Protein AF-A0A286UPR8-F1 (afdb_monomer)

Solvent-accessible surface area (backbone atoms only — not comparable to full-atom values): 29014 Å² total; per-residue (Å²): 137,91,81,88,80,86,90,83,87,83,85,82,83,89,80,89,85,82,89,83,82,86,89,82,90,84,86,80,87,89,84,83,89,82,88,78,90,84,84,86,80,85,83,88,82,92,82,89,90,89,81,88,84,89,86,84,90,84,91,78,86,90,77,88,86,87,87,84,85,83,87,83,86,82,87,79,87,77,90,80,84,93,79,91,82,84,89,82,92,78,86,81,78,80,77,80,74,76,76,71,77,75,66,54,41,65,67,71,60,46,66,64,22,31,41,14,36,37,69,40,69,59,29,20,46,27,43,77,52,100,44,72,68,21,46,26,16,32,30,72,63,78,62,49,61,54,32,35,37,30,76,56,97,30,28,44,18,26,66,92,66,50,28,20,45,25,39,57,93,55,52,93,49,74,66,33,43,34,20,31,30,70,55,61,95,80,70,49,69,44,33,30,36,26,38,43,98,80,37,27,45,31,40,62,96,67,65,24,18,46,25,41,54,91,64,54,86,54,72,66,41,54,27,19,32,29,71,63,58,90,93,43,54,43,32,24,40,45,76,46,63,36,78,93,56,49,48,55,55,40,27,88,84,36,72,50,26,44,58,33,64,49,57,65,37,86,80,38,45,9,19,48,34,37,54,65,47,55,62,38,33,40,44,76,33,31,79,54,76,36,42,42,79,82,34,35,52,53,30,17,18,31,15,25,34,37,50,58,8,19,14,60,44,55,72,76,26,56,44,13,30,31,18,37,41,34,91,48,35,38,37,42,28,22,24,37,44,31,50,76,51,19,27,28,84,85,31,87,37,35,62,30,32,55,63,29,100,86,63,47,18,22,23,30,37,51,42,39,31,24,54,80,93,37,84,66,28,60,40,79,24,31,29,31,32,41,27,21,46,39,37,28,40,36,39,16,44,52,89,53,10,59,60,68,23,60,86,76,56,55,90,58,48,44,66,42,66,58,38,67,64,56,53,73,73,40,30,28,31,24,40,32,54,72,58,78,40,71,50,53,58,92,96,42,74,62,59,77,93,48,85,78,74,76,80,55,62,76,50,49,64,69,41,85,67,44,75,48,95,70,51,48,67,42,70,62,78,73,82,70,72,85,85,81,84,82,82,76,79,83,79,80,92,130

InterPro domains:
  IPR000772 Ricin B, lectin domain [PF00652] (119-237)
  IPR000772 Ricin B, lectin domain [SM00458] (111-240)
  IPR035992 Ricin B-like lectins [SSF50370] (113-240)

Radius of gyration: 31.59 Å; Cα contacts (8 Å, |Δi|>4): 1045; chains: 1; bounding box: 101×95×94 Å

Secondary structure (DSSP, 8-state):
-----------PPP------------------------PPPP-----------------------PPPPPPP---PPPP----------------------------SSPSSBEEEETT-TTEEEEESSSSTTPBEEEEE----GGG-BEEETTEEEETTTTEEEEEGGG--STTPBEEEEEPPTT--GGG-EEE-TTS-EEETTTTEEEE-GGG---TT-B-EEEE--TT-GGG-EEEE--GGG--S-SSTT--SBS---S---TT--B-EEEEEETTEEEEEE-SSSB-HHHHTTS-EEEESEETSSSEEPPTTSEEEEEEEE-SSEEEEEEEE-GGGGTBPTT---EEEBTT-TTSS-BSTT-EEEESSSSTTEEE-EEEEEE-SSEEEEEEE-STTHHHHS--S-TTS-HHHHS-----TT-EEEEEEPPPPPTTEETTEE--TTPSSPPPPPPPPPEEEEEE-S----EE---------S-----PPP-

pLDDT: mean 80.47, std 26.2, range [26.92, 98.88]

Nearest PDB structures (foldseek):
  5gqd-assembly1_B  TM=9.258E-01  e=9.082E-09  Streptomyces olivaceoviridis
  3pg0-assembly1_A  TM=8.670E-01  e=2.943E-09  synthetic construct
  2d1z-assembly1_A  TM=8.896E-01  e=5.170E-09  Streptomyces olivaceoviridis
  3a23-assembly2_B  TM=9.160E-01  e=1.999E-08  Streptomyces avermitilis
  6lci-assembly1_A  TM=7.861E-01  e=2.712E-05  Mucor circinelloides

Sequence (494 aa):
MLVETSGVLLKVRLTPRSGRRSPPCANHLGYSSDQSSDAPKEPSTRADPFVLNSLHEGFLSASQFASSPVPHFLFKIFSVPLITMISTRFVLTSILVAASAVYAQTPAYLSPVLLEAGNNAGKCLTASSNSNGAAVSIQSCTGADSQKWTFDGGSVKLFDNSKCLDVVNGQDVDGAKLQIWDCSNNGNPNQQFYYTGDYRLAWTNHGKCVDLTGGSLADGNQVQVWSCTSGNANQVWNTGYHISSLPEKSENGQSGTNNCGTSTSQDSQCQTAWINDVDDFCLWAPPSTGTIGDTERIEVAWCTKSGRGARTIPDGTLQGVHFVKTPDYVQVTGVGDFTKINVANGDEGGELDPHGADGNGNPIGGLVFGNTFGSNLQYHEWTSFISYNEFCFRACVGPNAARNCQHIYDVMGCYWNMPANYDSGVFESCDADDDEPMGVYGTSTWFQGVSPTPDPHPAAASSNCRTVPTVGVSSLKKKRALEKITALPTSTPF

Foldseek 3Di:
DDDDDDDDDDDDDDDDDDDDDDDDDDDDDDDDDDDDDDDDDDDDDDDDDDDDDDDDDDDDDDDDDDDDDDDDDDDDDDDDDDDDDDDDDDPPPPPPPPPPPPQQADDQFAFQWWWAQQQFLQWTFFFPDPDAFGFTFIDGDDQDQRRGWHDDRQWTATDVRQKTWFQVVLDLDAFGFIHIHGDDPPPDQRGGWGADPQQWTDRPPRQWTWFQVVPDPDHPRTIHIHRDDPLPSRRHIDIHGFLVDAAQFTHPPADFGCPLAFAEDLQHQHQEWEDEWLQWTWDWDASAADACVVRQQRTFIATLAHRNSGYHQAPQQFQAWEWEDEPWKIKIKEWGQCVSVRHHPPRPWWKWWCQPPVGATRNGRRWYFYPRSHHRRTQRAKMKIDHRIIIMIMGTGRSCRCQQRPDQATPVDPCQQPPDDHDGQWGKYWYFYRFDTHQDDPPDGDGPPDPPDDDGGHHTDTHPMDTDRGHHYDYDDDPPDPPDDPPDDDDDDD

Mean predicted aligned error: 13.83 Å

Organism: NCBI:txid2282107

Structure (mmCIF, N/CA/C/O backbone):
data_AF-A0A286UPR8-F1
#
_entry.id   AF-A0A286UPR8-F1
#
loop_
_atom_site.group_PDB
_atom_site.id
_atom_site.type_symbol
_atom_site.label_atom_id
_atom_site.label_alt_id
_atom_site.label_comp_id
_atom_site.label_asym_id
_atom_site.label_entity_id
_atom_site.label_seq_id
_atom_site.pdbx_PDB_ins_code
_atom_site.Cartn_x
_atom_site.Cartn_y
_atom_site.Cartn_z
_atom_site.occupancy
_atom_site.B_iso_or_equiv
_atom_site.auth_seq_id
_atom_site.auth_comp_id
_atom_site.auth_asym_id
_atom_site.auth_atom_id
_atom_site.pdbx_PDB_model_num
ATOM 1 N N . MET A 1 1 ? -17.375 -32.145 -33.659 1.00 32.03 1 MET A N 1
ATOM 2 C CA . MET A 1 1 ? -17.325 -33.594 -33.385 1.00 32.03 1 MET A CA 1
ATOM 3 C C . MET A 1 1 ? -18.235 -33.817 -32.186 1.00 32.03 1 MET A C 1
ATOM 5 O O . MET A 1 1 ? -17.939 -33.302 -31.120 1.00 32.03 1 MET A O 1
ATOM 9 N N . LEU A 1 2 ? -19.416 -34.388 -32.431 1.00 28.14 2 LEU A N 1
ATOM 10 C CA . LEU A 1 2 ? -20.454 -34.671 -31.435 1.00 28.14 2 LEU A CA 1
ATOM 11 C C . LEU A 1 2 ? -20.028 -35.863 -30.576 1.00 28.14 2 LEU A C 1
ATOM 13 O O . LEU A 1 2 ? -19.627 -36.877 -31.144 1.00 28.14 2 LEU A O 1
ATOM 17 N N . VAL A 1 3 ? -20.185 -35.766 -29.256 1.00 29.06 3 VAL A N 1
ATOM 18 C CA . VAL A 1 3 ? -20.368 -36.933 -28.385 1.00 29.06 3 VAL A CA 1
ATOM 19 C C . VAL A 1 3 ? -21.436 -36.578 -27.352 1.00 29.06 3 VAL A C 1
ATOM 21 O O . VAL A 1 3 ? -21.219 -35.748 -26.474 1.00 29.06 3 VAL A O 1
ATOM 24 N N . GLU A 1 4 ? -22.607 -37.189 -27.522 1.00 31.33 4 GLU A N 1
ATOM 25 C CA . GLU A 1 4 ? -23.652 -37.335 -26.511 1.00 31.33 4 GLU A CA 1
ATOM 26 C C . GLU A 1 4 ? -23.238 -38.407 -25.497 1.00 31.33 4 GLU A C 1
ATOM 28 O O . GLU A 1 4 ? -22.758 -39.467 -25.900 1.00 31.33 4 GLU A O 1
ATOM 33 N N . THR A 1 5 ? -23.542 -38.200 -24.214 1.00 38.09 5 THR A N 1
ATOM 34 C CA . THR A 1 5 ? -23.870 -39.300 -23.297 1.00 38.09 5 THR A CA 1
ATOM 35 C C . THR A 1 5 ? -24.966 -38.889 -22.303 1.00 38.09 5 THR A C 1
ATOM 37 O O . THR A 1 5 ? -24.946 -37.822 -21.696 1.00 38.09 5 THR A O 1
ATOM 40 N N . SER A 1 6 ? -25.949 -39.783 -22.205 1.00 34.31 6 SER A N 1
ATOM 41 C CA . SER A 1 6 ? -27.133 -39.886 -21.339 1.00 34.31 6 SER A CA 1
ATOM 42 C C . SER A 1 6 ? -26.856 -39.560 -19.856 1.00 34.31 6 SER A C 1
ATOM 44 O O . SER A 1 6 ? -25.779 -39.850 -19.360 1.00 34.31 6 SER A O 1
ATOM 46 N N . GLY A 1 7 ? -27.747 -38.993 -19.034 1.00 30.11 7 GLY A N 1
ATOM 47 C CA . GLY A 1 7 ? -29.184 -39.233 -18.893 1.00 30.11 7 GLY A CA 1
ATOM 48 C C . GLY A 1 7 ? -29.462 -40.152 -17.689 1.00 30.11 7 GLY A C 1
ATOM 49 O O . GLY A 1 7 ? -29.617 -41.353 -17.878 1.00 30.11 7 GLY A O 1
ATOM 50 N N . VAL A 1 8 ? -29.558 -39.605 -16.464 1.00 31.38 8 VAL A N 1
ATOM 51 C CA . VAL A 1 8 ? -30.179 -40.275 -15.298 1.00 31.38 8 VAL A CA 1
ATOM 52 C C . VAL A 1 8 ? -31.083 -39.282 -14.564 1.00 31.38 8 VAL A C 1
ATOM 54 O O . VAL A 1 8 ? -30.644 -38.252 -14.063 1.00 31.38 8 VAL A O 1
ATOM 57 N N . LEU A 1 9 ? -32.373 -39.612 -14.541 1.00 26.97 9 LEU A N 1
ATOM 58 C CA . LEU A 1 9 ? -33.480 -38.833 -13.999 1.00 26.97 9 LEU A CA 1
ATOM 59 C C . LEU A 1 9 ? -33.750 -39.286 -12.551 1.00 26.97 9 LEU A C 1
ATOM 61 O O . LEU A 1 9 ? -34.270 -40.386 -12.349 1.00 26.97 9 LEU A O 1
ATOM 65 N N . LEU A 1 10 ? -33.427 -38.471 -11.539 1.00 27.42 10 LEU A N 1
ATOM 66 C CA . LEU A 1 10 ? -33.827 -38.749 -10.153 1.00 27.42 10 LEU A CA 1
ATOM 67 C C . LEU A 1 10 ? -35.176 -38.082 -9.848 1.00 27.42 10 LEU A C 1
ATOM 69 O O . LEU A 1 10 ? -35.330 -36.864 -9.887 1.00 27.42 10 LEU A O 1
ATOM 73 N N . LYS A 1 11 ? -36.173 -38.915 -9.560 1.00 28.44 11 LYS A N 1
ATOM 74 C CA . LYS A 1 11 ? -37.569 -38.546 -9.316 1.00 28.44 11 LYS A CA 1
ATOM 75 C C . LYS A 1 11 ? -37.770 -38.346 -7.808 1.00 28.44 11 LYS A C 1
ATOM 77 O O . LYS A 1 11 ? -37.977 -39.324 -7.095 1.00 28.44 11 LYS A O 1
ATOM 82 N N . VAL A 1 12 ? -37.715 -37.109 -7.308 1.00 30.28 12 VAL A N 1
ATOM 83 C CA . VAL A 1 12 ? -38.072 -36.808 -5.908 1.00 30.28 12 VAL A CA 1
ATOM 84 C C . VAL A 1 12 ? -39.550 -36.432 -5.829 1.00 30.28 12 VAL A C 1
ATOM 86 O O . VAL A 1 12 ? -40.039 -35.534 -6.510 1.00 30.28 12 VAL A O 1
ATOM 89 N N . ARG A 1 13 ? -40.278 -37.205 -5.024 1.00 27.11 13 ARG A N 1
ATOM 90 C CA . ARG A 1 13 ? -41.725 -37.152 -4.818 1.00 27.11 13 ARG A CA 1
ATOM 91 C C . ARG A 1 13 ? -42.017 -36.166 -3.682 1.00 27.11 13 ARG A C 1
ATOM 93 O O . ARG A 1 13 ? -41.579 -36.394 -2.561 1.00 27.11 13 ARG A O 1
ATOM 100 N N . LEU A 1 14 ? -42.767 -35.102 -3.962 1.00 30.59 14 LEU A N 1
ATOM 101 C CA . LEU A 1 14 ? -43.329 -34.214 -2.942 1.00 30.59 14 LEU A CA 1
ATOM 102 C C . LEU A 1 14 ? -44.638 -34.810 -2.405 1.00 30.59 14 LEU A C 1
ATOM 104 O O . LEU A 1 14 ? -45.515 -35.190 -3.182 1.00 30.59 14 LEU A O 1
ATOM 108 N N . THR A 1 15 ? -44.790 -34.842 -1.082 1.00 32.12 15 THR A N 1
ATOM 109 C CA . THR A 1 15 ? -46.088 -35.000 -0.406 1.00 32.12 15 THR A CA 1
ATOM 110 C C . THR A 1 15 ? -46.227 -33.945 0.692 1.00 32.12 15 THR A C 1
ATOM 112 O O . THR A 1 15 ? -45.269 -33.743 1.440 1.00 32.12 15 THR A O 1
ATOM 115 N N . PRO A 1 16 ? -47.390 -33.277 0.810 1.00 34.44 16 PRO A N 1
ATOM 116 C CA . PRO A 1 16 ? -47.584 -32.140 1.701 1.00 34.44 16 PRO A CA 1
ATOM 117 C C . PRO A 1 16 ? -48.014 -32.600 3.097 1.00 34.44 16 PRO A C 1
ATOM 119 O O . PRO A 1 16 ? -48.758 -33.575 3.238 1.00 34.44 16 PRO A O 1
ATOM 122 N N . ARG A 1 17 ? -47.630 -31.853 4.138 1.00 30.20 17 ARG A N 1
ATOM 123 C CA . ARG A 1 17 ? -48.302 -31.954 5.435 1.00 30.20 17 ARG A CA 1
ATOM 124 C C . ARG A 1 17 ? -48.631 -30.582 6.011 1.00 30.20 17 ARG A C 1
ATOM 126 O O . ARG A 1 17 ? -47.839 -29.652 6.014 1.00 30.20 17 ARG A O 1
ATOM 133 N N . SER A 1 18 ? -49.877 -30.527 6.440 1.00 31.55 18 SER A N 1
ATOM 134 C CA . SER A 1 18 ? -50.709 -29.423 6.882 1.00 31.55 18 SER A CA 1
ATOM 135 C C . SER A 1 18 ? -50.382 -28.881 8.279 1.00 31.55 18 SER A C 1
ATOM 137 O O . SER A 1 18 ? -50.288 -29.663 9.221 1.00 31.55 18 SER A O 1
ATOM 139 N N . GLY A 1 19 ? -50.441 -27.553 8.413 1.00 28.75 19 GLY A N 1
ATOM 140 C CA . GLY A 1 19 ? -51.353 -26.864 9.338 1.00 28.75 19 GLY A CA 1
ATOM 141 C C . GLY A 1 19 ? -50.930 -26.653 10.799 1.00 28.75 19 GLY A C 1
ATOM 142 O O . GLY A 1 19 ? -50.888 -27.601 11.575 1.00 28.75 19 GLY A O 1
ATOM 143 N N . ARG A 1 20 ? -50.814 -25.371 11.187 1.00 31.22 20 ARG A N 1
ATOM 144 C CA . ARG A 1 20 ? -51.406 -24.711 12.385 1.00 31.22 20 ARG A CA 1
ATOM 145 C C . ARG A 1 20 ? -51.028 -23.216 12.339 1.00 31.22 20 ARG A C 1
ATOM 147 O O . ARG A 1 20 ? -49.855 -22.893 12.309 1.00 31.22 20 ARG A O 1
ATOM 154 N N . ARG A 1 21 ? -51.976 -22.329 12.008 1.00 30.31 21 ARG A N 1
ATOM 155 C CA . ARG A 1 21 ? -52.799 -21.490 12.917 1.00 30.31 21 ARG A CA 1
ATOM 156 C C . ARG A 1 21 ? -52.004 -20.425 13.699 1.00 30.31 21 ARG A C 1
ATOM 158 O O . ARG A 1 21 ? -51.492 -20.717 14.771 1.00 30.31 21 ARG A O 1
ATOM 165 N N . SER A 1 22 ? -52.037 -19.185 13.200 1.00 39.22 22 SER A N 1
ATOM 166 C CA . SER A 1 22 ? -52.113 -17.941 14.003 1.00 39.22 22 SER A CA 1
ATOM 167 C C . SER A 1 22 ? -53.412 -17.941 14.838 1.00 39.22 22 SER A C 1
ATOM 169 O O . SER A 1 22 ? -54.333 -18.679 14.451 1.00 39.22 22 SER A O 1
ATOM 171 N N . PRO A 1 23 ? -53.551 -17.174 15.950 1.00 41.97 23 PRO A N 1
ATOM 172 C CA . PRO A 1 23 ? -53.894 -15.724 15.910 1.00 41.97 23 PRO A CA 1
ATOM 173 C C . PRO A 1 23 ? -53.478 -14.942 17.213 1.00 41.97 23 PRO A C 1
ATOM 175 O O . PRO A 1 23 ? -52.689 -15.486 17.980 1.00 41.97 23 PRO A O 1
ATOM 178 N N . PRO A 1 24 ? -54.056 -13.767 17.582 1.00 50.19 24 PRO A N 1
ATOM 179 C CA . PRO A 1 24 ? -54.046 -12.455 16.909 1.00 50.19 24 PRO A CA 1
ATOM 180 C C . PRO A 1 24 ? -53.665 -11.245 17.825 1.00 50.19 24 PRO A C 1
ATOM 182 O O . PRO A 1 24 ? -53.672 -11.336 19.045 1.00 50.19 24 PRO A O 1
ATOM 185 N N . CYS A 1 25 ? -53.408 -10.104 17.166 1.00 29.05 25 CYS A N 1
ATOM 186 C CA . CYS A 1 25 ? -53.695 -8.684 17.483 1.00 29.05 25 CYS A CA 1
ATOM 187 C C . CYS A 1 25 ? -53.838 -8.155 18.932 1.00 29.05 25 CYS A C 1
ATOM 189 O O . CYS A 1 25 ? -54.709 -8.604 19.671 1.00 29.05 25 CYS A O 1
ATOM 191 N N . ALA A 1 26 ? -53.229 -6.983 19.190 1.00 32.84 26 ALA A N 1
ATOM 192 C CA . ALA A 1 26 ? -53.933 -5.828 19.776 1.00 32.84 26 ALA A CA 1
ATOM 193 C C . ALA A 1 26 ? -53.248 -4.480 19.448 1.00 32.84 26 ALA A C 1
ATOM 195 O O . ALA A 1 26 ? -52.052 -4.304 19.653 1.00 32.84 26 ALA A O 1
ATOM 196 N N . ASN A 1 27 ? -54.063 -3.547 18.947 1.00 34.75 27 ASN A N 1
ATOM 197 C CA . ASN A 1 27 ? -53.818 -2.114 18.758 1.00 34.75 27 ASN A CA 1
ATOM 198 C C . ASN A 1 27 ? -53.742 -1.360 20.100 1.00 34.75 27 ASN A C 1
ATOM 200 O O . ASN A 1 27 ? -54.415 -1.774 21.040 1.00 34.75 27 ASN A O 1
ATOM 204 N N . HIS A 1 28 ? -53.116 -0.173 20.126 1.00 30.98 28 HIS A N 1
ATOM 205 C CA . HIS A 1 28 ? -53.818 1.092 20.436 1.00 30.98 28 HIS A CA 1
ATOM 206 C C . HIS A 1 28 ? -52.934 2.347 20.224 1.00 30.98 28 HIS A C 1
ATOM 208 O O . HIS A 1 28 ? -51.845 2.427 20.774 1.00 30.98 28 HIS A O 1
ATOM 214 N N . LEU A 1 29 ? -53.458 3.280 19.401 1.00 31.56 29 LEU A N 1
ATOM 215 C CA . LEU A 1 29 ? -53.541 4.762 19.508 1.00 31.56 29 LEU A CA 1
ATOM 216 C C . LEU A 1 29 ? -52.425 5.498 20.290 1.00 31.56 29 LEU A C 1
ATOM 218 O O . LEU A 1 29 ? -52.163 5.159 21.431 1.00 31.56 29 LEU A O 1
ATOM 222 N N . GLY A 1 30 ? -51.775 6.567 19.821 1.00 27.41 30 GLY A N 1
ATOM 223 C CA . GLY A 1 30 ? -52.200 7.675 18.956 1.00 27.41 30 GLY A CA 1
ATOM 224 C C . GLY A 1 30 ? -52.073 8.988 19.749 1.00 27.41 30 GLY A C 1
ATOM 225 O O . GLY A 1 30 ? -52.664 9.054 20.811 1.00 27.41 30 GLY A O 1
ATOM 226 N N . TYR A 1 31 ? -51.317 9.989 19.276 1.00 30.22 31 TYR A N 1
ATOM 227 C CA . TYR A 1 31 ? -51.375 11.423 19.663 1.00 30.22 31 TYR A CA 1
ATOM 228 C C . TYR A 1 31 ? -50.462 12.190 18.678 1.00 30.22 31 TYR A C 1
ATOM 230 O O . TYR A 1 31 ? -49.287 11.868 18.563 1.00 30.22 31 TYR A O 1
ATOM 238 N N . SER A 1 32 ? -51.025 12.892 17.692 1.00 29.19 32 SER A N 1
ATOM 239 C CA . SER A 1 32 ? -51.366 14.329 17.662 1.00 29.19 32 SER A CA 1
ATOM 240 C C . SER A 1 32 ? -50.166 15.278 17.587 1.00 29.19 32 SER A C 1
ATOM 242 O O . SER A 1 32 ? -49.298 15.299 18.449 1.00 29.19 32 SER A O 1
ATOM 244 N N . SER A 1 33 ? -50.232 16.091 16.535 1.00 33.69 33 SER A N 1
ATOM 245 C CA . SER A 1 33 ? -49.531 17.337 16.238 1.00 33.69 33 SER A CA 1
ATOM 246 C C . SER A 1 33 ? -49.355 18.286 17.423 1.00 33.69 33 SER A C 1
ATOM 248 O O . SER A 1 33 ? -50.304 18.462 18.183 1.00 33.69 33 SER A O 1
ATOM 250 N N . ASP A 1 34 ? -48.230 19.008 17.447 1.00 31.34 34 ASP A N 1
ATOM 251 C CA . ASP A 1 34 ? -48.274 20.473 17.487 1.00 31.34 34 ASP A CA 1
ATOM 252 C C . ASP A 1 34 ? -46.975 21.129 16.994 1.00 31.34 34 ASP A C 1
ATOM 254 O O . ASP A 1 34 ? -45.864 20.648 17.212 1.00 31.34 34 ASP A O 1
ATOM 258 N N . GLN A 1 35 ? -47.169 22.237 16.281 1.00 31.58 35 GLN A N 1
ATOM 259 C CA . GLN A 1 35 ? -46.160 23.218 15.903 1.00 31.58 35 GLN A CA 1
ATOM 260 C C . GLN A 1 35 ? -45.776 24.058 17.130 1.00 31.58 35 GLN A C 1
ATOM 262 O O . GLN A 1 35 ? -46.668 24.521 17.831 1.00 31.58 35 GLN A O 1
ATOM 267 N N . SER A 1 36 ? -44.500 24.415 17.292 1.00 29.22 36 SER A N 1
ATOM 268 C CA . SER A 1 36 ? -44.149 25.790 17.677 1.00 29.22 36 SER A CA 1
ATOM 269 C C . SER A 1 36 ? -42.683 26.102 17.386 1.00 29.22 36 SER A C 1
ATOM 271 O O . SER A 1 36 ? -41.768 25.439 17.868 1.00 29.22 36 SER A O 1
ATOM 273 N N . SER A 1 37 ? -42.510 27.163 16.608 1.00 31.72 37 SER A N 1
ATOM 274 C CA . SER A 1 37 ? -41.369 28.070 16.586 1.00 31.72 37 SER A CA 1
ATOM 275 C C . SER A 1 37 ? -40.802 28.363 17.976 1.00 31.72 37 SER A C 1
ATOM 277 O O . SER A 1 37 ? -41.584 28.645 18.875 1.00 31.72 37 SER A O 1
ATOM 279 N N . ASP A 1 38 ? -39.475 28.410 18.107 1.00 32.06 38 ASP A N 1
ATOM 280 C CA . ASP A 1 38 ? -38.791 29.565 18.705 1.00 32.06 38 ASP A CA 1
ATOM 281 C C . ASP A 1 38 ? -37.265 29.467 18.539 1.00 32.06 38 ASP A C 1
ATOM 283 O O . ASP A 1 38 ? -36.618 28.492 18.915 1.00 32.06 38 ASP A O 1
ATOM 287 N N . ALA A 1 39 ? -36.701 30.517 17.941 1.00 35.41 39 ALA A N 1
ATOM 288 C CA . ALA A 1 39 ? -35.272 30.753 17.791 1.00 35.41 39 ALA A CA 1
ATOM 289 C C . ALA A 1 39 ? -34.710 31.459 19.041 1.00 35.41 39 ALA A C 1
ATOM 291 O O . ALA A 1 39 ? -35.344 32.402 19.528 1.00 35.41 39 ALA A O 1
ATOM 292 N N . PRO A 1 40 ? -33.501 31.122 19.525 1.00 37.38 40 PRO A N 1
ATOM 293 C CA . PRO A 1 40 ? -32.822 31.941 20.519 1.00 37.38 40 PRO A CA 1
ATOM 294 C C . PRO A 1 40 ? -31.986 33.047 19.868 1.00 37.38 40 PRO A C 1
ATOM 296 O O . PRO A 1 40 ? -31.185 32.823 18.964 1.00 37.38 40 PRO A O 1
ATOM 299 N N . LYS A 1 41 ? -32.192 34.254 20.392 1.00 29.48 41 LYS A N 1
ATOM 300 C CA . LYS A 1 41 ? -31.460 35.494 20.135 1.00 29.48 41 LYS A CA 1
ATOM 301 C C . LYS A 1 41 ? -30.009 35.411 20.621 1.00 29.48 41 LYS A C 1
ATOM 303 O O . LYS A 1 41 ? -29.761 34.978 21.745 1.00 29.48 41 LYS A O 1
ATOM 308 N N . GLU A 1 42 ? -29.090 35.957 19.830 1.00 33.62 42 GLU A N 1
ATOM 309 C CA . GLU A 1 42 ? -27.779 36.412 20.303 1.00 33.62 42 GLU A CA 1
ATOM 310 C C . GLU A 1 42 ? -27.902 37.560 21.320 1.00 33.62 42 GLU A C 1
ATOM 312 O O . GLU A 1 42 ? -28.790 38.413 21.194 1.00 33.62 42 GLU A O 1
ATOM 317 N N . PRO A 1 43 ? -26.940 37.683 22.249 1.00 41.78 43 PRO A N 1
ATOM 318 C CA . PRO A 1 43 ? -26.602 38.953 22.861 1.00 41.78 43 PRO A CA 1
ATOM 319 C C . PRO A 1 43 ? -25.233 39.459 22.381 1.00 41.78 43 PRO A C 1
ATOM 321 O O . PRO A 1 43 ? -24.195 38.842 22.611 1.00 41.78 43 PRO A O 1
ATOM 324 N N . SER A 1 44 ? -25.226 40.662 21.805 1.00 30.17 44 SER A N 1
ATOM 325 C CA . SER A 1 44 ? -24.040 41.523 21.784 1.00 30.17 44 SER A CA 1
ATOM 326 C C . SER A 1 44 ? -23.863 42.178 23.160 1.00 30.17 44 SER A C 1
ATOM 328 O O . SER A 1 44 ? -24.858 42.585 23.761 1.00 30.17 44 SER A O 1
ATOM 330 N N . THR A 1 45 ? -22.627 42.344 23.643 1.00 31.16 45 THR A N 1
ATOM 331 C CA . THR A 1 45 ? -22.045 43.657 24.011 1.00 31.16 45 THR A CA 1
ATOM 332 C C . THR A 1 45 ? -20.664 43.528 24.681 1.00 31.16 45 THR A C 1
ATOM 334 O O . THR A 1 45 ? -20.514 42.913 25.726 1.00 31.16 45 THR A O 1
ATOM 337 N N . ARG A 1 46 ? -19.698 44.243 24.082 1.00 28.89 46 ARG A N 1
ATOM 338 C CA . ARG A 1 46 ? -18.799 45.241 24.698 1.00 28.89 46 ARG A CA 1
ATOM 339 C C . ARG A 1 46 ? -17.743 44.798 25.734 1.00 28.89 46 ARG A C 1
ATOM 341 O O . ARG A 1 46 ? -18.050 44.550 26.893 1.00 28.89 46 ARG A O 1
ATOM 348 N N . ALA A 1 47 ? -16.474 44.957 25.349 1.00 31.53 47 ALA A N 1
ATOM 349 C CA . ALA A 1 47 ? -15.381 45.317 26.252 1.00 31.53 47 ALA A CA 1
ATOM 350 C C . ALA A 1 47 ? -14.516 46.417 25.603 1.00 31.53 47 ALA A C 1
ATOM 352 O O . ALA A 1 47 ? -14.123 46.306 24.443 1.00 31.53 47 ALA A O 1
ATOM 353 N N . ASP A 1 48 ? -14.304 47.490 26.365 1.00 30.28 48 ASP A N 1
ATOM 354 C CA . ASP A 1 48 ? -13.518 48.697 26.072 1.00 30.28 48 ASP A CA 1
ATOM 355 C C . ASP A 1 48 ? -12.040 48.535 26.558 1.00 30.28 48 ASP A C 1
ATOM 357 O O . ASP A 1 48 ? -11.716 47.521 27.182 1.00 30.28 48 ASP A O 1
ATOM 361 N N . PRO A 1 49 ? -11.121 49.488 26.272 1.00 56.28 49 PRO A N 1
ATOM 362 C CA . PRO A 1 49 ? -9.723 49.220 25.891 1.00 56.28 49 PRO A CA 1
ATOM 363 C C . PRO A 1 49 ? -8.657 49.649 26.920 1.00 56.28 49 PRO A C 1
ATOM 365 O O . PRO A 1 49 ? -8.910 50.549 27.703 1.00 56.28 49 PRO A O 1
ATOM 368 N N . PHE A 1 50 ? -7.430 49.109 26.832 1.00 27.20 50 PHE A N 1
ATOM 369 C CA . PHE A 1 50 ? -6.146 49.661 27.341 1.00 27.20 50 PHE A CA 1
ATOM 370 C C . PHE A 1 50 ? -4.993 48.833 26.701 1.00 27.20 50 PHE A C 1
ATOM 372 O O . PHE A 1 50 ? -5.185 47.639 26.516 1.00 27.20 50 PHE A O 1
ATOM 379 N N . VAL A 1 51 ? -3.755 49.250 26.391 1.00 29.59 51 VAL A N 1
ATOM 380 C CA . VAL A 1 51 ? -3.032 50.504 26.090 1.00 29.59 51 VAL A CA 1
ATOM 381 C C . VAL A 1 51 ? -1.571 50.081 25.768 1.00 29.59 51 VAL A C 1
ATOM 383 O O . VAL A 1 51 ? -1.038 49.213 26.448 1.00 29.59 51 VAL A O 1
ATOM 386 N N . LEU A 1 52 ? -0.956 50.728 24.762 1.00 27.94 52 LEU A N 1
ATOM 387 C CA . LEU A 1 52 ? 0.486 50.976 24.493 1.00 27.94 52 LEU A CA 1
ATOM 388 C C . LEU A 1 52 ? 1.537 49.841 24.624 1.00 27.94 52 LEU A C 1
ATOM 390 O O . LEU A 1 52 ? 1.899 49.449 25.726 1.00 27.94 52 LEU A O 1
ATOM 394 N N . ASN A 1 53 ? 2.264 49.553 23.529 1.00 26.92 53 ASN A N 1
ATOM 395 C CA . ASN A 1 53 ? 3.566 50.210 23.318 1.00 26.92 53 ASN A CA 1
ATOM 396 C C . ASN A 1 53 ? 4.165 50.058 21.903 1.00 26.92 53 ASN A C 1
ATOM 398 O O . ASN A 1 53 ? 3.997 49.060 21.215 1.00 26.92 53 ASN A O 1
ATOM 402 N N . SER A 1 54 ? 4.864 51.135 21.544 1.00 28.92 54 SER A N 1
ATOM 403 C CA . SER A 1 54 ? 5.654 51.478 20.354 1.00 28.92 54 SER A CA 1
ATOM 404 C C . SER A 1 54 ? 6.696 50.434 19.915 1.00 28.92 54 SER A C 1
ATOM 406 O O . SER A 1 54 ? 7.239 49.745 20.774 1.00 28.92 54 SER A O 1
ATOM 408 N N . LEU A 1 55 ? 7.048 50.403 18.614 1.00 29.08 55 LEU A N 1
ATOM 409 C CA . LEU A 1 55 ? 8.400 50.753 18.122 1.00 29.08 55 LEU A CA 1
ATOM 410 C C . LEU A 1 55 ? 8.539 50.711 16.574 1.00 29.08 55 LEU A C 1
ATOM 412 O O . LEU A 1 55 ? 8.343 49.681 15.945 1.00 29.08 55 LEU A O 1
ATOM 416 N N . HIS A 1 56 ? 8.978 51.861 16.041 1.00 28.86 56 HIS A N 1
ATOM 417 C CA . HIS A 1 56 ? 9.933 52.102 14.937 1.00 28.86 56 HIS A CA 1
ATOM 418 C C . HIS A 1 56 ? 9.594 51.850 13.442 1.00 28.86 56 HIS A C 1
ATOM 420 O O . HIS A 1 56 ? 9.568 50.726 12.962 1.00 28.86 56 HIS A O 1
ATOM 426 N N . GLU A 1 57 ? 9.469 52.986 12.729 1.00 33.31 57 GLU A N 1
ATOM 427 C CA . GLU A 1 57 ? 10.306 53.472 11.601 1.00 33.31 57 GLU A CA 1
ATOM 428 C C . GLU A 1 57 ? 10.544 52.583 10.359 1.00 33.31 57 GLU A C 1
ATOM 430 O O . GLU A 1 57 ? 11.160 51.525 10.437 1.00 33.31 57 GLU A O 1
ATOM 435 N N . GLY A 1 58 ? 10.219 53.131 9.174 1.00 29.00 58 GLY A N 1
ATOM 436 C CA . GLY A 1 58 ? 10.885 52.756 7.918 1.00 29.00 58 GLY A CA 1
ATOM 437 C C . GLY A 1 58 ? 10.029 52.794 6.648 1.00 29.00 58 GLY A C 1
ATOM 438 O O . GLY A 1 58 ? 9.766 51.755 6.054 1.00 29.00 58 GLY A O 1
ATOM 439 N N . PHE A 1 59 ? 9.623 53.983 6.192 1.00 30.05 59 PHE A N 1
ATOM 440 C CA . PHE A 1 59 ? 9.057 54.183 4.850 1.00 30.05 59 PHE A CA 1
ATOM 441 C C . PHE A 1 59 ? 10.149 54.054 3.772 1.00 30.05 59 PHE A C 1
ATOM 443 O O . PHE A 1 59 ? 11.113 54.818 3.780 1.00 30.05 59 PHE A O 1
ATOM 450 N N . LEU A 1 60 ? 9.954 53.169 2.787 1.00 31.61 60 LEU A N 1
ATOM 451 C CA . LEU A 1 60 ? 10.630 53.226 1.487 1.00 31.61 60 LEU A CA 1
ATOM 452 C C . LEU A 1 60 ? 9.605 53.136 0.351 1.00 31.61 60 LEU A C 1
ATOM 454 O O . LEU A 1 60 ? 8.650 52.364 0.390 1.00 31.61 60 LEU A O 1
ATOM 458 N N . SER A 1 61 ? 9.813 54.007 -0.634 1.00 30.06 61 SER A N 1
ATOM 459 C CA . SER A 1 61 ? 8.924 54.310 -1.752 1.00 30.06 61 SER A CA 1
ATOM 460 C C . SER A 1 61 ? 8.883 53.175 -2.778 1.00 30.06 61 SER A C 1
ATOM 462 O O . SER A 1 61 ? 9.933 52.656 -3.154 1.00 30.06 61 SER A O 1
ATOM 464 N N . ALA A 1 62 ? 7.696 52.860 -3.296 1.00 31.09 62 ALA A N 1
ATOM 465 C CA . ALA A 1 62 ? 7.517 51.961 -4.428 1.00 31.09 62 ALA A CA 1
ATOM 466 C C . ALA A 1 62 ? 7.643 52.722 -5.759 1.00 31.09 62 ALA A C 1
ATOM 468 O O . ALA A 1 62 ? 6.917 53.688 -6.001 1.00 31.09 62 ALA A O 1
ATOM 469 N N . SER A 1 63 ? 8.507 52.239 -6.653 1.00 31.14 63 SER A N 1
ATOM 470 C CA . SER A 1 63 ? 8.460 52.550 -8.080 1.00 31.14 63 SER A CA 1
ATOM 471 C C . SER A 1 63 ? 8.663 51.288 -8.928 1.00 31.14 63 SER A C 1
ATOM 473 O O . SER A 1 63 ? 9.629 50.555 -8.763 1.00 31.14 63 SER A O 1
ATOM 475 N N . GLN A 1 64 ? 7.707 51.111 -9.849 1.00 31.58 64 GLN A N 1
ATOM 476 C CA . GLN A 1 64 ? 7.784 50.489 -11.180 1.00 31.58 64 GLN A CA 1
ATOM 477 C C . GLN A 1 64 ? 8.200 49.014 -11.298 1.00 31.58 64 GLN A C 1
ATOM 479 O O . GLN A 1 64 ? 9.362 48.692 -11.139 1.00 31.58 64 GLN A O 1
ATOM 484 N N . PHE A 1 65 ? 7.282 48.169 -11.788 1.00 30.44 65 PHE A N 1
ATOM 485 C CA . PHE A 1 65 ? 7.504 47.371 -13.005 1.00 30.44 65 PHE A CA 1
ATOM 486 C C . PHE A 1 65 ? 6.168 47.048 -13.700 1.00 30.44 65 PHE A C 1
ATOM 488 O O . PHE A 1 65 ? 5.116 46.955 -13.072 1.00 30.44 65 PHE A O 1
ATOM 495 N N . ALA A 1 66 ? 6.239 47.001 -15.027 1.00 29.88 66 ALA A N 1
ATOM 496 C CA . ALA A 1 66 ? 5.158 47.132 -15.993 1.00 29.88 66 ALA A CA 1
ATOM 497 C C . ALA A 1 66 ? 4.287 45.876 -16.180 1.00 29.88 66 ALA A C 1
ATOM 499 O O . ALA A 1 66 ? 4.784 44.753 -16.182 1.00 29.88 66 ALA A O 1
ATOM 500 N N . SER A 1 67 ? 2.998 46.091 -16.452 1.00 30.08 67 SER A N 1
ATOM 501 C CA . SER A 1 67 ? 2.063 45.102 -16.994 1.00 30.08 67 SER A CA 1
ATOM 502 C C . SER A 1 67 ? 1.953 45.246 -18.521 1.00 30.08 67 SER A C 1
ATOM 504 O O . SER A 1 67 ? 1.843 46.353 -19.046 1.00 30.08 67 SER A O 1
ATOM 506 N N . SER A 1 68 ? 1.991 44.121 -19.242 1.00 32.28 68 SER A N 1
ATOM 507 C CA . SER A 1 68 ? 1.678 44.029 -20.680 1.00 32.28 68 SER A CA 1
ATOM 508 C C . SER A 1 68 ? 0.269 43.447 -20.894 1.00 32.28 68 SER A C 1
ATOM 510 O O . SER A 1 68 ? -0.195 42.695 -20.034 1.00 32.28 68 SER A O 1
ATOM 512 N N . PRO A 1 69 ? -0.431 43.781 -22.000 1.00 39.50 69 PRO A N 1
ATOM 513 C CA . PRO A 1 69 ? -1.870 43.557 -22.135 1.00 39.50 69 PRO A CA 1
ATOM 514 C C . PRO A 1 69 ? -2.246 42.258 -22.869 1.00 39.50 69 PRO A C 1
ATOM 516 O O . PRO A 1 69 ? -1.540 41.780 -23.755 1.00 39.50 69 PRO A O 1
ATOM 519 N N . VAL A 1 70 ? -3.428 41.742 -22.527 1.00 36.28 70 VAL A N 1
ATOM 520 C CA . VAL A 1 70 ? -4.138 40.625 -23.176 1.00 36.28 70 VAL A CA 1
ATOM 521 C C . VAL A 1 70 ? -4.908 41.140 -24.407 1.00 36.28 70 VAL A C 1
ATOM 523 O O . VAL A 1 70 ? -5.588 42.163 -24.280 1.00 36.28 70 VAL A O 1
ATOM 526 N N . PRO A 1 71 ? -4.896 40.473 -25.580 1.00 37.44 71 PRO A N 1
ATOM 527 C CA . PRO A 1 71 ? -5.714 40.901 -26.710 1.00 37.44 71 PRO A CA 1
ATOM 528 C C . PRO A 1 71 ? -7.120 40.278 -26.668 1.00 37.44 71 PRO A C 1
ATOM 530 O O . PRO A 1 71 ? -7.288 39.061 -26.643 1.00 37.44 71 PRO A O 1
ATOM 533 N N . HIS A 1 72 ? -8.137 41.141 -26.712 1.00 31.97 72 HIS A N 1
ATOM 534 C CA . HIS A 1 72 ? -9.524 40.796 -27.030 1.00 31.97 72 HIS A CA 1
ATOM 535 C C . HIS A 1 72 ? -9.685 40.614 -28.549 1.00 31.97 72 HIS A C 1
ATOM 537 O O . HIS A 1 72 ? -9.371 41.522 -29.320 1.00 31.97 72 HIS A O 1
ATOM 543 N N . PHE A 1 73 ? -10.229 39.475 -28.984 1.00 30.97 73 PHE A N 1
ATOM 544 C CA . PHE A 1 73 ? -10.646 39.260 -30.372 1.00 30.97 73 PHE A CA 1
ATOM 545 C C . PHE A 1 73 ? -12.071 39.791 -30.597 1.00 30.97 73 PHE A C 1
ATOM 547 O O . PHE A 1 73 ? -13.041 39.288 -30.035 1.00 30.97 73 PHE A O 1
ATOM 554 N N . LEU A 1 74 ? -12.187 40.812 -31.450 1.00 31.11 74 LEU A N 1
ATOM 555 C CA . LEU A 1 74 ? -13.442 41.343 -31.985 1.00 31.11 74 LEU A CA 1
ATOM 556 C C . LEU A 1 74 ? -13.921 40.476 -33.163 1.00 31.11 74 LEU A C 1
ATOM 558 O O . LEU A 1 74 ? -13.259 40.417 -34.199 1.00 31.11 74 LEU A O 1
ATOM 562 N N . PHE A 1 75 ? -15.098 39.860 -33.041 1.00 29.45 75 PHE A N 1
ATOM 563 C CA . PHE A 1 75 ? -15.809 39.246 -34.167 1.00 29.45 75 PHE A CA 1
ATOM 564 C C . PHE A 1 75 ? -16.423 40.341 -35.058 1.00 29.45 75 PHE A C 1
ATOM 566 O O . PHE A 1 75 ? -17.345 41.045 -34.648 1.00 29.45 75 PHE A O 1
ATOM 573 N N . LYS A 1 76 ? -15.932 40.483 -36.296 1.00 27.72 76 LYS A N 1
ATOM 574 C CA . LYS A 1 76 ? -16.599 41.251 -37.361 1.00 27.72 76 LYS A CA 1
ATOM 575 C C . LYS A 1 76 ? -17.523 40.325 -38.152 1.00 27.72 76 LYS A C 1
ATOM 577 O O . LYS A 1 76 ? -17.056 39.389 -38.794 1.00 27.72 76 LYS A O 1
ATOM 582 N N . ILE A 1 77 ? -18.820 40.619 -38.133 1.00 33.78 77 ILE A N 1
ATOM 583 C CA . ILE A 1 77 ? -19.829 39.993 -38.994 1.00 33.78 77 ILE A CA 1
ATOM 584 C C . ILE A 1 77 ? -19.753 40.669 -40.370 1.00 33.78 77 ILE A C 1
ATOM 586 O O . ILE A 1 77 ? -19.992 41.870 -40.481 1.00 33.78 77 ILE A O 1
ATOM 590 N N . PHE A 1 78 ? -19.419 39.908 -41.414 1.00 29.38 78 PHE A N 1
ATOM 591 C CA . PHE A 1 78 ? -19.601 40.316 -42.809 1.00 29.38 78 PHE A CA 1
ATOM 592 C C . PHE A 1 78 ? -20.846 39.627 -43.379 1.00 29.38 78 PHE A C 1
ATOM 594 O O . PHE A 1 78 ? -20.950 38.403 -43.358 1.00 29.38 78 PHE A O 1
ATOM 601 N N . SER A 1 79 ? -21.779 40.425 -43.900 1.00 35.22 79 SER A N 1
ATOM 602 C CA . SER A 1 79 ? -22.911 39.967 -44.711 1.00 35.22 79 SER A CA 1
ATOM 603 C C . SER A 1 79 ? -22.433 39.422 -46.061 1.00 35.22 79 SER A C 1
ATOM 605 O O . SER A 1 79 ? -21.610 40.056 -46.720 1.00 35.22 79 SER A O 1
ATOM 607 N N . VAL A 1 80 ? -22.996 38.296 -46.510 1.00 31.36 80 VAL A N 1
ATOM 608 C CA . VAL A 1 80 ? -22.792 37.729 -47.858 1.00 31.36 80 VAL A CA 1
ATOM 609 C C . VAL A 1 80 ? -24.142 37.690 -48.589 1.00 31.36 80 VAL A C 1
ATOM 611 O O . VAL A 1 80 ? -25.138 37.314 -47.966 1.00 31.36 80 VAL A O 1
ATOM 614 N N . PRO A 1 81 ? -24.224 38.083 -49.877 1.00 38.62 81 PRO A N 1
ATOM 615 C CA . PRO A 1 81 ? -25.481 38.096 -50.612 1.00 38.62 81 PRO A CA 1
ATOM 616 C C . PRO A 1 81 ? -25.836 36.717 -51.185 1.00 38.62 81 PRO A C 1
ATOM 618 O O . PRO A 1 81 ? -24.982 35.882 -51.475 1.00 38.62 81 PRO A O 1
ATOM 621 N N . LEU A 1 82 ? -27.140 36.515 -51.360 1.00 38.62 82 LEU A N 1
ATOM 622 C CA . LEU A 1 82 ? -27.784 35.313 -51.874 1.00 38.62 82 LEU A CA 1
ATOM 623 C C . LEU A 1 82 ? -27.610 35.207 -53.401 1.00 38.62 82 LEU A C 1
ATOM 625 O O . LEU A 1 82 ? -28.138 36.043 -54.132 1.00 38.62 82 LEU A O 1
ATOM 629 N N . ILE A 1 83 ? -26.934 34.161 -53.888 1.00 34.84 83 ILE A N 1
ATOM 630 C CA . ILE A 1 83 ? -27.008 33.723 -55.292 1.00 34.84 83 ILE A CA 1
ATOM 631 C C . ILE A 1 83 ? -27.282 32.218 -55.327 1.00 34.84 83 ILE A C 1
ATOM 633 O O . ILE A 1 83 ? -26.568 31.408 -54.741 1.00 34.84 83 ILE A O 1
ATOM 637 N N . THR A 1 84 ? -28.361 31.866 -56.015 1.00 39.66 84 THR A N 1
ATOM 638 C CA . THR A 1 84 ? -28.815 30.511 -56.332 1.00 39.66 84 THR A CA 1
ATOM 639 C C . THR A 1 84 ? -28.058 29.986 -57.557 1.00 39.66 84 THR A C 1
ATOM 641 O O . THR A 1 84 ? -27.979 30.716 -58.538 1.00 39.66 84 THR A O 1
ATOM 644 N N . MET A 1 85 ? -27.559 28.738 -57.534 1.00 32.97 85 MET A N 1
ATOM 645 C CA . MET A 1 85 ? -27.745 27.705 -58.584 1.00 32.97 85 MET A CA 1
ATOM 646 C C . MET A 1 85 ? -26.808 26.479 -58.429 1.00 32.97 85 MET A C 1
ATOM 648 O O . MET A 1 85 ? -25.593 26.591 -58.491 1.00 32.97 85 MET A O 1
ATOM 652 N N . ILE A 1 86 ? -27.452 25.307 -58.310 1.00 37.72 86 ILE A N 1
ATOM 653 C CA . ILE A 1 86 ? -27.217 24.035 -59.032 1.00 37.72 86 ILE A CA 1
ATOM 654 C C . ILE A 1 86 ? -25.894 23.245 -58.832 1.00 37.72 86 ILE A C 1
ATOM 656 O O . ILE A 1 86 ? -24.848 23.565 -59.376 1.00 37.72 86 ILE A O 1
ATOM 660 N N . SER A 1 87 ? -26.064 22.076 -58.187 1.00 38.81 87 SER A N 1
ATOM 661 C CA . SER A 1 87 ? -25.492 20.743 -58.490 1.00 38.81 87 SER A CA 1
ATOM 662 C C . SER A 1 87 ? -23.978 20.587 -58.686 1.00 38.81 87 SER A C 1
ATOM 664 O O . SER A 1 87 ? -23.483 20.754 -59.792 1.00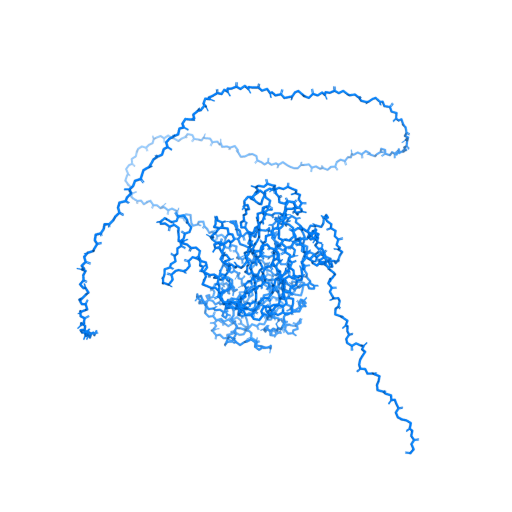 38.81 87 SER A O 1
ATOM 666 N N . THR A 1 88 ? -23.276 20.014 -57.701 1.00 37.31 88 THR A N 1
ATOM 667 C CA . THR A 1 88 ? -22.719 18.637 -57.751 1.00 37.31 88 THR A CA 1
ATOM 668 C C . THR A 1 88 ? -22.032 18.282 -56.425 1.00 37.31 88 THR A C 1
ATOM 670 O O . THR A 1 88 ? -21.592 19.142 -55.672 1.00 37.31 88 THR A O 1
ATOM 673 N N . ARG A 1 89 ? -22.024 16.985 -56.110 1.00 49.38 89 ARG A N 1
ATOM 674 C CA . ARG A 1 89 ? -21.550 16.366 -54.865 1.00 49.38 89 ARG A CA 1
ATOM 675 C C . ARG A 1 89 ? -20.059 16.624 -54.617 1.00 49.38 89 ARG A C 1
ATOM 677 O O . ARG A 1 89 ? -19.287 16.396 -55.531 1.00 49.38 89 ARG A O 1
ATOM 684 N N . PHE A 1 90 ? -19.685 16.965 -53.384 1.00 36.22 90 PHE A N 1
ATOM 685 C CA . PHE A 1 90 ? -18.612 16.337 -52.590 1.00 36.22 90 PHE A CA 1
ATOM 686 C C . PHE A 1 90 ? -18.602 17.013 -51.211 1.00 36.22 90 PHE A C 1
ATOM 688 O O . PHE A 1 90 ? -18.093 18.117 -51.043 1.00 36.22 90 PHE A O 1
ATOM 695 N N . VAL A 1 91 ? -19.216 16.368 -50.218 1.00 39.97 91 VAL A N 1
ATOM 696 C CA . VAL A 1 91 ? -19.062 16.768 -48.816 1.00 39.97 91 VAL A CA 1
ATOM 697 C C . VAL A 1 91 ? -17.720 16.199 -48.361 1.00 39.97 91 VAL A C 1
ATOM 699 O O . VAL A 1 91 ? -17.627 15.012 -48.064 1.00 39.97 91 VAL A O 1
ATOM 702 N N . LEU A 1 92 ? -16.664 17.018 -48.353 1.00 43.31 92 LEU A N 1
ATOM 703 C CA . LEU A 1 92 ? -15.493 16.727 -47.528 1.00 43.31 92 LEU A CA 1
ATOM 704 C C . LEU A 1 92 ? -15.903 16.985 -46.074 1.00 43.31 92 LEU A C 1
ATOM 706 O O . LEU A 1 92 ? -15.861 18.114 -45.592 1.00 43.31 92 LEU A O 1
ATOM 710 N N . THR A 1 93 ? -16.340 15.944 -45.372 1.00 43.22 93 THR A N 1
ATOM 711 C CA . THR A 1 93 ? -16.334 15.949 -43.909 1.00 43.22 93 THR A CA 1
ATOM 712 C C . THR A 1 93 ? -14.882 15.895 -43.457 1.00 43.22 93 THR A C 1
ATOM 714 O O . THR A 1 93 ? -14.260 14.834 -43.459 1.00 43.22 93 THR A O 1
ATOM 717 N N . SER A 1 94 ? -14.330 17.049 -43.094 1.00 47.06 94 SER A N 1
ATOM 718 C CA . SER A 1 94 ? -13.083 17.141 -42.343 1.00 47.06 94 SER A CA 1
ATOM 719 C C . SER A 1 94 ? -13.296 16.480 -40.980 1.00 47.06 94 SER A C 1
ATOM 721 O O . SER A 1 94 ? -13.894 17.074 -40.085 1.00 47.06 94 SER A O 1
ATOM 723 N N . ILE A 1 95 ? -12.853 15.232 -40.827 1.00 47.12 95 ILE A N 1
ATOM 724 C CA . ILE A 1 95 ? -12.758 14.583 -39.518 1.00 47.12 95 ILE A CA 1
ATOM 725 C C . ILE A 1 95 ? -11.590 15.260 -38.798 1.00 47.12 95 ILE A C 1
ATOM 727 O O . ILE A 1 95 ? -10.427 14.963 -39.066 1.00 47.12 95 ILE A O 1
ATOM 731 N N . LEU A 1 96 ? -11.893 16.206 -37.908 1.00 43.38 96 LEU A N 1
ATOM 732 C CA . LEU A 1 96 ? -10.963 16.603 -36.858 1.00 43.38 96 LEU A CA 1
ATOM 733 C C . LEU A 1 96 ? -10.797 15.389 -35.942 1.00 43.38 96 LEU A C 1
ATOM 735 O O . LEU A 1 96 ? -11.602 15.158 -35.044 1.00 43.38 96 LEU A O 1
ATOM 739 N N . VAL A 1 97 ? -9.765 14.585 -36.196 1.00 44.38 97 VAL A N 1
ATOM 740 C CA . VAL A 1 97 ? -9.239 13.675 -35.182 1.00 44.38 97 VAL A CA 1
ATOM 741 C C . VAL A 1 97 ? -8.616 14.583 -34.131 1.00 44.38 97 VAL A C 1
ATOM 743 O O . VAL A 1 97 ? -7.515 15.098 -34.321 1.00 44.38 97 VAL A O 1
ATOM 746 N N . ALA A 1 98 ? -9.348 14.851 -33.050 1.00 47.03 98 ALA A N 1
ATOM 747 C CA . ALA A 1 98 ? -8.719 15.332 -31.836 1.00 47.03 98 ALA A CA 1
ATOM 748 C C . ALA A 1 98 ? -7.749 14.225 -31.417 1.00 47.03 98 ALA A C 1
ATOM 750 O O . ALA A 1 98 ? -8.170 13.167 -30.955 1.00 47.03 98 ALA A O 1
ATOM 751 N N . ALA A 1 99 ? -6.458 14.422 -31.680 1.00 42.12 99 ALA A N 1
ATOM 752 C CA . ALA A 1 99 ? -5.433 13.614 -31.058 1.00 42.12 99 ALA A CA 1
ATOM 753 C C . ALA A 1 99 ? -5.556 13.892 -29.562 1.00 42.12 99 ALA A C 1
ATOM 755 O O . ALA A 1 99 ? -5.103 14.928 -29.077 1.00 42.12 99 ALA A O 1
ATOM 756 N N . SER A 1 100 ? -6.241 13.007 -28.842 1.00 37.59 100 SER A N 1
ATOM 757 C CA . SER A 1 100 ? -6.074 12.917 -27.404 1.00 37.59 100 SER A CA 1
ATOM 758 C C . SER A 1 100 ? -4.580 12.732 -27.202 1.00 37.59 100 SER A C 1
ATOM 760 O O . SER A 1 100 ? -4.026 11.712 -27.612 1.00 37.59 100 SER A O 1
ATOM 762 N N . ALA A 1 101 ? -3.907 13.747 -26.663 1.00 40.25 101 ALA A N 1
ATOM 763 C CA . ALA A 1 101 ? -2.592 13.529 -26.104 1.00 40.25 101 ALA A CA 1
ATOM 764 C C . ALA A 1 101 ? -2.801 12.445 -25.047 1.00 40.25 101 ALA A C 1
ATOM 766 O O . ALA A 1 101 ? -3.418 12.693 -24.011 1.00 40.25 101 ALA A O 1
ATOM 767 N N . VAL A 1 102 ? -2.396 11.215 -25.364 1.00 42.62 102 VAL A N 1
ATOM 768 C CA . VAL A 1 102 ? -2.261 10.170 -24.362 1.00 42.62 102 VAL A CA 1
ATOM 769 C C . VAL A 1 102 ? -1.108 10.662 -23.509 1.00 42.62 102 VAL A C 1
ATOM 771 O O . VAL A 1 102 ? 0.056 10.468 -23.851 1.00 42.62 102 VAL A O 1
ATOM 774 N N . TYR A 1 103 ? -1.423 11.414 -22.455 1.00 47.62 103 TYR A N 1
ATOM 775 C CA . TYR A 1 103 ? -0.479 11.583 -21.368 1.00 47.62 103 TYR A CA 1
ATOM 776 C C . TYR A 1 103 ? -0.072 10.168 -20.974 1.00 47.62 103 TYR A C 1
ATOM 778 O O . TYR A 1 103 ? -0.944 9.323 -20.757 1.00 47.62 103 TYR A O 1
ATOM 786 N N . ALA A 1 104 ? 1.235 9.890 -20.981 1.00 57.06 104 ALA A N 1
ATOM 787 C CA . ALA A 1 104 ? 1.748 8.656 -20.413 1.00 57.06 104 ALA A CA 1
ATOM 788 C C . ALA A 1 104 ? 1.174 8.583 -18.998 1.00 57.06 104 ALA A C 1
ATOM 790 O O . ALA A 1 104 ? 1.489 9.430 -18.164 1.00 57.06 104 ALA A O 1
ATOM 791 N N . GLN A 1 105 ? 0.243 7.657 -18.786 1.00 79.38 105 GLN A N 1
ATOM 792 C CA . GLN A 1 105 ? -0.381 7.463 -17.491 1.00 79.38 105 GLN A CA 1
ATOM 793 C C . GLN A 1 105 ? 0.746 7.215 -16.477 1.00 79.38 105 GLN A C 1
ATOM 795 O O . GLN A 1 105 ? 1.678 6.448 -16.734 1.00 79.38 105 GLN A O 1
ATOM 800 N N . THR A 1 106 ? 0.712 7.948 -15.368 1.00 86.12 106 THR A N 1
ATOM 801 C CA . THR A 1 106 ? 1.627 7.782 -14.236 1.00 86.12 106 THR A CA 1
ATOM 802 C C . THR A 1 106 ? 0.863 7.150 -13.077 1.00 86.12 106 THR A C 1
ATOM 804 O O . THR A 1 106 ? -0.368 7.221 -13.062 1.00 86.12 106 THR A O 1
ATOM 807 N N . PRO A 1 107 ? 1.556 6.547 -12.100 1.00 90.06 107 PRO A N 1
ATOM 808 C CA . PRO A 1 107 ? 0.911 6.102 -10.871 1.00 90.06 107 PRO A CA 1
ATOM 809 C C . PRO A 1 107 ? 0.183 7.249 -10.156 1.00 90.06 107 PRO A C 1
ATOM 811 O O . PRO A 1 107 ? 0.577 8.410 -10.299 1.00 90.06 107 PRO A O 1
ATOM 814 N N . ALA A 1 108 ? -0.845 6.914 -9.370 1.00 88.25 108 ALA A N 1
ATOM 815 C CA . ALA A 1 108 ? -1.499 7.862 -8.462 1.00 88.25 108 ALA A CA 1
ATOM 816 C C . ALA A 1 108 ? -0.510 8.381 -7.403 1.00 88.25 108 ALA A C 1
ATOM 818 O O . ALA A 1 108 ? -0.480 9.573 -7.090 1.00 88.25 108 ALA A O 1
ATOM 819 N N . TYR A 1 109 ? 0.369 7.489 -6.934 1.00 93.75 109 TYR A N 1
ATOM 820 C CA . TYR A 1 109 ? 1.434 7.827 -6.004 1.00 93.75 109 TYR A CA 1
ATOM 821 C C . TYR A 1 109 ? 2.491 8.747 -6.621 1.00 93.75 109 TYR A C 1
ATOM 823 O O . TYR A 1 109 ? 3.039 8.507 -7.702 1.00 93.75 109 TYR A O 1
ATOM 831 N N . LEU A 1 110 ? 2.821 9.800 -5.879 1.00 94.69 110 LEU A N 1
ATOM 832 C CA . LEU A 1 110 ? 3.797 10.810 -6.238 1.00 94.69 110 LEU A CA 1
ATOM 833 C C . LEU A 1 110 ? 5.208 10.224 -6.238 1.00 94.69 110 LEU A C 1
ATOM 835 O O . LEU A 1 110 ? 5.654 9.580 -5.288 1.00 94.69 110 LEU A O 1
ATOM 839 N N . SER A 1 111 ? 5.935 10.499 -7.315 1.00 94.25 111 SER A N 1
ATOM 840 C CA . SER A 1 111 ? 7.334 10.108 -7.453 1.00 94.25 111 SER A CA 1
ATOM 841 C C . SER A 1 111 ? 8.257 10.836 -6.455 1.00 94.25 111 SER A C 1
ATOM 843 O O . SER A 1 111 ? 7.988 11.986 -6.104 1.00 94.25 111 SER A O 1
ATOM 845 N N . PRO A 1 112 ? 9.394 10.228 -6.066 1.00 96.56 112 PRO A N 1
ATOM 846 C CA . PRO A 1 112 ? 9.842 8.900 -6.479 1.00 96.56 112 PRO A CA 1
ATOM 847 C C . PRO A 1 112 ? 9.133 7.775 -5.713 1.00 96.56 112 PRO A C 1
ATOM 849 O O . PRO A 1 112 ? 8.944 7.865 -4.503 1.00 96.56 112 PRO A O 1
ATOM 852 N N . VAL A 1 113 ? 8.814 6.690 -6.417 1.00 97.25 113 VAL A N 1
ATOM 853 C CA . VAL A 1 113 ? 8.162 5.492 -5.868 1.00 97.25 113 VAL A CA 1
ATOM 854 C C . VAL A 1 113 ? 9.072 4.273 -5.978 1.00 97.25 113 VAL A C 1
ATOM 856 O O . VAL A 1 113 ? 9.988 4.221 -6.800 1.00 97.25 113 VAL A O 1
ATOM 859 N N . LEU A 1 114 ? 8.806 3.264 -5.163 1.00 97.75 114 LEU A N 1
ATOM 860 C CA . LEU A 1 114 ? 9.255 1.905 -5.427 1.00 97.75 114 LEU A CA 1
ATOM 861 C C . LEU A 1 114 ? 8.354 1.275 -6.485 1.00 97.75 114 LEU A C 1
ATOM 863 O O . LEU A 1 114 ? 7.161 1.561 -6.523 1.00 97.75 114 LEU A O 1
ATOM 867 N N . LEU A 1 115 ? 8.925 0.404 -7.314 1.00 97.56 115 LEU A N 1
ATOM 868 C CA . LEU A 1 115 ? 8.172 -0.489 -8.194 1.00 97.56 115 LEU A CA 1
ATOM 869 C C . LEU A 1 115 ? 8.315 -1.906 -7.653 1.00 97.56 115 LEU A C 1
ATOM 871 O O . LEU A 1 115 ? 9.373 -2.523 -7.780 1.00 97.56 115 LEU A O 1
ATOM 875 N N . GLU A 1 116 ? 7.271 -2.390 -7.004 1.00 95.81 116 GLU A N 1
ATOM 876 C CA . GLU A 1 116 ? 7.234 -3.649 -6.275 1.00 95.81 116 GLU A CA 1
ATOM 877 C C . GLU A 1 116 ? 6.572 -4.732 -7.124 1.00 95.81 116 GLU A C 1
ATOM 879 O O . GLU A 1 116 ? 5.520 -4.507 -7.712 1.00 95.81 116 GLU A O 1
ATOM 884 N N . ALA A 1 117 ? 7.158 -5.924 -7.203 1.00 93.62 117 ALA A N 1
ATOM 885 C CA . ALA A 1 117 ? 6.556 -7.012 -7.967 1.00 93.62 117 ALA A CA 1
ATOM 886 C C . ALA A 1 117 ? 5.183 -7.374 -7.369 1.00 93.62 117 ALA A C 1
ATOM 888 O O . ALA A 1 117 ? 5.104 -7.723 -6.196 1.00 93.62 117 ALA A O 1
ATOM 889 N N . GLY A 1 118 ? 4.107 -7.368 -8.161 1.00 84.19 118 GLY A N 1
ATOM 890 C CA . GLY A 1 118 ? 2.746 -7.644 -7.668 1.00 84.19 118 GLY A CA 1
ATOM 891 C C . GLY A 1 118 ? 2.589 -9.019 -7.004 1.00 84.19 118 GLY A C 1
ATOM 892 O O . GLY A 1 118 ? 1.791 -9.194 -6.090 1.00 84.19 118 GLY A O 1
ATOM 893 N N . ASN A 1 119 ? 3.424 -9.986 -7.395 1.00 80.25 119 ASN A N 1
ATOM 894 C CA . ASN A 1 119 ? 3.511 -11.305 -6.758 1.00 80.25 119 ASN A CA 1
ATOM 895 C C . ASN A 1 119 ? 4.088 -11.272 -5.327 1.00 80.25 119 ASN A C 1
ATOM 897 O O . ASN A 1 119 ? 3.919 -12.235 -4.581 1.00 80.25 119 ASN A O 1
ATOM 901 N N . ASN A 1 120 ? 4.836 -10.225 -4.962 1.00 81.62 120 ASN A N 1
ATOM 902 C CA . ASN A 1 120 ? 5.421 -10.018 -3.639 1.00 81.62 120 ASN A CA 1
ATOM 903 C C . ASN A 1 120 ? 5.866 -8.554 -3.463 1.00 81.62 120 ASN A C 1
ATOM 905 O O . ASN A 1 120 ? 6.944 -8.169 -3.927 1.00 81.62 120 ASN A O 1
ATOM 909 N N . ALA A 1 121 ? 5.087 -7.784 -2.703 1.00 82.19 121 ALA A N 1
ATOM 910 C CA . ALA A 1 121 ? 5.360 -6.377 -2.394 1.00 82.19 121 ALA A CA 1
ATOM 911 C C . ALA A 1 121 ? 6.717 -6.130 -1.677 1.00 82.19 121 ALA A C 1
ATOM 913 O O . ALA A 1 121 ? 7.204 -5.013 -1.579 1.00 82.19 121 ALA A O 1
ATOM 914 N N . GLY A 1 122 ? 7.396 -7.177 -1.192 1.00 91.62 122 GLY A N 1
ATOM 915 C CA . GLY A 1 122 ? 8.728 -7.091 -0.587 1.00 91.62 122 GLY A CA 1
ATOM 916 C C . GLY A 1 122 ? 9.896 -7.112 -1.583 1.00 91.62 122 GLY A C 1
ATOM 917 O O . GLY A 1 122 ? 11.054 -7.043 -1.154 1.00 91.62 122 GLY A O 1
ATOM 918 N N . LYS A 1 123 ? 9.635 -7.241 -2.893 1.00 95.50 123 LYS A N 1
ATOM 919 C CA . LYS A 1 123 ? 10.657 -7.249 -3.953 1.00 95.50 123 LYS A CA 1
ATOM 920 C C . LYS A 1 123 ? 10.510 -6.044 -4.875 1.00 95.50 123 LYS A C 1
ATOM 922 O O . LYS A 1 123 ? 9.493 -5.890 -5.535 1.00 95.50 123 LYS A O 1
ATOM 927 N N . CYS A 1 124 ? 11.569 -5.251 -4.981 1.00 97.50 124 CYS A N 1
ATOM 928 C CA . CYS A 1 124 ? 11.603 -3.986 -5.699 1.00 97.50 124 CYS A CA 1
ATOM 929 C C . CYS A 1 124 ? 12.473 -4.054 -6.954 1.00 97.50 124 CYS A C 1
ATOM 931 O O . CYS A 1 124 ? 13.582 -4.601 -6.934 1.00 97.50 124 CYS A O 1
ATOM 933 N N . LEU A 1 125 ? 12.009 -3.412 -8.023 1.00 98.62 125 LEU A N 1
ATOM 934 C CA . LEU A 1 125 ? 12.785 -3.114 -9.218 1.00 98.62 125 LEU A CA 1
ATOM 935 C C . LEU A 1 125 ? 14.009 -2.268 -8.839 1.00 98.62 125 LEU A C 1
ATOM 937 O O . LEU A 1 125 ? 13.885 -1.184 -8.272 1.00 98.62 125 LEU A O 1
ATOM 941 N N . THR A 1 126 ? 15.198 -2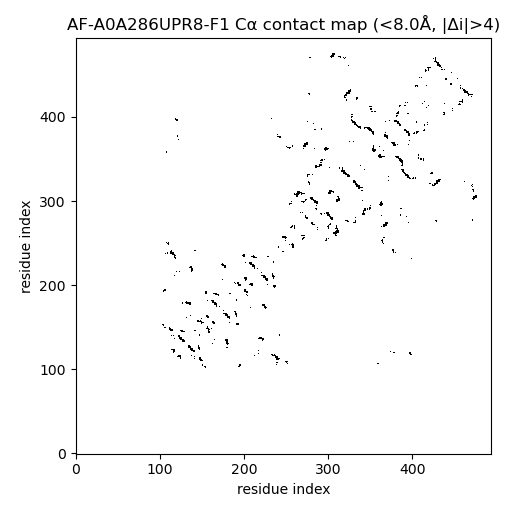.781 -9.133 1.00 98.81 126 THR A N 1
ATOM 942 C CA . THR A 1 126 ? 16.471 -2.276 -8.619 1.00 98.81 126 THR A CA 1
ATOM 943 C C . THR A 1 126 ? 17.519 -2.237 -9.724 1.00 98.81 126 THR A C 1
ATOM 945 O O . THR A 1 126 ? 17.788 -3.255 -10.367 1.00 98.81 126 THR A O 1
ATOM 948 N N . ALA A 1 127 ? 18.169 -1.090 -9.909 1.00 98.75 127 ALA A N 1
ATOM 949 C CA . ALA A 1 127 ? 19.364 -0.998 -10.743 1.00 98.75 127 ALA A CA 1
ATOM 950 C C . ALA A 1 127 ? 20.608 -1.490 -9.986 1.00 98.75 127 ALA A C 1
ATOM 952 O O . ALA A 1 127 ? 20.844 -1.103 -8.841 1.00 98.75 127 ALA A O 1
ATOM 953 N N . SER A 1 128 ? 21.442 -2.316 -10.624 1.00 98.25 128 SER A N 1
ATOM 954 C CA . SER A 1 128 ? 22.619 -2.912 -9.969 1.00 98.25 128 SER A CA 1
ATOM 955 C C . SER A 1 128 ? 23.733 -1.907 -9.634 1.00 98.25 128 SER A C 1
ATOM 957 O O . SER A 1 128 ? 24.574 -2.184 -8.782 1.00 98.25 128 SER A O 1
ATOM 959 N N . SER A 1 129 ? 23.778 -0.759 -10.316 1.00 98.12 129 SER A N 1
ATOM 960 C CA . SER A 1 129 ? 24.680 0.371 -10.050 1.00 98.12 129 SER A CA 1
ATOM 961 C C . SER A 1 129 ? 24.184 1.636 -10.772 1.00 98.12 129 SER A C 1
ATOM 963 O O . SER A 1 129 ? 23.217 1.567 -11.523 1.00 98.12 129 SER A O 1
ATOM 965 N N . ASN A 1 130 ? 24.853 2.783 -10.587 1.00 97.75 130 ASN A N 1
ATOM 966 C CA . ASN A 1 130 ? 24.603 4.029 -11.337 1.00 97.75 130 ASN A CA 1
ATOM 967 C C . ASN A 1 130 ? 25.483 4.139 -12.605 1.00 97.75 130 ASN A C 1
ATOM 969 O O . ASN A 1 130 ? 26.078 5.175 -12.897 1.00 97.75 130 ASN A O 1
ATOM 973 N N . SER A 1 131 ? 25.659 3.043 -13.341 1.00 98.25 131 SER A N 1
ATOM 974 C CA . SER A 1 131 ? 26.441 3.020 -14.586 1.00 98.25 131 SER A CA 1
ATOM 975 C C . SER A 1 131 ? 25.549 2.667 -15.769 1.00 98.25 131 SER A C 1
ATOM 977 O O . SER A 1 131 ? 24.609 1.890 -15.625 1.00 98.25 131 SER A O 1
ATOM 979 N N . ASN A 1 132 ? 25.854 3.207 -16.949 1.00 98.44 132 ASN A N 1
ATOM 980 C CA . ASN A 1 132 ? 25.163 2.810 -18.174 1.00 98.44 132 ASN A CA 1
ATOM 981 C C . ASN A 1 132 ? 25.326 1.307 -18.413 1.00 98.44 132 ASN A C 1
ATOM 983 O O . ASN A 1 132 ? 26.422 0.763 -18.272 1.00 98.44 132 ASN A O 1
ATOM 987 N N . GLY A 1 133 ? 24.223 0.651 -18.759 1.00 98.31 133 GLY A N 1
ATOM 988 C CA . GLY A 1 133 ? 24.164 -0.792 -18.947 1.00 98.31 133 GLY A CA 1
ATOM 989 C C . GLY A 1 133 ? 24.051 -1.599 -17.656 1.00 98.31 133 GLY A C 1
ATOM 990 O O . GLY A 1 133 ? 24.060 -2.827 -17.712 1.00 98.31 133 GLY A O 1
ATOM 991 N N . ALA A 1 134 ? 23.933 -0.949 -16.492 1.00 98.75 134 ALA A N 1
ATOM 992 C CA . ALA A 1 134 ? 23.648 -1.659 -15.253 1.00 98.75 134 ALA A CA 1
ATOM 993 C C . ALA A 1 134 ? 22.303 -2.389 -15.361 1.00 98.75 134 ALA A C 1
ATOM 995 O O . ALA A 1 134 ? 21.307 -1.831 -15.828 1.00 98.75 134 ALA A O 1
ATOM 996 N N . ALA A 1 135 ? 22.293 -3.653 -14.945 1.00 98.75 135 ALA A N 1
ATOM 997 C CA . ALA A 1 135 ? 21.124 -4.508 -15.042 1.00 98.75 135 ALA A CA 1
ATOM 998 C C . ALA A 1 135 ? 20.009 -3.998 -14.125 1.00 98.75 135 ALA A C 1
ATOM 1000 O O . ALA A 1 135 ? 20.263 -3.597 -12.985 1.00 98.75 135 ALA A O 1
ATOM 1001 N N . VAL A 1 136 ? 18.771 -4.077 -14.608 1.00 98.88 136 VAL A N 1
ATOM 1002 C CA . VAL A 1 136 ? 17.585 -3.883 -13.775 1.00 98.88 136 VAL A CA 1
ATOM 1003 C C . VAL A 1 136 ? 17.071 -5.255 -13.359 1.00 98.88 136 VAL A C 1
ATOM 1005 O O . VAL A 1 136 ? 16.741 -6.099 -14.189 1.00 98.88 136 VAL A O 1
ATOM 1008 N N . SER A 1 137 ? 17.044 -5.498 -12.057 1.00 98.50 137 SER A N 1
ATOM 1009 C CA . SER A 1 137 ? 16.655 -6.773 -11.449 1.00 98.50 137 SER A CA 1
ATOM 1010 C C . SER A 1 137 ? 15.726 -6.532 -10.273 1.00 98.50 137 SER A C 1
ATOM 1012 O O . SER A 1 137 ? 15.607 -5.400 -9.815 1.00 98.50 137 SER A O 1
ATOM 1014 N N . ILE A 1 138 ? 15.088 -7.574 -9.754 1.00 98.56 138 ILE A N 1
ATOM 1015 C CA . ILE A 1 138 ? 14.426 -7.463 -8.453 1.00 98.56 138 ILE A CA 1
ATOM 1016 C C . ILE A 1 138 ? 15.407 -7.727 -7.308 1.00 98.56 138 ILE A C 1
ATOM 1018 O O . ILE A 1 138 ? 16.284 -8.589 -7.400 1.00 98.56 138 ILE A O 1
ATOM 1022 N N . GLN A 1 139 ? 15.248 -6.981 -6.221 1.00 97.81 139 GLN A N 1
ATOM 1023 C CA . GLN A 1 139 ? 15.934 -7.186 -4.944 1.00 97.81 139 GLN A CA 1
ATOM 1024 C C . GLN A 1 139 ? 14.938 -6.990 -3.808 1.00 97.81 139 GLN A C 1
ATOM 1026 O O . GLN A 1 139 ? 13.878 -6.402 -4.008 1.00 97.81 139 GLN A O 1
ATOM 1031 N N . SER A 1 140 ? 15.285 -7.413 -2.596 1.00 96.31 140 SER A N 1
ATOM 1032 C CA . SER A 1 140 ? 14.541 -6.997 -1.403 1.00 96.31 140 SER A CA 1
ATOM 1033 C C . SER A 1 140 ? 14.409 -5.467 -1.352 1.00 96.31 140 SER A C 1
ATOM 1035 O O . SER A 1 140 ? 15.366 -4.739 -1.632 1.00 96.31 140 SER A O 1
ATOM 1037 N N . CYS A 1 141 ? 13.217 -4.972 -1.032 1.00 96.06 141 CYS A N 1
ATOM 1038 C CA . CYS A 1 141 ? 12.971 -3.540 -0.900 1.00 96.06 141 CYS A CA 1
ATOM 1039 C C . CYS A 1 141 ? 13.750 -2.961 0.290 1.00 96.06 141 CYS A C 1
ATOM 1041 O O . CYS A 1 141 ? 13.755 -3.530 1.380 1.00 96.06 141 CYS A O 1
ATOM 1043 N N . THR A 1 142 ? 14.434 -1.837 0.075 1.00 94.56 142 THR A N 1
ATOM 1044 C CA . THR A 1 142 ? 15.285 -1.177 1.086 1.00 94.56 142 THR A CA 1
ATOM 1045 C C . THR A 1 142 ? 15.091 0.336 1.162 1.00 94.56 142 THR A C 1
ATOM 1047 O O . THR A 1 142 ? 15.528 0.955 2.129 1.00 94.56 142 THR A O 1
ATOM 1050 N N . GLY A 1 143 ? 14.477 0.951 0.143 1.00 93.62 143 GLY A N 1
ATOM 1051 C CA . GLY A 1 143 ? 14.397 2.410 0.022 1.00 93.62 143 GLY A CA 1
ATOM 1052 C C . GLY A 1 143 ? 15.707 3.067 -0.436 1.00 93.62 143 GLY A C 1
ATOM 1053 O O . GLY A 1 143 ? 15.877 4.276 -0.270 1.00 93.62 143 GLY A O 1
ATOM 1054 N N . ALA A 1 144 ? 16.646 2.296 -0.991 1.00 96.19 144 ALA A N 1
ATOM 1055 C CA . ALA A 1 144 ? 17.864 2.827 -1.598 1.00 96.19 144 ALA A CA 1
ATOM 1056 C C . ALA A 1 144 ? 17.562 3.609 -2.889 1.00 96.19 144 ALA A C 1
ATOM 1058 O O . ALA A 1 144 ? 16.588 3.329 -3.585 1.00 96.19 144 ALA A O 1
ATOM 1059 N N . ASP A 1 145 ? 18.433 4.550 -3.262 1.00 96.75 145 ASP A N 1
ATOM 1060 C CA . ASP A 1 145 ? 18.238 5.382 -4.464 1.00 96.75 145 ASP A CA 1
ATOM 1061 C C . ASP A 1 145 ? 18.250 4.574 -5.772 1.00 96.75 145 ASP A C 1
ATOM 1063 O O . ASP A 1 145 ? 17.679 5.001 -6.770 1.00 96.75 145 ASP A O 1
ATOM 1067 N N . SER A 1 146 ? 18.827 3.367 -5.760 1.00 97.94 146 SER A N 1
ATOM 1068 C CA . SER A 1 146 ? 18.761 2.414 -6.874 1.00 97.94 146 SER A CA 1
ATOM 1069 C C . SER A 1 146 ? 17.388 1.755 -7.070 1.00 97.94 146 SER A C 1
ATOM 1071 O O . SER A 1 146 ? 17.218 1.006 -8.032 1.00 97.94 146 SER A O 1
ATOM 1073 N N . GLN A 1 147 ? 16.434 2.003 -6.166 1.00 98.00 147 GLN A N 1
ATOM 1074 C CA . GLN A 1 147 ? 15.066 1.467 -6.180 1.00 98.00 147 GLN A CA 1
ATOM 1075 C C . GLN A 1 147 ? 13.998 2.561 -6.307 1.00 98.00 147 GLN A C 1
ATOM 1077 O O . GLN A 1 147 ? 12.813 2.246 -6.367 1.00 98.00 147 GLN A O 1
ATOM 1082 N N . LYS A 1 148 ? 14.404 3.835 -6.309 1.00 97.56 148 LYS A N 1
ATOM 1083 C CA . LYS A 1 148 ? 13.512 4.997 -6.345 1.00 97.56 148 LYS A CA 1
ATOM 1084 C C . LYS A 1 148 ? 13.322 5.462 -7.780 1.00 97.56 148 LYS A C 1
ATOM 1086 O O . LYS A 1 148 ? 14.239 6.026 -8.377 1.00 97.56 148 LYS A O 1
ATOM 1091 N N . TRP A 1 149 ? 12.127 5.231 -8.305 1.00 98.06 149 TRP A N 1
ATOM 1092 C CA . TRP A 1 149 ? 11.767 5.502 -9.686 1.00 98.06 149 TRP A CA 1
ATOM 1093 C C . TRP A 1 149 ? 10.852 6.720 -9.794 1.00 98.06 149 TRP A C 1
ATOM 1095 O O . TRP A 1 149 ? 9.837 6.820 -9.107 1.00 98.06 149 TRP A O 1
ATOM 1105 N N . THR A 1 150 ? 11.207 7.638 -10.683 1.00 97.19 150 THR A N 1
ATOM 1106 C CA . THR A 1 150 ? 10.457 8.854 -10.991 1.00 97.19 150 THR A CA 1
ATOM 1107 C C . THR A 1 150 ? 9.818 8.735 -12.362 1.00 97.19 150 THR A C 1
ATOM 1109 O O . THR A 1 150 ? 10.517 8.527 -13.352 1.00 97.19 150 THR A O 1
ATOM 1112 N N . PHE A 1 151 ? 8.506 8.919 -12.439 1.00 94.94 151 PHE A N 1
ATOM 1113 C CA . PHE A 1 151 ? 7.785 8.997 -13.705 1.00 94.94 151 PHE A CA 1
ATOM 1114 C C . PHE A 1 151 ? 7.769 10.442 -14.202 1.00 94.94 151 PHE A C 1
ATOM 1116 O O . PHE A 1 151 ? 7.257 11.327 -13.523 1.00 94.94 151 PHE A O 1
ATOM 1123 N N . ASP A 1 152 ? 8.333 10.690 -15.383 1.00 91.88 152 ASP A N 1
ATOM 1124 C CA . ASP A 1 152 ? 8.406 12.033 -15.960 1.00 91.88 152 ASP A CA 1
ATOM 1125 C C . ASP A 1 152 ? 8.443 11.982 -17.490 1.00 91.88 152 ASP A C 1
ATOM 1127 O O . ASP A 1 152 ? 9.372 11.428 -18.084 1.00 91.88 152 ASP A O 1
ATOM 1131 N N . GLY A 1 153 ? 7.427 12.570 -18.129 1.00 86.88 153 GLY A N 1
ATOM 1132 C CA . GLY A 1 153 ? 7.386 12.770 -19.579 1.00 86.88 153 GLY A CA 1
ATOM 1133 C C . GLY A 1 153 ? 7.462 11.486 -20.411 1.00 86.88 153 GLY A C 1
ATOM 1134 O O . GLY A 1 153 ? 8.015 11.518 -21.505 1.00 86.88 153 GLY A O 1
ATOM 1135 N N . GLY A 1 154 ? 6.946 10.366 -19.892 1.00 90.50 154 GLY A N 1
ATOM 1136 C CA . GLY A 1 154 ? 7.047 9.049 -20.533 1.00 90.50 154 GLY A CA 1
ATOM 1137 C C . GLY A 1 154 ? 8.336 8.293 -20.214 1.00 90.50 154 GLY A C 1
ATOM 1138 O O . GLY A 1 154 ? 8.542 7.209 -20.736 1.00 90.50 154 GLY A O 1
ATOM 1139 N N . SER A 1 155 ? 9.209 8.811 -19.352 1.00 93.88 155 SER A N 1
ATOM 1140 C CA . SER A 1 155 ? 10.410 8.106 -18.900 1.00 93.88 155 SER A CA 1
ATOM 1141 C C . SER A 1 155 ? 10.313 7.731 -17.423 1.00 93.88 155 SER A C 1
ATOM 1143 O O . SER A 1 155 ? 9.710 8.446 -16.626 1.00 93.88 155 SER A O 1
ATOM 1145 N N . VAL A 1 156 ? 10.941 6.609 -17.064 1.00 97.12 156 VAL A N 1
ATOM 1146 C CA . VAL A 1 156 ? 10.998 6.083 -15.693 1.00 97.12 156 VAL A CA 1
ATOM 1147 C C . VAL A 1 156 ? 12.440 6.192 -15.230 1.00 97.12 156 VAL A C 1
ATOM 1149 O O . VAL A 1 156 ? 13.319 5.497 -15.740 1.00 97.12 156 VAL A O 1
ATOM 1152 N N . LYS A 1 157 ? 12.700 7.146 -14.342 1.00 97.19 157 LYS A N 1
ATOM 1153 C CA . LYS A 1 157 ? 14.033 7.677 -14.059 1.00 97.19 157 LYS A CA 1
ATOM 1154 C C . LYS A 1 157 ? 14.496 7.325 -12.654 1.00 97.19 157 LYS A C 1
ATOM 1156 O O . LYS A 1 157 ? 13.676 7.084 -11.785 1.00 97.19 157 LYS A O 1
ATOM 1161 N N . LEU A 1 158 ? 15.799 7.339 -12.418 1.00 97.38 158 LEU A N 1
ATOM 1162 C CA . LEU A 1 158 ? 16.410 7.128 -11.104 1.00 97.38 158 LEU A CA 1
ATOM 1163 C C . LEU A 1 158 ? 17.734 7.904 -10.994 1.00 97.38 158 LEU A C 1
ATOM 1165 O O . LEU A 1 158 ? 18.208 8.464 -11.987 1.00 97.38 158 LEU A O 1
ATOM 1169 N N . PHE A 1 159 ? 18.329 7.929 -9.795 1.00 96.88 159 PHE A N 1
ATOM 1170 C CA . PHE A 1 159 ? 19.568 8.664 -9.487 1.00 96.88 159 PHE A CA 1
ATOM 1171 C C . PHE A 1 159 ? 19.502 10.137 -9.928 1.00 96.88 159 PHE A C 1
ATOM 1173 O O . PHE A 1 159 ? 20.177 10.546 -10.877 1.00 96.88 159 PHE A O 1
ATOM 1180 N N . ASP A 1 160 ? 18.639 10.914 -9.268 1.00 92.19 160 ASP A N 1
ATOM 1181 C CA . ASP A 1 160 ? 18.400 12.339 -9.549 1.00 92.19 160 ASP A CA 1
ATOM 1182 C C . ASP A 1 160 ? 18.039 12.620 -11.015 1.00 92.19 160 ASP A C 1
ATOM 1184 O O . ASP A 1 160 ? 18.512 13.569 -11.638 1.00 92.19 160 ASP A O 1
ATOM 1188 N N . ASN A 1 161 ? 17.195 11.754 -11.584 1.00 94.81 161 ASN A N 1
ATOM 1189 C CA . ASN A 1 161 ? 16.709 11.823 -12.964 1.00 94.81 161 ASN A CA 1
ATOM 1190 C C . ASN A 1 161 ? 17.807 11.747 -14.045 1.00 94.81 161 ASN A C 1
ATOM 1192 O O . ASN A 1 161 ? 17.551 12.085 -15.202 1.00 94.81 161 ASN A O 1
ATOM 1196 N N . SER A 1 162 ? 19.016 11.294 -13.694 1.00 95.81 162 SER A N 1
ATOM 1197 C CA . SER A 1 162 ? 20.138 11.168 -14.636 1.00 95.81 162 SER A CA 1
ATOM 1198 C C . SER A 1 162 ? 20.116 9.864 -15.438 1.00 95.81 162 SER A C 1
ATOM 1200 O O . SER A 1 162 ? 20.695 9.795 -16.526 1.00 95.81 162 SER A O 1
ATOM 1202 N N . LYS A 1 163 ? 19.452 8.829 -14.914 1.00 98.25 163 LYS A N 1
ATOM 1203 C CA . LYS A 1 163 ? 19.331 7.510 -15.538 1.00 98.25 163 LYS A CA 1
ATOM 1204 C C . LYS A 1 163 ? 17.874 7.175 -15.803 1.00 98.25 163 LYS A C 1
ATOM 1206 O O . LYS A 1 163 ? 17.002 7.568 -15.035 1.00 98.25 163 LYS A O 1
ATOM 1211 N N . CYS A 1 164 ? 17.635 6.436 -16.874 1.00 98.06 164 CYS A N 1
ATOM 1212 C CA . CYS A 1 164 ? 16.328 6.026 -17.356 1.00 98.06 164 CYS A CA 1
ATOM 1213 C C . CYS A 1 164 ? 16.284 4.502 -17.498 1.00 98.06 164 CYS A C 1
ATOM 1215 O O . CYS A 1 164 ? 17.279 3.890 -17.897 1.00 98.06 164 CYS A O 1
ATOM 1217 N N . LEU A 1 165 ? 15.129 3.904 -17.194 1.00 98.69 165 LEU A N 1
ATOM 1218 C CA . LEU A 1 165 ? 14.805 2.530 -17.566 1.00 98.69 165 LEU A CA 1
ATOM 1219 C C . LEU A 1 165 ? 14.919 2.390 -19.086 1.00 98.69 165 LEU A C 1
ATOM 1221 O O . LEU A 1 165 ? 14.421 3.239 -19.822 1.00 98.69 165 LEU A O 1
ATOM 1225 N N . ASP A 1 166 ? 15.594 1.342 -19.543 1.00 98.56 166 ASP A N 1
ATOM 1226 C CA . ASP A 1 166 ? 15.992 1.192 -20.939 1.00 98.56 166 ASP A CA 1
ATOM 1227 C C . ASP A 1 166 ? 15.885 -0.277 -21.373 1.00 98.56 166 ASP A C 1
ATOM 1229 O O . ASP A 1 166 ? 16.370 -1.184 -20.687 1.00 98.56 166 ASP A O 1
ATOM 1233 N N . VAL A 1 167 ? 15.247 -0.520 -22.520 1.00 98.69 167 VAL A N 1
ATOM 1234 C CA . VAL A 1 167 ? 15.300 -1.827 -23.191 1.00 98.69 167 VAL A CA 1
ATOM 1235 C C . VAL A 1 167 ? 16.637 -1.955 -23.909 1.00 98.69 167 VAL A C 1
ATOM 1237 O O . VAL A 1 167 ? 16.923 -1.189 -24.833 1.00 98.69 167 VAL A O 1
ATOM 1240 N N . VAL A 1 168 ? 17.433 -2.962 -23.533 1.00 98.50 168 VAL A N 1
ATOM 1241 C CA . VAL A 1 168 ? 18.784 -3.174 -24.073 1.00 98.50 168 VAL A CA 1
ATOM 1242 C C . VAL A 1 168 ? 18.755 -3.177 -25.604 1.00 98.50 168 VAL A C 1
ATOM 1244 O O . VAL A 1 168 ? 18.109 -4.020 -26.229 1.00 98.50 168 VAL A O 1
ATOM 1247 N N . ASN A 1 169 ? 19.480 -2.232 -26.212 1.00 96.62 169 ASN A N 1
ATOM 1248 C CA . ASN A 1 169 ? 19.575 -2.038 -27.666 1.00 96.62 169 ASN A CA 1
ATOM 1249 C C . ASN A 1 169 ? 18.222 -1.869 -28.392 1.00 96.62 169 ASN A C 1
ATOM 1251 O O . ASN A 1 169 ? 18.168 -2.079 -29.605 1.00 96.62 169 ASN A O 1
ATOM 1255 N N . GLY A 1 170 ? 17.138 -1.540 -27.682 1.00 97.25 170 GLY A N 1
ATOM 1256 C CA . GLY A 1 170 ? 15.800 -1.397 -28.263 1.00 97.25 170 GLY A CA 1
ATOM 1257 C C . GLY A 1 170 ? 15.276 -2.673 -28.913 1.00 97.25 170 GLY A C 1
ATOM 1258 O O . GLY A 1 170 ? 14.569 -2.607 -29.916 1.00 97.25 170 GLY A O 1
ATOM 1259 N N . GLN A 1 171 ? 15.680 -3.843 -28.411 1.00 97.94 171 GLN A N 1
ATOM 1260 C CA . GLN A 1 171 ? 15.286 -5.119 -29.001 1.00 97.94 171 GLN A CA 1
ATOM 1261 C C . GLN A 1 171 ? 13.801 -5.397 -28.752 1.00 97.94 171 GLN A C 1
ATOM 1263 O O . GLN A 1 171 ? 13.397 -5.722 -27.638 1.00 97.94 171 GLN A O 1
ATOM 1268 N N . ASP A 1 172 ? 12.998 -5.311 -29.811 1.00 97.88 172 ASP A N 1
ATOM 1269 C CA . ASP A 1 172 ? 11.555 -5.554 -29.769 1.00 97.88 172 ASP A CA 1
ATOM 1270 C C . ASP A 1 172 ? 11.210 -7.046 -29.891 1.00 97.88 172 ASP A C 1
ATOM 1272 O O . ASP A 1 172 ? 10.586 -7.512 -30.844 1.00 97.88 172 ASP A O 1
ATOM 1276 N N . VAL A 1 173 ? 11.685 -7.828 -28.921 1.00 98.25 173 VAL A N 1
ATOM 1277 C CA . VAL A 1 173 ? 11.429 -9.269 -28.808 1.00 98.25 173 VAL A CA 1
ATOM 1278 C C . VAL A 1 173 ? 11.106 -9.638 -27.367 1.00 98.25 173 VAL A C 1
ATOM 1280 O O . VAL A 1 173 ? 11.587 -9.012 -26.422 1.00 98.25 173 VAL A O 1
ATOM 1283 N N . ASP A 1 174 ? 10.292 -10.674 -27.195 1.00 98.69 174 ASP A N 1
ATOM 1284 C CA . ASP A 1 174 ? 10.019 -11.226 -25.870 1.00 98.69 174 ASP A CA 1
ATOM 1285 C C . ASP A 1 174 ? 11.309 -11.756 -25.238 1.00 98.69 174 ASP A C 1
ATOM 1287 O O . ASP A 1 174 ? 12.099 -12.458 -25.874 1.00 98.69 174 ASP A O 1
ATOM 1291 N N . GLY A 1 175 ? 11.534 -11.379 -23.981 1.00 98.50 175 GLY A N 1
ATOM 1292 C CA . GLY A 1 175 ? 12.731 -11.744 -23.232 1.00 98.50 175 GLY A CA 1
ATOM 1293 C C . GLY A 1 175 ? 13.899 -10.765 -23.359 1.00 98.50 175 GLY A C 1
ATOM 1294 O O . GLY A 1 175 ? 14.924 -10.976 -22.702 1.00 98.50 175 GLY A O 1
ATOM 1295 N N . ALA A 1 176 ? 13.764 -9.685 -24.140 1.00 98.69 176 ALA A N 1
ATOM 1296 C CA . ALA A 1 176 ? 14.751 -8.609 -24.143 1.00 98.69 176 ALA A CA 1
ATOM 1297 C C . ALA A 1 176 ? 14.898 -8.026 -22.728 1.00 98.69 176 ALA A C 1
ATOM 1299 O O . ALA A 1 176 ? 13.913 -7.718 -22.057 1.00 98.69 176 ALA A O 1
ATOM 1300 N N . LYS A 1 177 ? 16.138 -7.934 -22.239 1.00 98.75 177 LYS A N 1
ATOM 1301 C CA . LYS A 1 177 ? 16.420 -7.532 -20.856 1.00 98.75 177 LYS A CA 1
ATOM 1302 C C . LYS A 1 177 ? 16.343 -6.023 -20.674 1.00 98.75 177 LYS A C 1
ATOM 1304 O O . LYS A 1 177 ? 16.615 -5.266 -21.606 1.00 98.75 177 LYS A O 1
ATOM 1309 N N . LEU A 1 178 ? 16.011 -5.607 -19.453 1.00 98.88 178 LEU A N 1
ATOM 1310 C CA . LEU A 1 178 ? 16.084 -4.205 -19.054 1.00 98.88 178 LEU A CA 1
ATOM 1311 C C . LEU A 1 178 ? 17.428 -3.882 -18.406 1.00 98.88 178 LEU A C 1
ATOM 1313 O O . LEU A 1 178 ? 18.043 -4.689 -17.693 1.00 98.88 178 LEU A O 1
ATOM 1317 N N . GLN A 1 179 ? 17.848 -2.654 -18.654 1.00 98.81 179 GLN A N 1
ATOM 1318 C CA . GLN A 1 179 ? 19.007 -2.003 -18.073 1.00 98.81 179 GLN A CA 1
ATOM 1319 C C . GLN A 1 179 ? 18.626 -0.572 -17.683 1.00 98.81 179 GLN A C 1
ATOM 1321 O O . GLN A 1 179 ? 17.499 -0.126 -17.911 1.00 98.81 179 GLN A O 1
ATOM 1326 N N . ILE A 1 180 ? 19.576 0.154 -17.108 1.00 98.81 180 ILE A N 1
ATOM 1327 C CA . ILE A 1 180 ? 19.511 1.611 -17.063 1.00 98.81 180 ILE A CA 1
ATOM 1328 C C . ILE A 1 180 ? 20.515 2.218 -18.036 1.00 98.81 180 ILE A C 1
ATOM 1330 O O . ILE A 1 180 ? 21.580 1.654 -18.311 1.00 98.81 180 ILE A O 1
ATOM 1334 N N . TRP A 1 181 ? 20.194 3.403 -18.527 1.00 98.38 181 TRP A N 1
ATOM 1335 C CA . TRP A 1 181 ? 21.082 4.192 -19.369 1.00 98.38 181 TRP A CA 1
ATOM 1336 C C . TRP A 1 181 ? 20.890 5.676 -19.084 1.00 98.38 181 TRP A C 1
ATOM 1338 O O . TRP A 1 181 ? 19.887 6.062 -18.487 1.00 98.38 181 TRP A O 1
ATOM 1348 N N . ASP A 1 182 ? 21.834 6.519 -19.495 1.00 97.62 182 ASP A N 1
ATOM 1349 C CA . ASP A 1 182 ? 21.650 7.968 -19.450 1.00 97.62 182 ASP A CA 1
ATOM 1350 C C . ASP A 1 182 ? 20.329 8.352 -20.122 1.00 97.62 182 ASP A C 1
ATOM 1352 O O . ASP A 1 182 ? 20.000 7.877 -21.218 1.00 97.62 182 ASP A O 1
ATOM 1356 N N . CYS A 1 183 ? 19.569 9.208 -19.442 1.00 96.62 183 CYS A N 1
ATOM 1357 C CA . CYS A 1 183 ? 18.307 9.694 -19.971 1.00 96.62 183 CYS A CA 1
ATOM 1358 C C . CYS A 1 183 ? 18.527 10.504 -21.250 1.00 96.62 183 CYS A C 1
ATOM 1360 O O . CYS A 1 183 ? 19.320 11.446 -21.288 1.00 96.62 183 CYS A O 1
ATOM 1362 N N . SER A 1 184 ? 17.782 10.163 -22.299 1.00 89.69 184 SER A N 1
ATOM 1363 C CA . SER A 1 184 ? 17.761 10.936 -23.537 1.00 89.69 184 SER A CA 1
ATOM 1364 C C . SER A 1 184 ? 16.695 12.026 -23.489 1.00 89.69 184 SER A C 1
ATOM 1366 O O . SER A 1 184 ? 15.509 11.741 -23.346 1.00 89.69 184 SER A O 1
ATOM 1368 N N . ASN A 1 185 ? 17.097 13.275 -23.731 1.00 79.06 185 ASN A N 1
ATOM 1369 C CA . ASN A 1 185 ? 16.166 14.405 -23.850 1.00 79.06 185 ASN A CA 1
ATOM 1370 C C . ASN A 1 185 ? 15.407 14.439 -25.194 1.00 79.06 185 ASN A C 1
ATOM 1372 O O . ASN A 1 185 ? 14.574 15.316 -25.402 1.00 79.06 185 ASN A O 1
ATOM 1376 N N . ASN A 1 186 ? 15.682 13.500 -26.107 1.00 77.44 186 ASN A N 1
ATOM 1377 C CA . ASN A 1 186 ? 15.127 13.475 -27.465 1.00 77.44 186 ASN A CA 1
ATOM 1378 C C . ASN A 1 186 ? 14.063 12.380 -27.669 1.00 77.44 186 ASN A C 1
ATOM 1380 O O . ASN A 1 186 ? 13.814 11.987 -28.806 1.00 77.44 186 ASN A O 1
ATOM 1384 N N . GLY A 1 187 ? 13.478 11.841 -26.594 1.00 78.62 187 GLY A N 1
ATOM 1385 C CA . GLY A 1 187 ? 12.436 10.811 -26.694 1.00 78.62 187 GLY A CA 1
ATOM 1386 C C . GLY A 1 187 ? 12.951 9.490 -27.276 1.00 78.62 187 GLY A C 1
ATOM 1387 O O . GLY A 1 187 ? 12.341 8.944 -28.191 1.00 78.62 187 GLY A O 1
ATOM 1388 N N . ASN A 1 188 ? 14.091 8.989 -26.775 1.00 92.19 188 ASN A N 1
ATOM 1389 C CA . ASN A 1 188 ? 14.631 7.681 -27.173 1.00 92.19 188 ASN A CA 1
ATOM 1390 C C . ASN A 1 188 ? 13.564 6.590 -26.952 1.00 92.19 188 ASN A C 1
ATOM 1392 O O . ASN A 1 188 ? 13.233 6.355 -25.787 1.00 92.19 188 ASN A O 1
ATOM 1396 N N . PRO A 1 189 ? 13.066 5.907 -28.008 1.00 94.62 189 PRO A N 1
ATOM 1397 C CA . PRO A 1 189 ? 11.985 4.929 -27.887 1.00 94.62 189 PRO A CA 1
ATOM 1398 C C . PRO A 1 189 ? 12.262 3.823 -26.867 1.00 94.62 189 PRO A C 1
ATOM 1400 O O . PRO A 1 189 ? 11.344 3.390 -26.181 1.00 94.62 189 PRO A O 1
ATOM 1403 N N . ASN A 1 190 ? 13.526 3.430 -26.679 1.00 96.94 190 ASN A N 1
ATOM 1404 C CA . ASN A 1 190 ? 13.929 2.392 -25.721 1.00 96.94 190 ASN A CA 1
ATOM 1405 C C . ASN A 1 190 ? 13.650 2.766 -24.254 1.00 96.94 190 ASN A C 1
ATOM 1407 O O . ASN A 1 190 ? 13.685 1.893 -23.392 1.00 96.94 190 ASN A O 1
ATOM 1411 N N . GLN A 1 191 ? 13.420 4.054 -23.979 1.00 97.25 191 GLN A N 1
ATOM 1412 C CA . GLN A 1 191 ? 13.274 4.646 -22.644 1.00 97.25 191 GLN A CA 1
ATOM 1413 C C . GLN A 1 191 ? 11.877 5.240 -22.412 1.00 97.25 191 GLN A C 1
ATOM 1415 O O . GLN A 1 191 ? 11.699 6.075 -21.519 1.00 97.25 191 GLN A O 1
ATOM 1420 N N . GLN A 1 192 ? 10.906 4.877 -23.258 1.00 95.75 192 GLN A N 1
ATOM 1421 C CA . GLN A 1 192 ? 9.546 5.406 -23.203 1.00 95.75 192 GLN A CA 1
ATOM 1422 C C . GLN A 1 192 ? 8.584 4.375 -22.617 1.00 95.75 192 GLN A C 1
ATOM 1424 O O . GLN A 1 192 ? 8.232 3.412 -23.286 1.00 95.75 192 GLN A O 1
ATOM 1429 N N . PHE A 1 193 ? 8.115 4.591 -21.397 1.00 96.31 193 PHE A N 1
ATOM 1430 C CA . PHE A 1 193 ? 7.157 3.732 -20.719 1.00 96.31 193 PHE A CA 1
ATOM 1431 C C . PHE A 1 193 ? 5.985 4.542 -20.172 1.00 96.31 193 PHE A C 1
ATOM 1433 O O . PHE A 1 193 ? 6.106 5.727 -19.864 1.00 96.31 193 PHE A O 1
ATOM 1440 N N . TYR A 1 194 ? 4.852 3.877 -20.004 1.00 94.88 194 TYR A N 1
ATOM 1441 C CA . TYR A 1 194 ? 3.705 4.418 -19.290 1.00 94.88 194 TYR A CA 1
ATOM 1442 C C . TYR A 1 194 ? 3.168 3.373 -18.322 1.00 94.88 194 TYR A C 1
ATOM 1444 O O . TYR A 1 194 ? 3.236 2.167 -18.574 1.00 94.88 194 TYR A O 1
ATOM 1452 N N . TYR A 1 195 ? 2.675 3.847 -17.189 1.00 94.88 195 TYR A N 1
ATOM 1453 C CA . TYR A 1 195 ? 2.006 3.019 -16.205 1.00 94.88 195 TYR A CA 1
ATOM 1454 C C . TYR A 1 195 ? 0.541 2.861 -16.600 1.00 94.88 195 TYR A C 1
ATOM 1456 O O . TYR A 1 195 ? -0.040 3.772 -17.168 1.00 94.88 195 TYR A O 1
ATOM 1464 N N . THR A 1 196 ? -0.060 1.713 -16.349 1.00 92.25 196 THR A N 1
ATOM 1465 C CA . THR A 1 196 ? -1.437 1.414 -16.767 1.00 92.25 196 THR A CA 1
ATOM 1466 C C . THR A 1 196 ? -2.350 1.307 -15.555 1.00 92.25 196 THR A C 1
ATOM 1468 O O . THR A 1 196 ? -1.885 1.053 -14.446 1.00 92.25 196 THR A O 1
ATOM 1471 N N . GLY A 1 197 ? -3.660 1.474 -15.763 1.00 86.88 197 GLY A N 1
ATOM 1472 C CA . GLY A 1 197 ? -4.655 1.320 -14.694 1.00 86.88 197 GLY A CA 1
ATOM 1473 C C . GLY A 1 197 ? -4.740 -0.095 -14.106 1.00 86.88 197 GLY A C 1
ATOM 1474 O O . GLY A 1 197 ? -5.272 -0.258 -13.020 1.00 86.88 197 GLY A O 1
ATOM 1475 N N . ASP A 1 198 ? -4.196 -1.111 -14.787 1.00 88.00 198 ASP A N 1
ATOM 1476 C CA . ASP A 1 198 ? -4.050 -2.479 -14.275 1.00 88.00 198 ASP A CA 1
ATOM 1477 C C . ASP A 1 198 ? -2.616 -2.784 -13.800 1.00 88.00 198 ASP A C 1
ATOM 1479 O O . ASP A 1 198 ? -2.148 -3.925 -13.865 1.00 88.00 198 ASP A O 1
ATOM 1483 N N . TYR A 1 199 ? -1.929 -1.741 -13.323 1.00 92.00 199 TYR A N 1
ATOM 1484 C CA . TYR A 1 199 ? -0.638 -1.779 -12.634 1.00 92.00 199 TYR A CA 1
ATOM 1485 C C . TYR A 1 199 ? 0.520 -2.382 -13.444 1.00 92.00 199 TYR A C 1
ATOM 1487 O O . TYR A 1 199 ? 1.482 -2.906 -12.883 1.00 92.00 199 TYR A O 1
ATOM 1495 N N . ARG A 1 200 ? 0.469 -2.317 -14.780 1.00 95.25 200 ARG A N 1
ATOM 1496 C CA . ARG A 1 200 ? 1.604 -2.684 -15.642 1.00 95.25 200 ARG A CA 1
ATOM 1497 C C . ARG A 1 200 ? 2.426 -1.473 -16.037 1.00 95.25 200 ARG A C 1
ATOM 1499 O O . ARG A 1 200 ? 1.880 -0.401 -16.296 1.00 95.25 200 ARG A O 1
ATOM 1506 N N . LEU A 1 201 ? 3.725 -1.691 -16.218 1.00 97.06 201 LEU A N 1
ATOM 1507 C CA . LEU A 1 201 ? 4.616 -0.739 -16.870 1.00 97.06 201 LEU A CA 1
ATOM 1508 C C . LEU A 1 201 ? 4.808 -1.139 -18.339 1.00 97.06 201 LEU A C 1
ATOM 1510 O O . LEU A 1 201 ? 5.511 -2.103 -18.639 1.00 97.06 201 LEU A O 1
ATOM 1514 N N . ALA A 1 202 ? 4.149 -0.433 -19.255 1.00 97.56 202 ALA A N 1
ATOM 1515 C CA . ALA A 1 202 ? 4.103 -0.766 -20.675 1.00 97.56 202 ALA A CA 1
ATOM 1516 C C . ALA A 1 202 ? 5.124 0.041 -21.487 1.00 97.56 202 ALA A C 1
ATOM 1518 O O . ALA A 1 202 ? 5.265 1.249 -21.308 1.00 97.56 202 ALA A O 1
ATOM 1519 N N . TRP A 1 203 ? 5.816 -0.627 -22.409 1.00 97.69 203 TRP A N 1
ATOM 1520 C CA . TRP A 1 203 ? 6.737 -0.016 -23.360 1.00 97.69 203 TRP A CA 1
ATOM 1521 C C . TRP A 1 203 ? 5.943 0.656 -24.488 1.00 97.69 203 TRP A C 1
ATOM 1523 O O . TRP A 1 2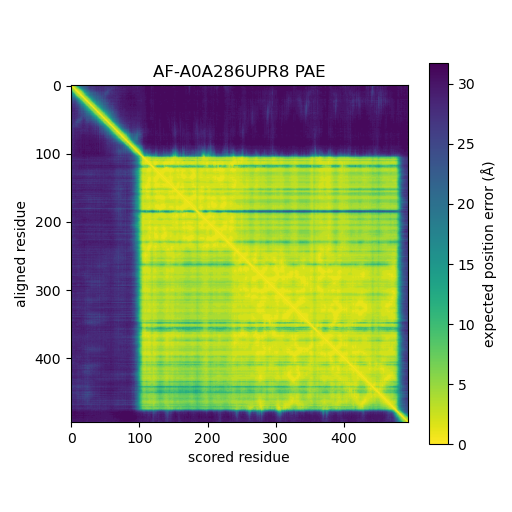03 ? 5.188 0.009 -25.228 1.00 97.69 203 TRP A O 1
ATOM 1533 N N . THR A 1 204 ? 6.077 1.977 -24.590 1.00 95.75 204 THR A N 1
ATOM 1534 C CA . THR A 1 204 ? 5.257 2.836 -25.450 1.00 95.75 204 THR A CA 1
ATOM 1535 C C . THR A 1 204 ? 5.328 2.405 -26.915 1.00 95.75 204 THR A C 1
ATOM 1537 O O . THR A 1 204 ? 6.392 2.431 -27.515 1.00 95.75 204 THR A O 1
ATOM 1540 N N . ASN A 1 205 ? 4.177 2.074 -27.512 1.00 94.25 205 ASN A N 1
ATOM 1541 C CA . ASN A 1 205 ? 4.016 1.635 -28.911 1.00 94.25 205 ASN A CA 1
ATOM 1542 C C . ASN A 1 205 ? 4.614 0.262 -29.287 1.00 94.25 205 ASN A C 1
ATOM 1544 O O . ASN A 1 205 ? 4.679 -0.046 -30.474 1.00 94.25 205 ASN A O 1
ATOM 1548 N N . HIS A 1 206 ? 4.976 -0.585 -28.317 1.00 96.94 206 HIS A N 1
ATOM 1549 C CA . HIS A 1 206 ? 5.545 -1.918 -28.593 1.00 96.94 206 HIS A CA 1
ATOM 1550 C C . HIS A 1 206 ? 4.629 -3.094 -28.212 1.00 96.94 206 HIS A C 1
ATOM 1552 O O . HIS A 1 206 ? 4.877 -4.232 -28.600 1.00 96.94 206 HIS A O 1
ATOM 1558 N N . GLY A 1 207 ? 3.559 -2.858 -27.440 1.00 97.06 207 GLY A N 1
ATOM 1559 C CA . GLY A 1 207 ? 2.678 -3.936 -26.959 1.00 97.06 207 GLY A CA 1
ATOM 1560 C C . GLY A 1 207 ? 3.361 -4.892 -25.969 1.00 97.06 207 GLY A C 1
ATOM 1561 O O . GLY A 1 207 ? 2.907 -6.023 -25.776 1.00 97.06 207 GLY A O 1
ATOM 1562 N N . LYS A 1 208 ? 4.459 -4.446 -25.349 1.00 98.62 208 LYS A N 1
ATOM 1563 C CA . LYS A 1 208 ? 5.242 -5.197 -24.364 1.00 98.62 208 LYS A CA 1
ATOM 1564 C C . LYS A 1 208 ? 5.242 -4.489 -23.021 1.00 98.62 208 LYS A C 1
ATOM 1566 O O . LYS A 1 208 ? 5.190 -3.266 -22.960 1.00 98.62 208 LYS A O 1
ATOM 1571 N N . CYS A 1 209 ? 5.307 -5.269 -21.959 1.00 98.44 209 CYS A N 1
ATOM 1572 C CA . CYS A 1 209 ? 5.257 -4.827 -20.580 1.00 98.44 209 CYS A CA 1
ATOM 1573 C C . CYS A 1 209 ? 6.525 -5.285 -19.860 1.00 98.44 209 CYS A C 1
ATOM 1575 O O . CYS A 1 209 ? 7.103 -6.315 -20.215 1.00 98.44 209 CYS A O 1
ATOM 1577 N N . VAL A 1 210 ? 6.953 -4.522 -18.855 1.00 98.62 210 VAL A N 1
ATOM 1578 C CA . VAL A 1 210 ? 7.993 -4.957 -17.921 1.00 98.62 210 VAL A CA 1
ATOM 1579 C C . VAL A 1 210 ? 7.508 -6.218 -17.215 1.00 98.62 210 VAL A C 1
ATOM 1581 O O . VAL A 1 210 ? 6.412 -6.257 -16.660 1.00 98.62 210 VAL A O 1
ATOM 1584 N N . ASP A 1 211 ? 8.330 -7.255 -17.264 1.00 98.50 211 ASP A N 1
ATOM 1585 C CA . ASP A 1 211 ? 7.972 -8.623 -16.930 1.00 98.50 211 ASP A CA 1
ATOM 1586 C C . ASP A 1 211 ? 9.012 -9.221 -15.978 1.00 98.50 211 ASP A C 1
ATOM 1588 O O . ASP A 1 211 ? 10.230 -9.174 -16.208 1.00 98.50 211 ASP A O 1
ATOM 1592 N N . LEU A 1 212 ? 8.515 -9.789 -14.882 1.00 97.94 212 LEU A N 1
ATOM 1593 C CA . LEU A 1 212 ? 9.299 -10.588 -13.961 1.00 97.94 212 LEU A CA 1
ATOM 1594 C C . LEU A 1 212 ? 9.663 -11.914 -14.637 1.00 97.94 212 LEU A C 1
ATOM 1596 O O . LEU A 1 212 ? 8.847 -12.835 -14.695 1.00 97.94 212 LEU A O 1
ATOM 1600 N N . THR A 1 213 ? 10.909 -12.020 -15.109 1.00 98.00 213 THR A N 1
ATOM 1601 C CA . THR A 1 213 ? 11.402 -13.181 -15.863 1.00 98.00 213 THR A CA 1
ATOM 1602 C C . THR A 1 213 ? 11.053 -14.498 -15.167 1.00 98.00 213 THR A C 1
ATOM 1604 O O . THR A 1 213 ? 11.541 -14.790 -14.070 1.00 98.00 213 THR A O 1
ATOM 1607 N N . GLY A 1 214 ? 10.210 -15.302 -15.822 1.00 95.56 214 GLY A N 1
ATOM 1608 C CA . GLY A 1 214 ? 9.789 -16.621 -15.340 1.00 95.56 214 GLY A CA 1
ATOM 1609 C C . GLY A 1 214 ? 9.017 -16.608 -14.015 1.00 95.56 214 GLY A C 1
ATOM 1610 O O . GLY A 1 214 ? 8.924 -17.652 -13.377 1.00 95.56 214 GLY A O 1
ATOM 1611 N N . GLY A 1 215 ? 8.525 -15.449 -13.565 1.00 94.50 215 GLY A N 1
ATOM 1612 C CA . GLY A 1 215 ? 7.856 -15.279 -12.271 1.00 94.50 215 GLY A CA 1
ATOM 1613 C C . GLY A 1 215 ? 8.758 -15.502 -11.051 1.00 94.50 215 GLY A C 1
ATOM 1614 O O . GLY A 1 215 ? 8.266 -15.593 -9.929 1.00 94.50 215 GLY A O 1
ATOM 1615 N N . SER A 1 216 ? 10.077 -15.619 -11.239 1.00 95.88 216 SER A N 1
ATOM 1616 C CA . SER A 1 216 ? 11.001 -15.937 -10.149 1.00 95.88 216 SER A CA 1
ATOM 1617 C C . SER A 1 216 ? 11.208 -14.737 -9.226 1.00 95.88 216 SER A C 1
ATOM 1619 O O . SER A 1 216 ? 11.667 -13.687 -9.667 1.00 95.88 216 SER A O 1
ATOM 1621 N N . LEU A 1 217 ? 10.942 -14.918 -7.931 1.00 94.88 217 LEU A N 1
ATOM 1622 C CA . LEU A 1 217 ? 11.166 -13.918 -6.877 1.00 94.88 217 LEU A CA 1
ATOM 1623 C C . LEU A 1 217 ? 12.586 -13.960 -6.278 1.00 94.88 217 LEU A C 1
ATOM 1625 O O . LEU A 1 217 ? 12.839 -13.366 -5.228 1.00 94.88 217 LEU A O 1
ATOM 1629 N N . ALA A 1 218 ? 13.510 -14.689 -6.910 1.00 96.88 218 ALA A N 1
ATOM 1630 C CA . ALA A 1 218 ? 14.897 -14.749 -6.469 1.00 96.88 218 ALA A CA 1
ATOM 1631 C C . ALA A 1 218 ? 15.589 -13.387 -6.639 1.00 96.88 218 ALA A C 1
ATOM 1633 O O . ALA A 1 218 ? 15.495 -12.759 -7.696 1.00 96.88 218 ALA A O 1
ATOM 1634 N N . ASP A 1 219 ? 16.319 -12.958 -5.608 1.00 97.81 219 ASP A N 1
ATOM 1635 C CA . ASP A 1 219 ? 17.126 -11.739 -5.665 1.00 97.81 219 ASP A CA 1
ATOM 1636 C C . ASP A 1 219 ? 18.127 -11.807 -6.826 1.00 97.81 219 ASP A C 1
ATOM 1638 O O . ASP A 1 219 ? 18.804 -12.816 -7.037 1.00 97.81 219 ASP A O 1
ATOM 1642 N N . GLY A 1 220 ? 18.209 -10.724 -7.598 1.00 97.88 220 GLY A N 1
ATOM 1643 C CA . GLY A 1 220 ? 19.052 -10.633 -8.789 1.00 97.88 220 GLY A CA 1
ATOM 1644 C C . GLY A 1 220 ? 18.405 -11.161 -10.066 1.00 97.88 220 GLY A C 1
ATOM 1645 O O . GLY A 1 220 ? 19.040 -11.086 -11.118 1.00 97.88 220 GLY A O 1
ATOM 1646 N N . ASN A 1 221 ? 17.156 -11.642 -10.025 1.00 98.31 221 ASN A N 1
ATOM 1647 C CA . ASN A 1 221 ? 16.426 -11.988 -11.242 1.00 98.31 221 ASN A CA 1
ATOM 1648 C C . ASN A 1 221 ? 16.271 -10.742 -12.131 1.00 98.31 221 ASN A C 1
ATOM 1650 O O . ASN A 1 221 ? 15.538 -9.809 -11.792 1.00 98.31 221 ASN A O 1
ATOM 1654 N N . GLN A 1 222 ? 17.003 -10.708 -13.248 1.00 98.62 222 GLN A N 1
ATOM 1655 C CA . GLN A 1 222 ? 16.974 -9.590 -14.185 1.00 98.62 222 GLN A CA 1
ATOM 1656 C C . GLN A 1 222 ? 15.639 -9.575 -14.925 1.00 98.62 222 GLN A C 1
ATOM 1658 O O . GLN A 1 222 ? 15.253 -10.569 -15.551 1.00 98.62 222 GLN A O 1
ATOM 1663 N N . VAL A 1 223 ? 14.944 -8.443 -14.874 1.00 98.62 223 VAL A N 1
ATOM 1664 C CA . VAL A 1 223 ? 13.640 -8.289 -15.521 1.00 98.62 223 VAL A CA 1
ATOM 1665 C C . VAL A 1 223 ? 13.796 -8.124 -17.031 1.00 98.62 223 VAL A C 1
ATOM 1667 O O . VAL A 1 223 ? 14.876 -7.821 -17.557 1.00 98.62 223 VAL A O 1
ATOM 1670 N N . GLN A 1 224 ? 12.705 -8.355 -17.741 1.00 98.75 224 GLN A N 1
ATOM 1671 C CA . GLN A 1 224 ? 12.655 -8.318 -19.194 1.00 98.75 224 GLN A CA 1
ATOM 1672 C C . GLN A 1 224 ? 11.438 -7.534 -19.671 1.00 98.75 224 GLN A C 1
ATOM 1674 O O . GLN A 1 224 ? 10.608 -7.122 -18.868 1.00 98.75 224 GLN A O 1
ATOM 1679 N N . VAL A 1 225 ? 11.325 -7.344 -20.980 1.00 98.88 225 VAL A N 1
ATOM 1680 C CA . VAL A 1 225 ? 10.050 -7.019 -21.615 1.00 98.88 225 VAL A CA 1
ATOM 1681 C C . VAL A 1 225 ? 9.427 -8.280 -22.200 1.00 98.88 225 VAL A C 1
ATOM 1683 O O . VAL A 1 225 ? 10.119 -9.161 -22.720 1.00 98.88 225 VAL A O 1
ATOM 1686 N N . TRP A 1 226 ? 8.107 -8.370 -22.108 1.00 98.69 226 TRP A N 1
ATOM 1687 C CA . TRP A 1 226 ? 7.323 -9.459 -22.680 1.00 98.69 226 TRP A CA 1
ATOM 1688 C C . TRP A 1 226 ? 5.980 -8.936 -23.174 1.00 98.69 226 TRP A C 1
ATOM 1690 O O . TRP A 1 226 ? 5.470 -7.953 -22.643 1.00 98.69 226 TRP A O 1
ATOM 1700 N N . SER A 1 227 ? 5.391 -9.585 -24.174 1.00 98.50 227 SER A N 1
ATOM 1701 C CA . SER A 1 227 ? 4.049 -9.282 -24.677 1.00 98.50 227 SER A CA 1
ATOM 1702 C C . SER A 1 227 ? 3.052 -9.065 -23.527 1.00 98.50 227 SER A C 1
ATOM 1704 O O . SER A 1 227 ? 2.888 -9.929 -22.657 1.00 98.50 227 SER A O 1
ATOM 1706 N N . CYS A 1 228 ? 2.405 -7.895 -23.495 1.00 97.88 228 CYS A N 1
ATOM 1707 C CA . CYS A 1 228 ? 1.471 -7.541 -22.426 1.00 97.88 228 CYS A CA 1
ATOM 1708 C C . CYS A 1 228 ? 0.290 -8.521 -22.404 1.00 97.88 228 CYS A C 1
ATOM 1710 O O . CYS A 1 228 ? -0.336 -8.762 -23.435 1.00 97.88 228 CYS A O 1
ATOM 1712 N N . THR A 1 229 ? -0.032 -9.072 -21.235 1.00 95.19 229 THR A N 1
ATOM 1713 C CA . THR A 1 229 ? -1.104 -10.064 -21.072 1.00 95.19 229 THR A CA 1
ATOM 1714 C C . THR A 1 229 ? -1.983 -9.715 -19.875 1.00 95.19 229 THR A C 1
ATOM 1716 O O . THR A 1 229 ? -1.484 -9.517 -18.768 1.00 95.19 229 THR A O 1
ATOM 1719 N N . SER A 1 230 ? -3.302 -9.668 -20.091 1.00 90.50 230 SER A N 1
ATOM 1720 C CA . SER A 1 230 ? -4.274 -9.417 -19.019 1.00 90.50 230 SER A CA 1
ATOM 1721 C C . SER A 1 230 ? -4.213 -10.506 -17.942 1.00 90.50 230 SER A C 1
ATOM 1723 O O . SER A 1 230 ? -4.089 -11.685 -18.267 1.00 90.50 230 SER A O 1
ATOM 1725 N N . GLY A 1 231 ? -4.265 -10.115 -16.666 1.00 84.44 231 GLY A N 1
ATOM 1726 C CA . GLY A 1 231 ? -4.208 -11.043 -15.528 1.00 84.44 231 GLY A CA 1
ATOM 1727 C C . GLY A 1 231 ? -2.855 -11.737 -15.318 1.00 84.44 231 GLY A C 1
ATOM 1728 O O . GLY A 1 231 ? -2.751 -12.624 -14.474 1.00 84.44 231 GLY A O 1
ATOM 1729 N N . ASN A 1 232 ? -1.805 -11.362 -16.059 1.00 91.56 232 ASN A N 1
ATOM 1730 C CA . ASN A 1 232 ? -0.467 -11.897 -15.830 1.00 91.56 232 ASN A CA 1
ATOM 1731 C C . ASN A 1 232 ? 0.203 -11.183 -14.649 1.00 91.56 232 ASN A C 1
ATOM 1733 O O . ASN A 1 232 ? 0.716 -10.072 -14.793 1.00 91.56 232 ASN A O 1
ATOM 1737 N N . ALA A 1 233 ? 0.248 -11.855 -13.501 1.00 91.25 233 ALA A N 1
ATOM 1738 C CA . ALA A 1 233 ? 0.814 -11.311 -12.271 1.00 91.25 233 ALA A CA 1
ATOM 1739 C C . ALA A 1 233 ? 2.333 -11.022 -12.352 1.00 91.25 233 ALA A C 1
ATOM 1741 O O . ALA A 1 233 ? 2.847 -10.204 -11.595 1.00 91.25 233 ALA A O 1
ATOM 1742 N N . ASN A 1 234 ? 3.055 -11.600 -13.324 1.00 95.06 234 ASN A N 1
ATOM 1743 C CA . ASN A 1 234 ? 4.468 -11.271 -13.571 1.00 95.06 234 ASN A CA 1
ATOM 1744 C C . ASN A 1 234 ? 4.669 -9.869 -14.167 1.00 95.06 234 ASN A C 1
ATOM 1746 O O . ASN A 1 234 ? 5.794 -9.376 -14.194 1.00 95.06 234 ASN A O 1
ATOM 1750 N N . GLN A 1 235 ? 3.604 -9.249 -14.678 1.00 96.69 235 GLN A N 1
ATOM 1751 C CA . GLN A 1 235 ? 3.634 -7.926 -15.308 1.00 96.69 235 GLN A CA 1
ATOM 1752 C C . GLN A 1 235 ? 2.996 -6.845 -14.431 1.00 96.69 235 GLN A C 1
ATOM 1754 O O . GLN A 1 235 ? 2.880 -5.703 -14.870 1.00 96.69 235 GLN A O 1
ATOM 1759 N N . VAL A 1 236 ? 2.574 -7.211 -13.219 1.00 94.38 236 VAL A N 1
ATOM 1760 C CA . VAL A 1 236 ? 2.015 -6.301 -12.221 1.00 94.38 236 VAL A CA 1
ATOM 1761 C C . VAL A 1 236 ? 3.157 -5.743 -11.378 1.00 94.38 236 VAL A C 1
ATOM 1763 O O . VAL A 1 236 ? 3.981 -6.502 -10.861 1.00 94.38 236 VAL A O 1
ATOM 1766 N N . TRP A 1 237 ? 3.193 -4.423 -11.239 1.00 95.56 237 TRP A N 1
ATOM 1767 C CA . TRP A 1 237 ? 4.206 -3.683 -10.497 1.00 95.56 237 TRP A CA 1
ATOM 1768 C C . TRP A 1 237 ? 3.534 -2.640 -9.611 1.00 95.56 237 TRP A C 1
ATOM 1770 O O . TRP A 1 237 ? 3.289 -1.533 -10.071 1.00 95.56 237 TRP A O 1
ATOM 1780 N N . ASN A 1 238 ? 3.257 -2.976 -8.353 1.00 94.25 238 ASN A N 1
ATOM 1781 C CA . ASN A 1 238 ? 2.676 -2.029 -7.406 1.00 94.25 238 ASN A CA 1
ATOM 1782 C C . ASN A 1 238 ? 3.634 -0.858 -7.178 1.00 94.25 238 ASN A C 1
ATOM 1784 O O . ASN A 1 238 ? 4.855 -1.025 -7.168 1.00 94.25 238 ASN A O 1
ATOM 1788 N N . THR A 1 239 ? 3.084 0.332 -6.971 1.00 95.19 239 THR A N 1
ATOM 1789 C CA . THR A 1 239 ? 3.878 1.519 -6.654 1.00 95.19 239 THR A CA 1
ATOM 1790 C C . THR A 1 239 ? 3.760 1.821 -5.177 1.00 95.19 239 THR A C 1
ATOM 1792 O O . THR A 1 239 ? 2.650 1.864 -4.661 1.00 95.19 239 THR A O 1
ATOM 1795 N N . GLY A 1 240 ? 4.881 2.042 -4.500 1.00 95.62 240 GLY A N 1
ATOM 1796 C CA . GLY A 1 240 ? 4.898 2.156 -3.044 1.00 95.62 240 GLY A CA 1
ATOM 1797 C C . GLY A 1 240 ? 6.056 2.964 -2.496 1.00 95.62 240 GLY A C 1
ATOM 1798 O O . GLY A 1 240 ? 6.813 3.602 -3.232 1.00 95.62 240 GLY A O 1
ATOM 1799 N N . TYR A 1 241 ? 6.213 2.902 -1.181 1.00 96.75 241 TYR A N 1
ATOM 1800 C CA . TYR A 1 241 ? 7.276 3.560 -0.444 1.00 96.75 241 TYR A CA 1
ATOM 1801 C C . TYR A 1 241 ? 7.854 2.620 0.606 1.00 96.75 241 TYR A C 1
ATOM 1803 O O . TYR A 1 241 ? 7.152 1.860 1.268 1.00 96.75 241 TYR A O 1
ATOM 1811 N N . HIS A 1 242 ? 9.160 2.732 0.836 1.00 95.38 242 HIS A N 1
ATOM 1812 C CA . HIS A 1 242 ? 9.770 2.072 1.981 1.00 95.38 242 HIS A CA 1
ATOM 1813 C C . HIS A 1 242 ? 9.563 2.929 3.230 1.00 95.38 242 HIS A C 1
ATOM 1815 O O . HIS A 1 242 ? 9.746 4.147 3.187 1.00 95.38 242 HIS A O 1
ATOM 1821 N N . ILE A 1 243 ? 9.298 2.293 4.374 1.00 92.88 243 ILE A N 1
ATOM 1822 C CA . ILE A 1 243 ? 9.046 2.996 5.641 1.00 92.88 243 ILE A CA 1
ATOM 1823 C C . ILE A 1 243 ? 10.181 3.947 6.058 1.00 92.88 243 ILE A C 1
ATOM 1825 O O . ILE A 1 243 ? 9.954 4.956 6.718 1.00 92.88 243 ILE A O 1
ATOM 1829 N N . SER A 1 244 ? 11.427 3.640 5.687 1.00 90.06 244 SER A N 1
ATOM 1830 C CA . SER A 1 244 ? 12.585 4.470 6.045 1.00 90.06 244 SER A CA 1
ATOM 1831 C C . SER A 1 244 ? 12.751 5.704 5.157 1.00 90.06 244 SER A C 1
ATOM 1833 O O . SER A 1 244 ? 13.696 6.464 5.351 1.00 90.06 244 SER A O 1
ATOM 1835 N N . SER A 1 245 ? 11.899 5.868 4.148 1.00 90.06 245 SER A N 1
ATOM 1836 C CA . SER A 1 245 ? 11.977 6.939 3.158 1.00 90.06 245 SER A CA 1
ATOM 1837 C C . SER A 1 245 ? 10.580 7.340 2.683 1.00 90.06 245 SER A C 1
ATOM 1839 O O . SER A 1 245 ? 10.337 7.411 1.478 1.00 90.06 245 SER A O 1
ATOM 1841 N N . LEU A 1 246 ? 9.657 7.550 3.623 1.00 95.25 246 LEU A N 1
ATOM 1842 C CA . LEU A 1 246 ? 8.321 8.044 3.303 1.00 95.25 246 LEU A CA 1
ATOM 1843 C C . LEU A 1 246 ? 8.381 9.497 2.808 1.00 95.25 246 LEU A C 1
ATOM 1845 O O . LEU A 1 246 ? 9.142 10.298 3.365 1.00 95.25 246 LEU A O 1
ATOM 1849 N N . PRO A 1 247 ? 7.584 9.860 1.791 1.00 96.25 247 PRO A N 1
ATOM 1850 C CA . PRO A 1 247 ? 7.442 11.246 1.379 1.00 96.25 247 PRO A CA 1
ATOM 1851 C C . PRO A 1 247 ? 6.614 12.023 2.410 1.00 96.25 247 PRO A C 1
ATOM 1853 O O . PRO A 1 247 ? 5.940 11.443 3.259 1.00 96.25 247 PRO A O 1
ATOM 1856 N N . GLU A 1 248 ? 6.603 13.353 2.318 1.00 97.12 248 GLU A N 1
ATOM 1857 C CA . GLU A 1 248 ? 5.601 14.135 3.054 1.00 97.12 248 GLU A CA 1
ATOM 1858 C C . GLU A 1 248 ? 4.192 13.844 2.535 1.00 97.12 248 GLU A C 1
ATOM 1860 O O . GLU A 1 248 ? 3.270 13.697 3.329 1.00 97.12 248 GLU A O 1
ATOM 1865 N N . LYS A 1 249 ? 4.032 13.718 1.214 1.00 97.75 249 LYS A N 1
ATOM 1866 C CA . LYS A 1 249 ? 2.759 13.440 0.547 1.00 97.75 249 LYS A CA 1
ATOM 1867 C C . LYS A 1 249 ? 2.945 12.296 -0.442 1.00 97.75 249 LYS A C 1
ATOM 1869 O O . LYS A 1 249 ? 3.886 12.344 -1.232 1.00 97.75 249 LYS A O 1
ATOM 1874 N N . SER A 1 250 ? 2.080 11.290 -0.403 1.00 96.88 250 SER A N 1
ATOM 1875 C CA . SER A 1 250 ? 2.041 10.234 -1.415 1.00 96.88 250 SER A CA 1
ATOM 1876 C C . SER A 1 250 ? 1.072 10.541 -2.545 1.00 96.88 250 SER A C 1
ATOM 1878 O O . SER A 1 250 ? 1.265 10.000 -3.618 1.00 96.88 250 SER A O 1
ATOM 1880 N N . GLU A 1 251 ? 0.079 11.414 -2.368 1.00 95.62 251 GLU A N 1
ATOM 1881 C CA . GLU A 1 251 ? -0.920 11.700 -3.409 1.00 95.62 251 GLU A CA 1
ATOM 1882 C C . GLU A 1 251 ? -1.242 13.192 -3.537 1.00 95.62 251 GLU A C 1
ATOM 1884 O O . GLU A 1 251 ? -1.082 13.989 -2.604 1.00 95.62 251 GLU A O 1
ATOM 1889 N N . ASN A 1 252 ? -1.724 13.581 -4.719 1.00 93.31 252 ASN A N 1
ATOM 1890 C CA . ASN A 1 252 ? -2.208 14.936 -4.960 1.00 93.31 252 ASN A CA 1
ATOM 1891 C C . ASN A 1 252 ? -3.496 15.196 -4.169 1.00 93.31 252 ASN A C 1
ATOM 1893 O O . ASN A 1 252 ? -4.465 14.458 -4.286 1.00 93.31 252 ASN A O 1
ATOM 1897 N N . GLY A 1 253 ? -3.532 16.295 -3.414 1.00 93.88 253 GLY A N 1
ATOM 1898 C CA . GLY A 1 253 ? -4.690 16.660 -2.588 1.00 93.88 253 GLY A CA 1
ATOM 1899 C C . GLY A 1 253 ? -4.631 16.137 -1.152 1.00 93.88 253 GLY A C 1
ATOM 1900 O O . GLY A 1 253 ? -5.481 16.510 -0.348 1.00 93.88 253 GLY A O 1
ATOM 1901 N N . GLN A 1 254 ? -3.605 15.357 -0.800 1.00 96.81 254 GLN A N 1
ATOM 1902 C CA . GLN A 1 254 ? -3.390 14.885 0.563 1.00 96.81 254 GLN A CA 1
ATOM 1903 C C . GLN A 1 254 ? -3.255 16.054 1.558 1.00 96.81 254 GLN A C 1
ATOM 1905 O O . GLN A 1 254 ? -2.398 16.934 1.406 1.00 96.81 254 GLN A O 1
ATOM 1910 N N . SER A 1 255 ? -4.067 16.047 2.618 1.00 96.88 255 SER A N 1
ATOM 1911 C CA . SER A 1 255 ? -4.091 17.089 3.656 1.00 96.88 255 SER A CA 1
ATOM 1912 C C . SER A 1 255 ? -3.008 16.891 4.724 1.00 96.88 255 SER A C 1
ATOM 1914 O O . SER A 1 255 ? -2.263 17.830 5.018 1.00 96.88 255 SER A O 1
ATOM 1916 N N . GLY A 1 256 ? -2.866 15.672 5.250 1.00 97.19 256 GLY A N 1
ATOM 1917 C CA . GLY A 1 256 ? -1.916 15.285 6.297 1.00 97.19 256 GLY A CA 1
ATOM 1918 C C . GLY A 1 256 ? -0.526 14.926 5.769 1.00 97.19 256 GLY A C 1
ATOM 1919 O O . GLY A 1 256 ? -0.119 15.409 4.722 1.00 97.19 256 GLY A O 1
ATOM 1920 N N . THR A 1 257 ? 0.261 14.140 6.498 1.00 97.88 257 THR A N 1
ATOM 1921 C CA . THR A 1 257 ? 1.641 13.797 6.107 1.00 97.88 257 THR A CA 1
ATOM 1922 C C . THR A 1 257 ? 1.949 12.323 6.304 1.00 97.88 257 THR A C 1
ATOM 1924 O O . THR A 1 257 ? 1.521 11.733 7.293 1.00 97.88 257 THR A O 1
ATOM 1927 N N . ASN A 1 258 ? 2.753 11.742 5.416 1.00 98.00 258 ASN A N 1
ATOM 1928 C CA . ASN A 1 258 ? 3.316 10.401 5.593 1.00 98.00 258 ASN A CA 1
ATOM 1929 C C . ASN A 1 258 ? 4.684 10.416 6.289 1.00 98.00 258 ASN A C 1
ATOM 1931 O O . ASN A 1 258 ? 5.103 9.421 6.875 1.00 98.00 258 ASN A O 1
ATOM 1935 N N . ASN A 1 259 ? 5.362 11.564 6.345 1.00 95.00 259 ASN A N 1
ATOM 1936 C CA . ASN A 1 259 ? 6.578 11.721 7.138 1.00 95.00 259 ASN A CA 1
ATOM 1937 C C . ASN A 1 259 ? 6.227 12.003 8.610 1.00 95.00 259 ASN A C 1
ATOM 1939 O O . ASN A 1 259 ? 6.444 13.096 9.133 1.00 95.00 259 ASN A O 1
ATOM 1943 N N . CYS A 1 260 ? 5.630 11.015 9.277 1.00 95.12 260 CYS A N 1
ATOM 1944 C CA . CYS A 1 260 ? 5.021 11.188 10.597 1.00 95.12 260 CYS A CA 1
ATOM 1945 C C . CYS A 1 260 ? 6.029 11.408 11.740 1.00 95.12 260 CYS A C 1
ATOM 1947 O O . CYS A 1 260 ? 5.653 11.829 12.835 1.00 95.12 260 CYS A O 1
ATOM 1949 N N . GLY A 1 261 ? 7.313 11.110 11.524 1.00 92.19 261 GLY A N 1
ATOM 1950 C CA . GLY A 1 261 ? 8.308 11.085 12.594 1.00 92.19 261 GLY A CA 1
ATOM 1951 C C . GLY A 1 261 ? 8.000 10.012 13.646 1.00 92.19 261 GLY A C 1
ATOM 1952 O O . GLY A 1 261 ? 7.377 8.992 13.362 1.00 92.19 261 GLY A O 1
ATOM 1953 N N . THR A 1 262 ? 8.466 10.218 14.881 1.00 91.75 262 THR A N 1
ATOM 1954 C CA . THR A 1 262 ? 8.309 9.233 15.971 1.00 91.75 262 THR A CA 1
ATOM 1955 C C . THR A 1 262 ? 7.700 9.812 17.245 1.00 91.75 262 THR A C 1
ATOM 1957 O O . THR A 1 262 ? 7.546 9.091 18.229 1.00 91.75 262 THR A O 1
ATOM 1960 N N . SER A 1 263 ? 7.409 11.112 17.297 1.00 90.12 263 SER A N 1
ATOM 1961 C CA . SER A 1 263 ? 6.754 11.725 18.455 1.00 90.12 263 SER A CA 1
ATOM 1962 C C . SER A 1 263 ? 5.275 11.351 18.492 1.00 90.12 263 SER A C 1
ATOM 1964 O O . SER A 1 263 ? 4.650 11.120 17.465 1.00 90.12 263 SER A O 1
ATOM 1966 N N . THR A 1 264 ? 4.696 11.290 19.685 1.00 90.81 264 THR A N 1
ATOM 1967 C CA . THR A 1 264 ? 3.248 11.123 19.839 1.00 90.81 264 THR A CA 1
ATOM 1968 C C . THR A 1 264 ? 2.637 12.474 20.176 1.00 90.81 264 THR A C 1
ATOM 1970 O O . THR A 1 264 ? 3.077 13.130 21.118 1.00 90.81 264 THR A O 1
ATOM 1973 N N . SER A 1 265 ? 1.639 12.881 19.396 1.00 95.38 265 SER A N 1
ATOM 1974 C CA . SER A 1 265 ? 0.859 14.102 19.598 1.00 95.38 265 SER A CA 1
ATOM 1975 C C . SER A 1 265 ? -0.583 13.845 19.182 1.00 95.38 265 SER A C 1
ATOM 1977 O O . SER A 1 265 ? -0.809 13.236 18.137 1.00 95.38 265 SER A O 1
ATOM 1979 N N . GLN A 1 266 ? -1.544 14.335 19.967 1.00 97.12 266 GLN A N 1
ATOM 1980 C CA . GLN A 1 266 ? -2.965 14.275 19.608 1.00 97.12 266 GLN A CA 1
ATOM 1981 C C . GLN A 1 266 ? -3.348 15.267 18.498 1.00 97.12 266 GLN A C 1
ATOM 1983 O O . GLN A 1 266 ? -4.423 15.143 17.929 1.00 97.12 266 GLN A O 1
ATOM 1988 N N . ASP A 1 267 ? -2.443 16.178 18.126 1.00 97.06 267 ASP A N 1
ATOM 1989 C CA . ASP A 1 267 ? -2.612 17.087 16.984 1.00 97.06 267 ASP A CA 1
ATOM 1990 C C . ASP A 1 267 ? -1.959 16.550 15.699 1.00 97.06 267 ASP A C 1
ATOM 1992 O O . ASP A 1 267 ? -1.993 17.210 14.656 1.00 97.06 267 ASP A O 1
ATOM 1996 N N . SER A 1 268 ? -1.336 15.363 15.758 1.00 98.19 268 SER A N 1
ATOM 1997 C CA . SER A 1 268 ? -0.626 14.779 14.616 1.00 98.19 268 SER A CA 1
ATOM 1998 C C . SER A 1 268 ? -1.530 14.678 13.387 1.00 98.19 268 SER A C 1
ATOM 2000 O O . SER A 1 268 ? -2.696 14.294 13.488 1.00 98.19 268 SER A O 1
ATOM 2002 N N . GLN A 1 269 ? -0.964 15.014 12.229 1.00 98.12 269 GLN A N 1
ATOM 2003 C CA . GLN A 1 269 ? -1.598 14.881 10.916 1.00 98.12 269 GLN A CA 1
ATOM 2004 C C . GLN A 1 269 ? -1.064 13.658 10.157 1.00 98.12 269 GLN A C 1
ATOM 2006 O O . GLN A 1 269 ? -1.056 13.643 8.931 1.00 98.12 269 GLN A O 1
ATOM 2011 N N . CYS A 1 270 ? -0.535 12.664 10.875 1.00 98.44 270 CYS A N 1
ATOM 2012 C CA . CYS A 1 270 ? 0.016 11.458 10.270 1.00 98.44 270 CYS A CA 1
ATOM 2013 C C . CYS A 1 270 ? -1.048 10.704 9.467 1.00 98.44 270 CYS A C 1
ATOM 2015 O O . CYS A 1 270 ? -2.111 10.397 9.998 1.00 98.44 270 CYS A O 1
ATOM 2017 N N . GLN A 1 271 ? -0.723 10.355 8.227 1.00 98.12 271 GLN A N 1
ATOM 2018 C CA . GLN A 1 271 ? -1.546 9.555 7.320 1.00 98.12 271 GLN A CA 1
ATOM 2019 C C . GLN A 1 271 ? -0.880 8.227 6.958 1.00 98.12 271 GLN A C 1
ATOM 2021 O O . GLN A 1 271 ? -1.130 7.630 5.916 1.00 98.12 271 GLN A O 1
ATOM 2026 N N . THR A 1 272 ? -0.081 7.699 7.887 1.00 98.19 272 THR A N 1
ATOM 2027 C CA . THR A 1 272 ? 0.471 6.344 7.818 1.00 98.19 272 THR A CA 1
ATOM 2028 C C . THR A 1 272 ? -0.049 5.481 8.968 1.00 98.19 272 THR A C 1
ATOM 2030 O O . THR A 1 272 ? 0.247 5.732 10.139 1.00 98.19 272 THR A O 1
ATOM 2033 N N . ALA A 1 273 ? -0.801 4.438 8.627 1.00 98.31 273 ALA A N 1
ATOM 2034 C CA . ALA A 1 273 ? -1.365 3.463 9.547 1.00 98.31 273 ALA A CA 1
ATOM 2035 C C . ALA A 1 273 ? -0.542 2.172 9.573 1.00 98.31 273 ALA A C 1
ATOM 2037 O O . ALA A 1 273 ? 0.244 1.864 8.674 1.00 98.31 273 ALA A O 1
ATOM 2038 N N . TRP A 1 274 ? -0.728 1.409 10.646 1.00 98.19 274 TRP A N 1
ATOM 2039 C CA . TRP A 1 274 ? -0.097 0.113 10.836 1.00 98.19 274 TRP A CA 1
ATOM 2040 C C . TRP A 1 274 ? -1.119 -0.928 11.263 1.00 98.19 274 TRP A C 1
ATOM 2042 O O . TRP A 1 274 ? -2.045 -0.596 11.993 1.00 98.19 274 TRP A O 1
ATOM 2052 N N . ILE A 1 275 ? -0.910 -2.184 10.882 1.00 98.44 275 ILE A N 1
ATOM 2053 C CA . ILE A 1 275 ? -1.735 -3.316 11.317 1.00 98.44 275 ILE A CA 1
ATOM 2054 C C . ILE A 1 275 ? -0.849 -4.553 11.505 1.00 98.44 275 ILE A C 1
ATOM 2056 O O . ILE A 1 275 ? -0.281 -5.093 10.555 1.00 98.44 275 ILE A O 1
ATOM 2060 N N . ASN A 1 276 ? -0.653 -4.958 12.762 1.00 97.69 276 ASN A N 1
ATOM 2061 C CA . ASN A 1 276 ? 0.258 -6.047 13.124 1.00 97.69 276 ASN A CA 1
ATOM 2062 C C . ASN A 1 276 ? -0.365 -7.067 14.076 1.00 97.69 276 ASN A C 1
ATOM 2064 O O . ASN A 1 276 ? -0.039 -8.245 13.968 1.00 97.69 276 ASN A O 1
ATOM 2068 N N . ASP A 1 277 ? -1.172 -6.622 15.043 1.00 97.94 277 ASP A N 1
ATOM 2069 C CA . ASP A 1 277 ? -1.724 -7.494 16.082 1.00 97.94 277 ASP A CA 1
ATOM 2070 C C . ASP A 1 277 ? -2.866 -6.809 16.858 1.00 97.94 277 ASP A C 1
ATOM 2072 O O . ASP A 1 277 ? -3.061 -5.601 16.725 1.00 97.94 277 ASP A O 1
ATOM 2076 N N . VAL A 1 278 ? -3.544 -7.546 17.747 1.00 98.00 278 VAL A N 1
ATOM 2077 C CA . VAL A 1 278 ? -4.631 -7.064 18.628 1.00 98.00 278 VAL A CA 1
ATOM 2078 C C . VAL A 1 278 ? -4.257 -5.822 19.437 1.00 98.00 278 VAL A C 1
ATOM 2080 O O . VAL A 1 278 ? -5.112 -5.011 19.762 1.00 98.00 278 VAL A O 1
ATOM 2083 N N . ASP A 1 279 ? -2.981 -5.647 19.781 1.00 96.56 279 ASP A N 1
ATOM 2084 C CA . ASP A 1 279 ? -2.488 -4.504 20.547 1.00 96.56 279 ASP A CA 1
ATOM 2085 C C . ASP A 1 279 ? -1.546 -3.597 19.744 1.00 96.56 279 ASP A C 1
ATOM 2087 O O . ASP A 1 279 ? -0.964 -2.668 20.311 1.00 96.56 279 ASP A O 1
ATOM 2091 N N . ASP A 1 280 ? -1.385 -3.828 18.440 1.00 97.69 280 ASP A N 1
ATOM 2092 C CA . ASP A 1 280 ? -0.522 -3.051 17.546 1.00 97.69 280 ASP A CA 1
ATOM 2093 C C . ASP A 1 280 ? -1.189 -2.800 16.189 1.00 97.69 280 ASP A C 1
ATOM 2095 O O . ASP A 1 280 ? -0.894 -3.462 15.190 1.00 97.69 280 ASP A O 1
ATOM 2099 N N . PHE A 1 281 ? -2.078 -1.813 16.167 1.00 98.62 281 PHE A N 1
ATOM 2100 C CA . PHE A 1 281 ? -2.741 -1.346 14.960 1.00 98.62 281 PHE A CA 1
ATOM 2101 C C . PHE A 1 281 ? -3.056 0.152 15.051 1.00 98.62 281 PHE A C 1
ATOM 2103 O O . PHE A 1 281 ? -2.887 0.783 16.101 1.00 98.62 281 PHE A O 1
ATOM 2110 N N . CYS A 1 282 ? -3.495 0.723 13.938 1.00 98.75 282 CYS A N 1
ATOM 2111 C CA . CYS A 1 282 ? -4.042 2.063 13.852 1.00 98.75 282 CYS A CA 1
ATOM 2112 C C . CYS A 1 282 ? -5.419 2.029 13.194 1.00 98.75 282 CYS A C 1
ATOM 2114 O O . CYS A 1 282 ? -5.705 1.116 12.429 1.00 98.75 282 CYS A O 1
ATOM 2116 N N . LEU A 1 283 ? -6.228 3.043 13.476 1.00 98.62 283 LEU A N 1
ATOM 2117 C CA . LEU A 1 283 ? -7.486 3.340 12.801 1.00 98.62 283 LEU A CA 1
ATOM 2118 C C . LEU A 1 283 ? -7.375 4.696 12.111 1.00 98.62 283 LEU A C 1
ATOM 2120 O O . LEU A 1 283 ? -6.654 5.579 12.588 1.00 98.62 283 LEU A O 1
ATOM 2124 N N . TRP A 1 284 ? -8.097 4.857 11.011 1.00 98.50 284 TRP A N 1
ATOM 2125 C CA . TRP A 1 284 ? -8.358 6.158 10.411 1.00 98.50 284 TRP A CA 1
ATOM 2126 C C . TRP A 1 284 ? -9.530 6.809 11.139 1.00 98.50 284 TRP A C 1
ATOM 2128 O O . TRP A 1 284 ? -10.554 6.160 11.329 1.00 98.50 284 TRP A O 1
ATOM 2138 N N . ALA A 1 285 ? -9.362 8.046 11.606 1.00 98.38 285 ALA A N 1
ATOM 2139 C CA . ALA A 1 285 ? -10.453 8.812 12.205 1.00 98.38 285 ALA A CA 1
ATOM 2140 C C . ALA A 1 285 ? -10.197 10.330 12.138 1.00 98.38 285 ALA A C 1
ATOM 2142 O O . ALA A 1 285 ? -9.040 10.750 11.943 1.00 98.38 285 ALA A O 1
ATOM 2143 N N . PRO A 1 286 ? -11.242 11.165 12.328 1.00 98.44 286 PRO A N 1
ATOM 2144 C CA . PRO A 1 286 ? -11.192 12.544 11.865 1.00 98.44 286 PRO A CA 1
ATOM 2145 C 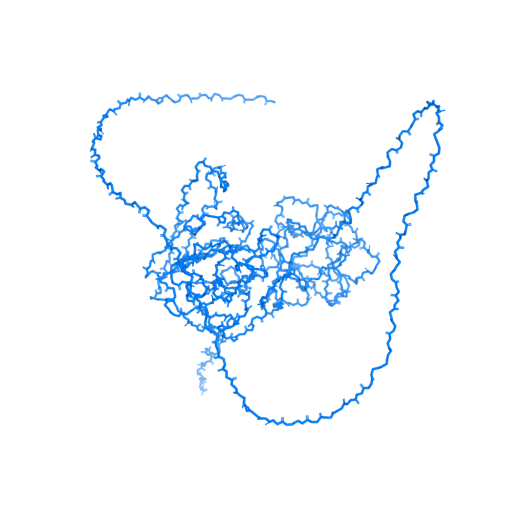C . PRO A 1 286 ? -10.117 13.379 12.574 1.00 98.44 286 PRO A C 1
ATOM 2147 O O . PRO A 1 286 ? -9.894 13.247 13.788 1.00 98.44 286 PRO A O 1
ATOM 2150 N N . PRO A 1 287 ? -9.445 14.316 11.877 1.00 98.06 287 PRO A N 1
ATOM 2151 C CA . PRO A 1 287 ? -8.477 15.202 12.523 1.00 98.06 287 PRO A CA 1
ATOM 2152 C C . PRO A 1 287 ? -9.138 16.131 13.557 1.00 98.06 287 PRO A C 1
ATOM 2154 O O . PRO A 1 287 ? -8.472 16.553 14.509 1.00 98.06 287 PRO A O 1
ATOM 2157 N N . SER A 1 288 ? -10.436 16.392 13.405 1.00 97.81 288 SER A N 1
ATOM 2158 C CA . SER A 1 288 ? -11.332 17.114 14.316 1.00 97.81 288 SER A CA 1
ATOM 2159 C C . SER A 1 288 ? -12.718 16.479 14.267 1.00 97.81 288 SER A C 1
ATOM 2161 O O . SER A 1 288 ? -13.044 15.890 13.244 1.00 97.81 288 SER A O 1
ATOM 2163 N N . THR A 1 289 ? -13.536 16.626 15.316 1.00 98.12 289 THR A N 1
ATOM 2164 C CA . THR A 1 289 ? -14.866 15.993 15.385 1.00 98.12 289 THR A CA 1
ATOM 2165 C C . THR A 1 289 ? -15.689 16.203 14.112 1.00 98.12 289 THR A C 1
ATOM 2167 O O . THR A 1 289 ? -15.937 17.347 13.732 1.00 98.12 289 THR A O 1
ATOM 2170 N N . GLY A 1 290 ? -16.119 15.109 13.484 1.00 97.56 290 GLY A N 1
ATOM 2171 C CA . GLY A 1 290 ? -16.847 15.112 12.214 1.00 97.56 290 GLY A CA 1
ATOM 2172 C C . GLY A 1 290 ? -17.446 13.743 11.897 1.00 97.56 290 GLY A C 1
ATOM 2173 O O . GLY A 1 290 ? -17.160 12.771 12.596 1.00 97.56 290 GLY A O 1
ATOM 2174 N N . THR A 1 291 ? -18.317 13.689 10.889 1.00 98.06 291 THR A N 1
ATOM 2175 C CA . THR A 1 291 ? -18.805 12.412 10.349 1.00 98.06 291 THR A CA 1
ATOM 2176 C C . THR A 1 291 ? -17.771 11.852 9.379 1.00 98.06 291 THR A C 1
ATOM 2178 O O . THR A 1 291 ? -17.141 12.628 8.661 1.00 98.06 291 THR A O 1
ATOM 2181 N N . ILE A 1 292 ? -17.618 10.530 9.325 1.00 96.62 292 ILE A N 1
ATOM 2182 C CA . ILE A 1 292 ? -16.685 9.860 8.414 1.00 96.62 292 ILE A CA 1
ATOM 2183 C C . ILE A 1 292 ? -16.994 10.222 6.964 1.00 96.62 292 ILE A C 1
ATOM 2185 O O . ILE A 1 292 ? -16.084 10.577 6.226 1.00 96.62 292 ILE A O 1
ATOM 2189 N N . GLY A 1 293 ? -18.269 10.256 6.571 1.00 94.06 293 GLY A N 1
ATOM 2190 C CA . GLY A 1 293 ? -18.652 10.656 5.212 1.00 94.06 293 GLY A CA 1
ATOM 2191 C C . GLY A 1 293 ? -18.211 12.078 4.826 1.00 94.06 293 GLY A C 1
ATOM 2192 O O . GLY A 1 293 ? -17.912 12.328 3.662 1.00 94.06 293 GLY A O 1
ATOM 2193 N N . ASP A 1 294 ? -18.125 13.011 5.782 1.00 95.81 294 ASP A N 1
ATOM 2194 C CA . ASP A 1 294 ? -17.648 14.377 5.518 1.00 95.81 294 ASP A CA 1
ATOM 2195 C C . ASP A 1 294 ? -16.114 14.494 5.565 1.00 95.81 294 ASP A C 1
ATOM 2197 O O . ASP A 1 294 ? -15.538 15.406 4.959 1.00 95.81 294 ASP A O 1
ATOM 2201 N N . THR A 1 295 ? -15.439 13.619 6.317 1.00 96.94 295 THR A N 1
ATOM 2202 C CA . THR A 1 295 ? -14.002 13.727 6.610 1.00 96.94 295 THR A CA 1
ATOM 2203 C C . THR A 1 295 ? -13.134 12.654 5.965 1.00 96.94 295 THR A C 1
ATOM 2205 O O . THR A 1 295 ? -11.911 12.788 6.030 1.00 96.94 295 THR A O 1
ATOM 2208 N N . GLU A 1 296 ? -13.719 11.678 5.265 1.00 95.25 296 GLU A N 1
ATOM 2209 C CA . GLU A 1 296 ? -13.054 10.481 4.726 1.00 95.25 296 GLU A CA 1
ATOM 2210 C C . GLU A 1 296 ? -11.773 10.787 3.936 1.00 95.25 296 GLU A C 1
ATOM 2212 O O . GLU A 1 296 ? -10.810 10.030 3.955 1.00 95.25 296 GLU A O 1
ATOM 2217 N N . ARG A 1 297 ? -11.702 11.951 3.279 1.00 95.88 297 ARG A N 1
ATOM 2218 C CA . ARG A 1 297 ? -10.550 12.369 2.466 1.00 95.88 297 ARG A CA 1
ATOM 2219 C C . ARG A 1 297 ? -9.364 12.875 3.290 1.00 95.88 297 ARG A C 1
ATOM 2221 O O . ARG A 1 297 ? -8.252 12.959 2.768 1.00 95.88 297 ARG A O 1
ATOM 2228 N N . ILE A 1 298 ? -9.589 13.255 4.544 1.00 97.56 298 ILE A N 1
ATOM 2229 C CA . ILE A 1 298 ? -8.625 13.944 5.414 1.00 97.56 298 ILE A CA 1
ATOM 2230 C C . ILE A 1 298 ? -8.376 13.224 6.742 1.00 97.56 298 ILE A C 1
ATOM 2232 O O . ILE A 1 298 ? -7.770 13.813 7.640 1.00 97.56 298 ILE A O 1
ATOM 2236 N N . GLU A 1 299 ? -8.832 11.980 6.869 1.00 98.25 299 GLU A N 1
ATOM 2237 C CA . GLU A 1 299 ? -8.617 11.143 8.049 1.00 98.25 299 GLU A CA 1
ATOM 2238 C C . GLU A 1 299 ? -7.134 11.048 8.422 1.00 98.25 299 GLU A C 1
ATOM 2240 O O . GLU A 1 299 ? -6.248 11.100 7.563 1.00 98.25 299 GLU A O 1
ATOM 2245 N N . VAL A 1 300 ? -6.858 10.899 9.719 1.00 98.69 300 VAL A N 1
ATOM 2246 C CA . VAL A 1 300 ? -5.500 10.757 10.267 1.00 98.69 300 VAL A CA 1
ATOM 2247 C C . VAL A 1 300 ? -5.389 9.485 11.100 1.00 98.69 300 VAL A C 1
ATOM 2249 O O . VAL A 1 300 ? -6.379 8.958 11.603 1.00 98.69 300 VAL A O 1
ATOM 2252 N N . ALA A 1 301 ? -4.171 8.971 11.248 1.00 98.56 301 ALA A N 1
ATOM 2253 C CA . ALA A 1 301 ? -3.916 7.723 11.949 1.00 98.56 301 ALA A CA 1
ATOM 2254 C C . ALA A 1 301 ? -4.005 7.913 13.469 1.00 98.56 301 ALA A C 1
ATOM 2256 O O . ALA A 1 301 ? -3.318 8.760 14.057 1.00 98.56 301 ALA A O 1
ATOM 2257 N N . TRP A 1 302 ? -4.773 7.036 14.109 1.00 98.69 302 TRP A N 1
ATOM 2258 C CA . TRP A 1 302 ? -4.857 6.855 15.552 1.00 98.69 302 TRP A CA 1
ATOM 2259 C C . TRP A 1 302 ? -4.379 5.459 15.912 1.00 98.69 302 TRP A C 1
ATOM 2261 O O . TRP A 1 302 ? -5.021 4.476 15.571 1.00 98.69 302 TRP A O 1
ATOM 2271 N N . CYS A 1 303 ? -3.255 5.348 16.610 1.00 98.50 303 CYS A N 1
ATOM 2272 C CA . CYS A 1 303 ? -2.596 4.071 16.854 1.00 98.50 303 CYS A CA 1
ATOM 2273 C C . CYS A 1 303 ? -2.689 3.616 18.313 1.00 98.50 303 CYS A C 1
ATOM 2275 O O . CYS A 1 303 ? -2.620 4.419 19.244 1.00 98.50 303 CYS A O 1
ATOM 2277 N N . THR A 1 304 ? -2.735 2.304 18.536 1.00 98.06 304 THR A N 1
ATOM 2278 C CA . THR A 1 304 ? -2.559 1.709 19.873 1.00 98.06 304 THR A CA 1
ATOM 2279 C C . THR A 1 304 ? -1.115 1.838 20.372 1.00 98.06 304 THR A C 1
ATOM 2281 O O . THR A 1 304 ? -0.844 1.773 21.574 1.00 98.06 304 THR A O 1
ATOM 2284 N N . LYS A 1 305 ? -0.156 2.042 19.457 1.00 96.19 305 LYS A N 1
ATOM 2285 C CA . LYS A 1 305 ? 1.255 2.270 19.784 1.00 96.19 305 LYS A CA 1
ATOM 2286 C C . LYS A 1 305 ? 1.662 3.735 19.643 1.00 96.19 305 LYS A C 1
ATOM 2288 O O . LYS A 1 305 ? 1.571 4.325 18.569 1.00 96.19 305 LYS A O 1
ATOM 2293 N N . SER A 1 306 ? 2.238 4.280 20.711 1.00 95.12 306 SER A N 1
ATOM 2294 C CA . SER A 1 306 ? 3.055 5.499 20.658 1.00 95.12 306 SER A CA 1
ATOM 2295 C C . SER A 1 306 ? 4.401 5.224 19.980 1.00 95.12 306 SER A C 1
ATOM 2297 O O . SER A 1 306 ? 4.899 4.096 19.993 1.00 95.12 306 SER A O 1
ATOM 2299 N N . GLY A 1 307 ? 5.022 6.256 19.406 1.00 92.88 307 GLY A N 1
ATOM 2300 C CA . GLY A 1 307 ? 6.280 6.117 18.662 1.00 92.88 307 GLY A CA 1
ATOM 2301 C C . GLY A 1 307 ? 6.127 6.025 17.140 1.00 92.88 307 GLY A C 1
ATOM 2302 O O . GLY A 1 307 ? 7.136 5.953 16.445 1.00 92.88 307 GLY A O 1
ATOM 2303 N N . ARG A 1 308 ? 4.888 6.031 16.627 1.00 93.19 308 ARG A N 1
ATOM 2304 C CA . ARG A 1 308 ? 4.568 5.971 15.189 1.00 93.19 308 ARG A CA 1
ATOM 2305 C C . ARG A 1 308 ? 4.471 7.343 14.509 1.00 93.19 308 ARG A C 1
ATOM 2307 O O . ARG A 1 308 ? 4.131 7.398 13.337 1.00 93.19 308 ARG A O 1
ATOM 2314 N N . GLY A 1 309 ? 4.667 8.443 15.241 1.00 95.62 309 GLY A N 1
ATOM 2315 C CA . GLY A 1 309 ? 4.396 9.783 14.703 1.00 95.62 309 GLY A CA 1
ATOM 2316 C C . GLY A 1 309 ? 2.907 10.154 14.667 1.00 95.62 309 GLY A C 1
ATOM 2317 O O . GLY A 1 309 ? 2.552 11.318 14.508 1.00 95.62 309 GLY A O 1
ATOM 2318 N N . ALA A 1 310 ? 2.033 9.162 1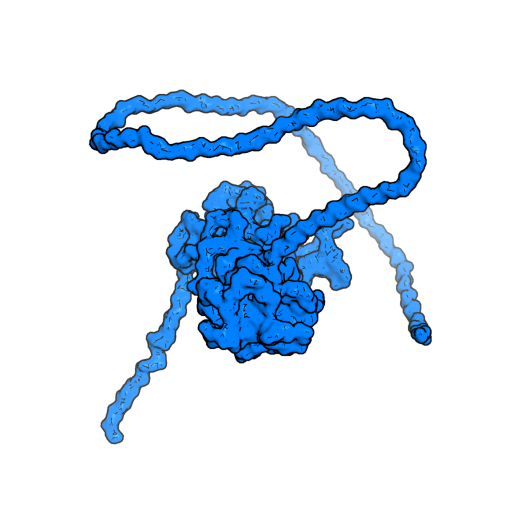4.825 1.00 97.44 310 ALA A N 1
ATOM 2319 C CA . ALA A 1 310 ? 0.584 9.266 14.790 1.00 97.44 310 ALA A CA 1
ATOM 2320 C C . ALA A 1 310 ? -0.030 9.688 16.136 1.00 97.44 310 ALA A C 1
ATOM 2322 O O . ALA A 1 310 ? 0.648 9.742 17.175 1.00 97.44 310 ALA A O 1
ATOM 2323 N N . ARG A 1 311 ? -1.341 9.949 16.109 1.00 98.38 311 ARG A N 1
ATOM 2324 C CA . ARG A 1 311 ? -2.150 10.100 17.322 1.00 98.38 311 ARG A CA 1
ATOM 2325 C C . ARG A 1 311 ? -2.239 8.760 18.041 1.00 98.38 311 ARG A C 1
ATOM 2327 O O . ARG A 1 311 ? -2.000 7.709 17.447 1.00 98.38 311 ARG A O 1
ATOM 2334 N N . THR A 1 312 ? -2.578 8.780 19.324 1.00 98.31 312 THR A N 1
ATOM 2335 C CA . THR A 1 312 ? -2.790 7.546 20.094 1.00 98.31 312 THR A CA 1
ATOM 2336 C C . THR A 1 312 ? -4.241 7.399 20.493 1.00 98.31 312 THR A C 1
ATOM 2338 O O . THR A 1 312 ? -4.814 8.353 21.018 1.00 98.31 312 THR A O 1
ATOM 2341 N N . ILE A 1 313 ? -4.801 6.207 20.292 1.00 98.56 313 ILE A N 1
ATOM 2342 C CA . ILE A 1 313 ? -6.172 5.875 20.694 1.00 98.56 313 ILE A CA 1
ATOM 2343 C C . ILE A 1 313 ? -6.268 5.979 22.225 1.00 98.56 313 ILE A C 1
ATOM 2345 O O . ILE A 1 313 ? -5.556 5.238 22.902 1.00 98.56 313 ILE A O 1
ATOM 2349 N N . PRO A 1 314 ? -7.097 6.873 22.799 1.00 98.06 314 PRO A N 1
ATOM 2350 C CA . PRO A 1 314 ? -7.192 7.026 24.249 1.00 98.06 314 PRO A CA 1
ATOM 2351 C C . PRO A 1 314 ? -7.619 5.731 24.951 1.00 98.06 314 PRO A C 1
ATOM 2353 O O . PRO A 1 314 ? -8.463 4.988 24.444 1.00 98.06 314 PRO A O 1
ATOM 2356 N N . ASP A 1 315 ? -7.089 5.480 26.148 1.00 97.31 315 ASP A N 1
ATOM 2357 C CA . ASP A 1 315 ? -7.459 4.298 26.933 1.00 97.31 315 ASP A CA 1
ATOM 2358 C C . ASP A 1 315 ? -8.971 4.261 27.226 1.00 97.31 315 ASP A C 1
ATOM 2360 O O . ASP A 1 315 ? -9.617 5.280 27.494 1.00 97.31 315 ASP A O 1
ATOM 2364 N N . GLY A 1 316 ? -9.555 3.063 27.153 1.00 96.38 316 GLY A N 1
ATOM 2365 C CA . GLY A 1 316 ? -10.999 2.857 27.298 1.00 96.38 316 GLY A CA 1
ATOM 2366 C C . GLY A 1 316 ? -11.833 3.315 26.094 1.00 96.38 316 GLY A C 1
ATOM 2367 O O . GLY A 1 316 ? -13.055 3.397 26.211 1.00 96.38 316 GLY A O 1
ATOM 2368 N N . THR A 1 317 ? -11.205 3.660 24.965 1.00 98.50 317 THR A N 1
ATOM 2369 C CA . THR A 1 317 ? -11.891 3.787 23.664 1.00 98.50 317 THR A CA 1
ATOM 2370 C C . THR A 1 317 ? -12.293 2.411 23.148 1.00 98.50 317 THR A C 1
ATOM 2372 O O . THR A 1 317 ? -13.452 2.197 22.816 1.00 98.50 317 THR A O 1
ATOM 2375 N N . LEU A 1 318 ? -11.351 1.467 23.138 1.00 98.69 318 LEU A N 1
ATOM 2376 C CA . LEU A 1 318 ? -11.560 0.101 22.666 1.00 98.69 318 LEU A CA 1
ATOM 2377 C C . LEU A 1 318 ? -12.205 -0.739 23.772 1.00 98.69 318 LEU A C 1
ATOM 2379 O O . LEU A 1 318 ? -11.680 -0.817 24.884 1.00 98.69 318 LEU A O 1
ATOM 2383 N N . GLN A 1 319 ? -13.338 -1.361 23.460 1.00 98.50 319 GLN A N 1
ATOM 2384 C CA . GLN A 1 319 ? -14.105 -2.195 24.388 1.00 98.50 319 GLN A CA 1
ATOM 2385 C C . GLN A 1 319 ? -14.076 -3.673 23.996 1.00 98.50 319 GLN A C 1
ATOM 2387 O O . GLN A 1 319 ? -14.209 -4.517 24.873 1.00 98.50 319 GLN A O 1
ATOM 2392 N N . GLY A 1 320 ? -13.837 -3.984 22.724 1.00 98.56 320 GLY A N 1
ATOM 2393 C CA . GLY A 1 320 ? -13.487 -5.315 22.237 1.00 98.56 320 GLY A CA 1
ATOM 2394 C C . GLY A 1 320 ? -12.626 -5.193 20.983 1.00 98.56 320 GLY A C 1
ATOM 2395 O O . GLY A 1 320 ? -12.801 -4.243 20.219 1.00 98.56 320 GLY A O 1
ATOM 2396 N N . VAL A 1 321 ? -11.667 -6.101 20.802 1.00 98.75 321 VAL A N 1
ATOM 2397 C CA . VAL A 1 321 ? -10.787 -6.156 19.627 1.00 98.75 321 VAL A CA 1
ATOM 2398 C C . VAL A 1 321 ? -10.517 -7.608 19.258 1.00 98.75 321 VAL A C 1
ATOM 2400 O O . VAL A 1 321 ? -9.986 -8.372 20.060 1.00 98.75 321 VAL A O 1
ATOM 2403 N N . HIS A 1 322 ? -10.801 -7.974 18.020 1.00 98.69 322 HIS A N 1
ATOM 2404 C CA . HIS A 1 322 ? -10.473 -9.273 17.466 1.00 98.69 322 HIS A CA 1
ATOM 2405 C C . HIS A 1 322 ? -9.528 -9.085 16.285 1.00 98.69 322 HIS A C 1
ATOM 2407 O O . HIS A 1 322 ? -9.856 -8.422 15.304 1.00 98.69 322 HIS A O 1
ATOM 2413 N N . PHE A 1 323 ? -8.328 -9.640 16.398 1.00 98.75 323 PHE A N 1
ATOM 2414 C CA . PHE A 1 323 ? -7.346 -9.660 15.327 1.00 98.75 323 PHE A CA 1
ATOM 2415 C C . PHE A 1 323 ? -7.235 -11.068 14.753 1.00 98.75 323 PHE A C 1
ATOM 2417 O O . PHE A 1 323 ? -7.103 -12.036 15.503 1.00 98.75 323 PHE A O 1
ATOM 2424 N N . VAL A 1 324 ? -7.199 -11.173 13.429 1.00 98.56 324 VAL A N 1
ATOM 2425 C CA . VAL A 1 324 ? -6.880 -12.414 12.727 1.00 98.56 324 VAL A CA 1
ATOM 2426 C C . VAL A 1 324 ? -5.731 -12.216 11.757 1.00 98.56 324 VAL A C 1
ATOM 2428 O O . VAL A 1 324 ? -5.612 -11.192 11.078 1.00 98.56 324 VAL A O 1
ATOM 2431 N N . LYS A 1 325 ? -4.898 -13.248 11.675 1.00 98.19 325 LYS A N 1
ATOM 2432 C CA . LYS A 1 325 ? -3.931 -13.447 10.606 1.00 98.19 325 LYS A CA 1
ATOM 2433 C C . LYS A 1 325 ? -4.374 -14.625 9.750 1.00 98.19 325 LYS A C 1
ATOM 2435 O O . LYS A 1 325 ? -4.472 -15.739 10.259 1.00 98.19 325 LYS A O 1
ATOM 2440 N N . THR A 1 326 ? -4.521 -14.391 8.456 1.00 97.94 326 THR A N 1
ATOM 2441 C CA . THR A 1 326 ? -4.777 -15.433 7.461 1.00 97.94 326 THR A CA 1
ATOM 2442 C C . THR A 1 326 ? -3.563 -15.610 6.539 1.00 97.94 326 THR A C 1
ATOM 2444 O O . THR A 1 326 ? -2.542 -14.927 6.720 1.00 97.94 326 THR A O 1
ATOM 2447 N N . PRO A 1 327 ? -3.599 -16.555 5.582 1.00 96.06 327 PRO A N 1
ATOM 2448 C CA . PRO A 1 327 ? -2.590 -16.641 4.530 1.00 96.06 327 PRO A CA 1
ATOM 2449 C C . PRO A 1 327 ? -2.482 -15.374 3.668 1.00 96.06 327 PRO A C 1
ATOM 2451 O O . PRO A 1 327 ? -1.358 -14.978 3.353 1.00 96.06 327 PRO A O 1
ATOM 2454 N N . ASP A 1 328 ? -3.612 -14.736 3.336 1.00 95.38 328 ASP A N 1
ATOM 2455 C CA . ASP A 1 328 ? -3.666 -13.646 2.353 1.00 95.38 328 ASP A CA 1
ATOM 2456 C C . ASP A 1 328 ? -3.978 -12.256 2.946 1.00 95.38 328 ASP A C 1
ATOM 2458 O O . ASP A 1 328 ? -3.849 -11.252 2.240 1.00 95.38 328 ASP A O 1
ATOM 2462 N N . TYR A 1 329 ? -4.377 -12.142 4.216 1.00 97.56 329 TYR A N 1
ATOM 2463 C CA . TYR A 1 329 ? -4.643 -10.848 4.851 1.00 97.56 329 TYR A CA 1
ATOM 2464 C C . TYR A 1 329 ? -4.499 -10.853 6.376 1.00 97.56 329 TYR A C 1
ATOM 2466 O O . TYR A 1 329 ? -4.464 -11.877 7.059 1.00 97.56 329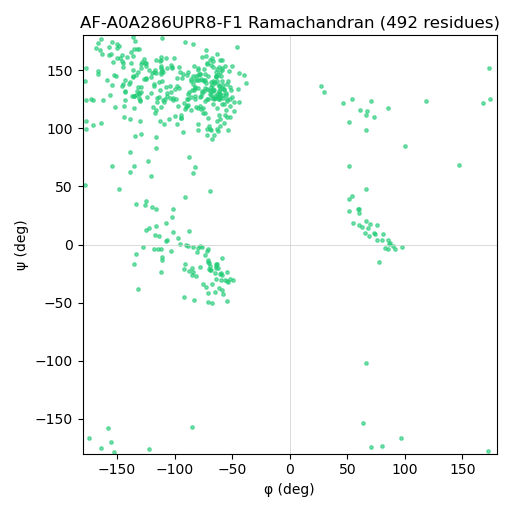 TYR A O 1
ATOM 2474 N N . VAL A 1 330 ? -4.398 -9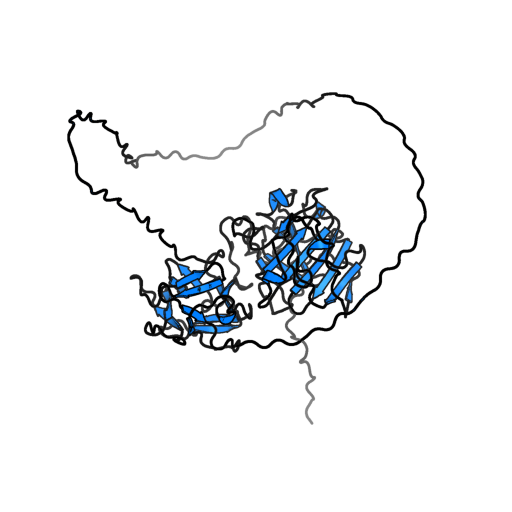.650 6.930 1.00 98.56 330 VAL A N 1
ATOM 2475 C CA . VAL A 1 330 ? -4.646 -9.401 8.351 1.00 98.56 330 VAL A CA 1
ATOM 2476 C C . VAL A 1 330 ? -5.909 -8.580 8.492 1.00 98.56 330 VAL A C 1
ATOM 2478 O O . VAL A 1 330 ? -6.198 -7.730 7.650 1.00 98.56 330 VAL A O 1
ATOM 2481 N N . GLN A 1 331 ? -6.647 -8.822 9.564 1.00 98.62 331 GLN A N 1
ATOM 2482 C CA . GLN A 1 331 ? -7.861 -8.085 9.870 1.00 98.62 331 GLN A CA 1
ATOM 2483 C C . GLN A 1 331 ? -7.933 -7.797 11.361 1.00 98.62 331 GLN A C 1
ATOM 2485 O O . GLN A 1 331 ? -7.639 -8.660 12.183 1.00 98.62 331 GLN A O 1
ATOM 2490 N N . VAL A 1 332 ? -8.348 -6.582 11.701 1.00 98.81 332 VAL A N 1
ATOM 2491 C CA . VAL A 1 332 ? -8.692 -6.183 13.060 1.00 98.81 332 VAL A CA 1
ATOM 2492 C C . VAL A 1 332 ? -10.109 -5.631 13.072 1.00 98.81 332 VAL A C 1
ATOM 2494 O O . VAL A 1 332 ? -10.441 -4.746 12.292 1.00 98.81 332 VAL A O 1
ATOM 2497 N N . THR A 1 333 ? -10.948 -6.164 13.946 1.00 98.62 333 THR A N 1
ATOM 2498 C CA . THR A 1 333 ? -12.338 -5.746 14.138 1.00 98.62 333 THR A CA 1
ATOM 2499 C C . THR A 1 333 ? -12.580 -5.420 15.598 1.00 98.62 333 THR A C 1
ATOM 2501 O O . THR A 1 333 ? -11.832 -5.864 16.474 1.00 98.62 333 THR A O 1
ATOM 2504 N N . GLY A 1 334 ? -13.617 -4.648 15.896 1.00 98.31 334 GLY A N 1
ATOM 2505 C CA . GLY A 1 334 ? -13.965 -4.407 17.284 1.00 98.31 334 GLY A CA 1
ATOM 2506 C C . GLY A 1 334 ? -15.051 -3.375 17.508 1.00 98.31 334 GLY A C 1
ATOM 2507 O O . GLY A 1 334 ? -15.625 -2.809 16.582 1.00 98.31 334 GLY A O 1
ATOM 2508 N N . VAL A 1 335 ? -15.305 -3.138 18.791 1.00 98.69 335 VAL A N 1
ATOM 2509 C CA . VAL A 1 335 ? -16.333 -2.225 19.296 1.00 98.69 335 VAL A CA 1
ATOM 2510 C C . VAL A 1 335 ? -15.734 -1.270 20.322 1.00 98.69 335 VAL A C 1
ATOM 2512 O O . VAL A 1 335 ? -14.748 -1.591 20.999 1.00 98.69 335 VAL A O 1
ATOM 2515 N N . GLY A 1 336 ? -16.311 -0.079 20.450 1.00 98.31 336 GLY A N 1
ATOM 2516 C CA . GLY A 1 336 ? -15.746 0.973 21.281 1.00 98.31 336 GLY A CA 1
ATOM 2517 C C . GLY A 1 336 ? -16.608 2.221 21.413 1.00 98.31 336 GLY A C 1
ATOM 2518 O O . GLY A 1 336 ? -17.790 2.228 21.099 1.00 98.31 336 GLY A O 1
ATOM 2519 N N . ASP A 1 337 ? -15.983 3.276 21.925 1.00 98.50 337 ASP A N 1
ATOM 2520 C CA . ASP A 1 337 ? -16.514 4.641 21.948 1.00 98.50 337 ASP A CA 1
ATOM 2521 C C . ASP A 1 337 ? -15.603 5.539 21.102 1.00 98.50 337 ASP A C 1
ATOM 2523 O O . ASP A 1 337 ? -14.689 6.189 21.619 1.00 98.50 337 ASP A O 1
ATOM 2527 N N . PHE A 1 338 ? -15.818 5.538 19.785 1.00 98.56 338 PHE A N 1
ATOM 2528 C CA . PHE A 1 338 ? -14.963 6.238 18.821 1.00 98.56 338 PHE A CA 1
ATOM 2529 C C . PHE A 1 338 ? -15.218 7.746 18.766 1.00 98.56 338 PHE A C 1
ATOM 2531 O O . PHE A 1 338 ? -14.447 8.483 18.146 1.00 98.56 338 PHE A O 1
ATOM 2538 N N . THR A 1 339 ? -16.181 8.248 19.547 1.00 98.50 339 THR A N 1
ATOM 2539 C CA . THR A 1 339 ? -16.299 9.689 19.812 1.00 98.50 339 THR A CA 1
ATOM 2540 C C . THR A 1 339 ? -15.043 10.255 20.481 1.00 98.50 339 THR A C 1
ATOM 2542 O O . THR A 1 339 ? -14.691 11.420 20.288 1.00 98.50 339 THR A O 1
ATOM 2545 N N . LYS A 1 340 ? -14.281 9.401 21.181 1.00 98.50 340 LYS A N 1
ATOM 2546 C CA . LYS A 1 340 ? -12.976 9.727 21.779 1.00 98.50 340 LYS A CA 1
ATOM 2547 C C . LYS A 1 340 ? -11.846 9.923 20.768 1.00 98.50 340 LYS A C 1
ATOM 2549 O O . LYS A 1 340 ? -10.793 10.432 21.151 1.00 98.50 340 LYS A O 1
ATOM 2554 N N . ILE A 1 341 ? -12.044 9.528 19.511 1.00 98.31 341 ILE A N 1
ATOM 2555 C CA . ILE A 1 341 ? -11.103 9.752 18.405 1.00 98.31 341 ILE A CA 1
ATOM 2556 C C . ILE A 1 341 ? -11.738 10.580 17.286 1.00 98.31 341 ILE A C 1
ATOM 2558 O O . ILE A 1 341 ? -11.377 10.438 16.125 1.00 98.31 341 ILE A O 1
ATOM 2562 N N . ASN A 1 342 ? -12.648 11.485 17.665 1.00 98.44 342 ASN A N 1
ATOM 2563 C CA . ASN A 1 342 ? -13.295 12.479 16.806 1.00 98.44 342 ASN A CA 1
ATOM 2564 C C . ASN A 1 342 ? -14.366 11.965 15.834 1.00 98.44 342 ASN A C 1
ATOM 2566 O O . ASN A 1 342 ? -14.858 12.760 15.035 1.00 98.44 342 ASN A O 1
ATOM 2570 N N . VAL A 1 343 ? -14.804 10.712 15.919 1.00 98.62 343 VAL A N 1
ATOM 2571 C CA . VAL A 1 343 ? -15.999 10.297 15.170 1.00 98.62 343 VAL A CA 1
ATOM 2572 C C . VAL A 1 343 ? -17.234 10.962 15.788 1.00 98.62 343 VAL A C 1
ATOM 2574 O O . VAL A 1 343 ? -17.382 11.006 17.011 1.00 98.62 343 VAL A O 1
ATOM 2577 N N . ALA A 1 344 ? -18.115 11.543 14.978 1.00 98.38 344 ALA A N 1
ATOM 2578 C CA . ALA A 1 344 ? -19.318 12.192 15.486 1.00 98.38 344 ALA A CA 1
ATOM 2579 C C . ALA A 1 344 ? -20.241 11.180 16.191 1.00 98.38 344 ALA A C 1
ATOM 2581 O O . ALA A 1 344 ? -20.419 10.046 15.758 1.00 98.38 344 ALA A O 1
ATOM 2582 N N . ASN A 1 345 ? -20.855 11.588 17.303 1.00 97.88 345 ASN A N 1
ATOM 2583 C CA . ASN A 1 345 ? -21.774 10.715 18.031 1.00 97.88 345 ASN A CA 1
ATOM 2584 C C . ASN A 1 345 ? -23.011 10.380 17.179 1.00 97.88 345 ASN A C 1
ATOM 2586 O O . ASN A 1 345 ? -23.722 11.293 16.759 1.00 97.88 345 ASN A O 1
ATOM 2590 N N . GLY A 1 346 ? -23.302 9.087 17.014 1.00 96.69 346 GLY A N 1
ATOM 2591 C CA . GLY A 1 346 ? -24.399 8.600 16.172 1.00 96.69 346 GLY A CA 1
ATOM 2592 C C . GLY A 1 346 ? -24.071 8.546 14.678 1.00 96.69 346 GLY A C 1
ATOM 2593 O O . GLY A 1 346 ? -24.979 8.348 13.879 1.00 96.69 346 GLY A O 1
ATOM 2594 N N . ASP A 1 347 ? -22.809 8.750 14.297 1.00 96.88 347 ASP A N 1
ATOM 2595 C CA . ASP A 1 347 ? -22.356 8.520 12.930 1.00 96.88 347 ASP A CA 1
ATOM 2596 C C . ASP A 1 347 ? -22.204 7.021 12.658 1.00 96.88 347 ASP A C 1
ATOM 2598 O O . ASP A 1 347 ? -21.334 6.368 13.233 1.00 96.88 347 ASP A O 1
ATOM 2602 N N . GLU A 1 348 ? -23.046 6.480 11.781 1.00 94.25 348 GLU A N 1
ATOM 2603 C CA . GLU A 1 348 ? -23.052 5.059 11.404 1.00 94.25 348 GLU A CA 1
ATOM 2604 C C . GLU A 1 348 ? -21.834 4.667 10.544 1.00 94.25 348 GLU A C 1
ATOM 2606 O O . GLU A 1 348 ? -21.626 3.484 10.280 1.00 94.25 348 GLU A O 1
ATOM 2611 N N . GLY A 1 349 ? -20.987 5.638 10.186 1.00 89.75 349 GLY A N 1
ATOM 2612 C CA . GLY A 1 349 ? -19.669 5.409 9.611 1.00 89.75 349 GLY A CA 1
ATOM 2613 C C . GLY A 1 349 ? -19.616 5.485 8.090 1.00 89.75 349 GLY A C 1
ATOM 2614 O O . GLY A 1 349 ? -20.533 5.973 7.431 1.00 89.75 349 GLY A O 1
ATOM 2615 N N . GLY A 1 350 ? -18.508 5.002 7.533 1.00 89.94 350 GLY A N 1
ATOM 2616 C CA . GLY A 1 350 ? -18.257 4.942 6.095 1.00 89.94 350 GLY A CA 1
ATOM 2617 C C . GLY A 1 350 ? -17.089 4.017 5.763 1.00 89.94 350 GLY A C 1
ATOM 2618 O O . GLY A 1 350 ? -16.360 3.591 6.664 1.00 89.94 350 GLY A O 1
ATOM 2619 N N . GLU A 1 351 ? -16.945 3.695 4.480 1.00 94.50 351 GLU A N 1
ATOM 2620 C CA . GLU A 1 351 ? -15.781 2.984 3.952 1.00 94.50 351 GLU A CA 1
ATOM 2621 C C . GLU A 1 351 ? -14.607 3.944 3.738 1.00 94.50 351 GLU A C 1
ATOM 2623 O O . GLU A 1 351 ? -14.784 5.073 3.293 1.00 94.50 351 GLU A O 1
ATOM 2628 N N . LEU A 1 352 ? -13.410 3.462 4.046 1.00 96.62 352 LEU A N 1
ATOM 2629 C CA . LEU A 1 352 ? -12.125 4.092 3.803 1.00 96.62 352 LEU A CA 1
ATOM 2630 C C . LEU A 1 352 ? -11.228 3.073 3.103 1.00 96.62 352 LEU A C 1
ATOM 2632 O O . LEU A 1 352 ? -11.101 1.936 3.572 1.00 96.62 352 LEU A O 1
ATOM 2636 N N . ASP A 1 353 ? -10.578 3.471 2.017 1.00 95.56 353 ASP A N 1
ATOM 2637 C CA . ASP A 1 353 ? -9.832 2.567 1.147 1.00 95.56 353 ASP A CA 1
ATOM 2638 C C . ASP A 1 353 ? -8.746 3.322 0.327 1.00 95.56 353 ASP A C 1
ATOM 2640 O O . ASP A 1 353 ? -8.658 4.557 0.363 1.00 95.56 353 ASP A O 1
ATOM 2644 N N . PRO A 1 354 ? -7.829 2.616 -0.365 1.00 92.75 354 PRO A N 1
ATOM 2645 C CA . PRO A 1 354 ? -6.761 3.243 -1.145 1.00 92.75 354 PRO A CA 1
ATOM 2646 C C . PRO A 1 354 ? -7.194 3.746 -2.532 1.00 92.75 354 PRO A C 1
ATOM 2648 O O . PRO A 1 354 ? -6.387 4.392 -3.198 1.00 92.75 354 PRO A O 1
ATOM 2651 N N . HIS A 1 355 ? -8.426 3.475 -2.970 1.00 87.12 355 HIS A N 1
ATOM 2652 C CA . HIS A 1 355 ? -8.916 3.654 -4.343 1.00 87.12 355 HIS A CA 1
ATOM 2653 C C . HIS A 1 355 ? -10.286 4.351 -4.413 1.00 87.12 355 HIS A C 1
ATOM 2655 O O . HIS A 1 355 ? -11.078 4.031 -5.306 1.00 87.12 355 HIS A O 1
ATOM 2661 N N . GLY A 1 356 ? -10.556 5.291 -3.503 1.00 78.88 356 GLY A N 1
ATOM 2662 C CA . GLY A 1 356 ? -11.812 6.038 -3.394 1.00 78.88 356 GLY A CA 1
ATOM 2663 C C . GLY A 1 356 ? -12.362 6.577 -4.726 1.00 78.88 356 GLY A C 1
ATOM 2664 O O . GLY A 1 356 ? -11.713 6.565 -5.769 1.00 78.88 356 GLY A O 1
ATOM 2665 N N . ALA A 1 357 ? -13.598 7.080 -4.728 1.00 74.62 357 ALA A N 1
ATOM 2666 C CA . ALA A 1 357 ? -14.401 7.250 -5.952 1.00 74.62 357 ALA A CA 1
ATOM 2667 C C . ALA A 1 357 ? -13.766 8.057 -7.115 1.00 74.62 357 ALA A C 1
ATOM 2669 O O . ALA A 1 357 ? -14.173 7.890 -8.269 1.00 74.62 357 ALA A O 1
ATOM 2670 N N . ASP A 1 358 ? -12.804 8.945 -6.844 1.00 78.81 358 ASP A N 1
ATOM 2671 C CA . ASP A 1 358 ? -12.076 9.735 -7.847 1.00 78.81 358 ASP A CA 1
ATOM 2672 C C . ASP A 1 358 ? -10.713 9.146 -8.265 1.00 78.81 358 ASP A C 1
ATOM 2674 O O . ASP A 1 358 ? -9.992 9.766 -9.050 1.00 78.81 358 ASP A O 1
ATOM 2678 N N . GLY A 1 359 ? -10.380 7.944 -7.789 1.00 79.19 359 GLY A N 1
ATOM 2679 C CA . GLY A 1 359 ? -9.123 7.236 -8.029 1.00 79.19 359 GLY A CA 1
ATOM 2680 C C . GLY A 1 359 ? -8.001 7.582 -7.045 1.00 79.19 359 GLY A C 1
ATOM 2681 O O . GLY A 1 359 ? -6.901 7.059 -7.202 1.00 79.19 359 GLY A O 1
ATOM 2682 N N . ASN A 1 360 ? -8.267 8.450 -6.065 1.00 85.62 360 ASN A N 1
ATOM 2683 C CA . ASN A 1 360 ? -7.402 8.681 -4.908 1.00 85.62 360 ASN A CA 1
ATOM 2684 C C . ASN A 1 360 ? -7.986 7.969 -3.688 1.00 85.62 360 ASN A C 1
ATOM 2686 O O . ASN A 1 360 ? -9.204 7.832 -3.592 1.00 85.62 360 ASN A O 1
ATOM 2690 N N . GLY A 1 361 ? -7.142 7.626 -2.716 1.00 89.62 361 GLY A N 1
ATOM 2691 C CA . GLY A 1 361 ? -7.619 7.047 -1.462 1.00 89.62 361 GLY A CA 1
ATOM 2692 C C . GLY A 1 361 ? -8.512 7.989 -0.644 1.00 89.62 361 GLY A C 1
ATOM 2693 O O . GLY A 1 361 ? -8.527 9.212 -0.821 1.00 89.62 361 GLY A O 1
ATOM 2694 N N . ASN A 1 362 ? -9.222 7.415 0.316 1.00 93.62 362 ASN A N 1
ATOM 2695 C CA . ASN A 1 362 ? -9.948 8.100 1.379 1.00 93.62 362 ASN A CA 1
ATOM 2696 C C . ASN A 1 362 ? -9.539 7.450 2.723 1.00 93.62 362 ASN A C 1
ATOM 2698 O O . ASN A 1 362 ? -10.069 6.409 3.091 1.00 93.62 362 ASN A O 1
ATOM 2702 N N . PRO A 1 363 ? -8.548 8.003 3.456 1.00 96.94 363 PRO A N 1
ATOM 2703 C CA . PRO A 1 363 ? -7.896 9.294 3.232 1.00 96.94 363 PRO A CA 1
ATOM 2704 C C . PRO A 1 363 ? -6.979 9.342 2.016 1.00 96.94 363 PRO A C 1
ATOM 2706 O O . PRO A 1 363 ? -6.237 8.401 1.733 1.00 96.94 363 PRO A O 1
ATOM 2709 N N . ILE A 1 364 ? -6.953 10.509 1.364 1.00 97.06 364 ILE A N 1
ATOM 2710 C CA . ILE A 1 364 ? -6.048 10.757 0.238 1.00 97.06 364 ILE A CA 1
ATOM 2711 C C . ILE A 1 364 ? -4.618 10.613 0.741 1.00 97.06 364 ILE A C 1
ATOM 2713 O O . ILE A 1 364 ? -4.220 11.274 1.705 1.00 97.06 364 ILE A O 1
ATOM 2717 N N . GLY A 1 365 ? -3.838 9.773 0.070 1.00 96.00 365 GLY A N 1
ATOM 2718 C CA . GLY A 1 365 ? -2.461 9.476 0.430 1.00 96.00 365 GLY A CA 1
ATOM 2719 C C . GLY A 1 365 ? -2.291 8.667 1.720 1.00 96.00 365 GLY A C 1
ATOM 2720 O O . GLY A 1 365 ? -1.189 8.649 2.275 1.00 96.00 365 GLY A O 1
ATOM 2721 N N . GLY A 1 366 ? -3.346 8.003 2.199 1.00 97.44 366 GLY A N 1
ATOM 2722 C CA . GLY A 1 366 ? -3.267 7.040 3.292 1.00 97.44 366 GLY A CA 1
ATOM 2723 C C . GLY A 1 366 ? -2.363 5.859 2.936 1.00 97.44 366 GLY A C 1
ATOM 2724 O O . GLY A 1 366 ? -2.563 5.193 1.924 1.00 97.44 366 GLY A O 1
ATOM 2725 N N . LEU A 1 367 ? -1.359 5.585 3.771 1.00 98.12 367 LEU A N 1
ATOM 2726 C CA . LEU A 1 367 ? -0.464 4.435 3.606 1.00 98.12 367 LEU A CA 1
ATOM 2727 C C . LEU A 1 367 ? -0.650 3.435 4.745 1.00 98.12 367 LEU A C 1
ATOM 2729 O O . LEU A 1 367 ? -0.741 3.831 5.908 1.00 98.12 367 LEU A O 1
ATOM 2733 N N . VAL A 1 368 ? -0.628 2.138 4.436 1.00 98.38 368 VAL A N 1
ATOM 2734 C CA . VAL A 1 368 ? -0.776 1.063 5.427 1.00 98.38 368 VAL A CA 1
ATOM 2735 C C . VAL A 1 368 ? 0.453 0.168 5.420 1.00 98.38 368 VAL A C 1
ATOM 2737 O O . VAL A 1 368 ? 0.890 -0.298 4.372 1.00 98.38 368 VAL A O 1
ATOM 2740 N N . PHE A 1 369 ? 1.009 -0.087 6.604 1.00 97.88 369 PHE A N 1
ATOM 2741 C CA . PHE A 1 369 ? 2.171 -0.955 6.782 1.00 97.88 369 PHE A CA 1
ATOM 2742 C C . PHE A 1 369 ? 1.915 -2.075 7.789 1.00 97.88 369 PHE A C 1
ATOM 2744 O O . PHE A 1 369 ? 1.156 -1.935 8.749 1.00 97.88 369 PHE A O 1
ATOM 2751 N N . GLY A 1 370 ? 2.638 -3.178 7.644 1.00 97.06 370 GLY A N 1
ATOM 2752 C CA . GLY A 1 370 ? 2.635 -4.244 8.633 1.00 97.06 370 GLY A CA 1
ATOM 2753 C C . GLY A 1 370 ? 3.901 -5.082 8.621 1.00 97.06 370 GLY A C 1
ATOM 2754 O O . GLY A 1 370 ? 4.804 -4.899 7.809 1.00 97.06 370 GLY A O 1
ATOM 2755 N N . ASN A 1 371 ? 3.988 -5.983 9.594 1.00 95.94 371 ASN A N 1
ATOM 2756 C CA . ASN A 1 371 ? 5.117 -6.894 9.780 1.00 95.94 371 ASN A CA 1
ATOM 2757 C C . ASN A 1 371 ? 4.739 -8.366 9.582 1.00 95.94 371 ASN A C 1
ATOM 2759 O O . ASN A 1 371 ? 5.605 -9.237 9.659 1.00 95.94 371 ASN A O 1
ATOM 2763 N N . THR A 1 372 ? 3.455 -8.647 9.358 1.00 94.69 372 THR A N 1
ATOM 2764 C CA . THR A 1 372 ? 2.905 -10.005 9.360 1.00 94.69 372 THR A CA 1
ATOM 2765 C C . THR A 1 372 ? 3.359 -10.819 8.155 1.00 94.69 372 THR A C 1
ATOM 2767 O O . THR A 1 372 ? 3.735 -11.982 8.312 1.00 94.69 372 THR A O 1
ATOM 2770 N N . PHE A 1 373 ? 3.374 -10.197 6.975 1.00 93.50 373 PHE A N 1
ATOM 2771 C CA . PHE A 1 373 ? 3.744 -10.838 5.705 1.00 93.50 373 PHE A CA 1
ATOM 2772 C C . PHE A 1 373 ? 5.157 -10.483 5.225 1.00 93.50 373 PHE A C 1
ATOM 2774 O O . PHE A 1 373 ? 5.665 -11.044 4.258 1.00 93.50 373 PHE A O 1
ATOM 2781 N N . GLY A 1 374 ? 5.822 -9.568 5.923 1.00 91.25 374 GLY A N 1
ATOM 2782 C CA . GLY A 1 374 ? 7.171 -9.101 5.632 1.00 91.25 374 GLY A CA 1
ATOM 2783 C C . GLY A 1 374 ? 7.514 -7.941 6.554 1.00 91.25 374 GLY A C 1
ATOM 2784 O O . GLY A 1 374 ? 6.622 -7.236 7.004 1.00 91.25 374 GLY A O 1
ATOM 2785 N N . SER A 1 375 ? 8.794 -7.745 6.875 1.00 91.00 375 SER A N 1
ATOM 2786 C CA . SER A 1 375 ? 9.199 -6.659 7.778 1.00 91.00 375 SER A CA 1
ATOM 2787 C C . SER A 1 375 ? 8.936 -5.298 7.133 1.00 91.00 375 SER A C 1
ATOM 2789 O O . SER A 1 375 ? 9.554 -4.988 6.120 1.00 91.00 375 SER A O 1
ATOM 2791 N N . ASN A 1 376 ? 8.120 -4.463 7.782 1.00 91.50 376 ASN A N 1
ATOM 2792 C CA . ASN A 1 376 ? 7.718 -3.138 7.297 1.00 91.50 376 ASN A CA 1
ATOM 2793 C C . ASN A 1 376 ? 7.161 -3.150 5.865 1.00 91.50 376 ASN A C 1
ATOM 2795 O O . ASN A 1 376 ? 7.476 -2.266 5.066 1.00 91.50 376 ASN A O 1
ATOM 2799 N N . LEU A 1 377 ? 6.385 -4.176 5.535 1.00 94.81 377 LEU A N 1
ATOM 2800 C CA . LEU A 1 377 ? 5.769 -4.309 4.228 1.00 94.81 377 LEU A CA 1
ATOM 2801 C C . LEU A 1 377 ? 4.640 -3.286 4.086 1.00 94.81 377 LEU A C 1
ATOM 2803 O O . LEU A 1 377 ? 3.834 -3.147 5.007 1.00 94.81 377 LEU A O 1
ATOM 2807 N N . GLN A 1 378 ? 4.583 -2.589 2.951 1.00 96.69 378 GLN A N 1
ATOM 2808 C CA . GLN A 1 378 ? 3.416 -1.791 2.595 1.00 96.69 378 GLN A CA 1
ATOM 2809 C C . GLN A 1 378 ? 2.298 -2.723 2.114 1.00 96.69 378 GLN A C 1
ATOM 2811 O O . GLN A 1 378 ? 2.528 -3.610 1.291 1.00 96.69 378 GLN A O 1
ATOM 2816 N N . TYR A 1 379 ? 1.090 -2.526 2.628 1.00 96.50 379 TYR A N 1
ATOM 2817 C CA . TYR A 1 379 ? -0.114 -3.198 2.156 1.00 96.50 379 TYR A CA 1
ATOM 2818 C C . TYR A 1 379 ? -0.863 -2.236 1.234 1.00 96.50 379 TYR A C 1
ATOM 2820 O O . TYR A 1 379 ? -1.350 -1.200 1.680 1.00 96.50 379 TYR A O 1
ATOM 2828 N N . HIS A 1 380 ? -0.882 -2.555 -0.061 1.00 94.38 380 HIS A N 1
ATOM 2829 C CA . HIS A 1 380 ? -1.465 -1.694 -1.102 1.00 94.38 380 HIS A CA 1
ATOM 2830 C C . HIS A 1 380 ? -2.977 -1.826 -1.212 1.00 94.38 380 HIS A C 1
ATOM 2832 O O . HIS A 1 380 ? -3.633 -0.875 -1.604 1.00 94.38 380 HIS A O 1
ATOM 2838 N N . GLU A 1 381 ? -3.511 -2.986 -0.838 1.00 94.69 381 GLU A N 1
ATOM 2839 C CA . GLU A 1 381 ? -4.941 -3.265 -0.856 1.00 94.69 381 GLU A CA 1
ATOM 2840 C C . GLU A 1 381 ? -5.421 -3.394 0.579 1.00 94.69 381 GLU A C 1
ATOM 2842 O O . GLU A 1 381 ? -4.956 -4.251 1.338 1.00 94.69 381 GLU A O 1
ATOM 2847 N N . TRP A 1 382 ? -6.325 -2.511 0.967 1.00 97.25 382 TRP A N 1
ATOM 2848 C CA . TRP A 1 382 ? -6.911 -2.485 2.292 1.00 97.25 382 TRP A CA 1
ATOM 2849 C C . TRP A 1 382 ? -8.296 -1.855 2.219 1.00 97.25 382 TRP A C 1
ATOM 2851 O O . TRP A 1 382 ? -8.602 -1.114 1.298 1.00 97.25 382 TRP A O 1
ATOM 2861 N N . THR A 1 383 ? -9.140 -2.169 3.186 1.00 97.00 383 THR A N 1
ATOM 2862 C CA . THR A 1 383 ? -10.450 -1.533 3.356 1.00 97.00 383 THR A CA 1
ATOM 2863 C C . THR A 1 383 ? -10.694 -1.407 4.851 1.00 97.00 383 THR A C 1
ATOM 2865 O O . THR A 1 383 ? -10.273 -2.263 5.642 1.00 97.00 383 THR A O 1
ATOM 2868 N N . SER A 1 384 ? -11.288 -0.298 5.262 1.00 97.69 384 SER A N 1
ATOM 2869 C CA . SER A 1 384 ? -11.556 0.030 6.650 1.00 97.69 384 SER A CA 1
ATOM 2870 C C . SER A 1 384 ? -12.932 0.653 6.764 1.00 97.69 384 SER A C 1
ATOM 2872 O O . SER A 1 384 ? -13.299 1.509 5.977 1.00 97.69 384 SER A O 1
ATOM 2874 N N . PHE A 1 385 ? -13.660 0.289 7.806 1.00 97.88 385 PHE A N 1
ATOM 2875 C CA . PHE A 1 385 ? -14.889 0.956 8.193 1.00 97.88 385 PHE A CA 1
ATOM 2876 C C . PHE A 1 385 ? -14.770 1.353 9.650 1.00 97.88 385 PHE A C 1
ATOM 2878 O O . PHE A 1 385 ? -14.205 0.624 10.473 1.00 97.88 385 PHE A O 1
ATOM 2885 N N . ILE A 1 386 ? -15.311 2.516 9.969 1.00 97.88 386 ILE A N 1
ATOM 2886 C CA . ILE A 1 386 ? -15.410 2.986 11.340 1.00 97.88 386 ILE A CA 1
ATOM 2887 C C . ILE A 1 386 ? -16.697 3.777 11.499 1.00 97.88 386 ILE A C 1
ATOM 2889 O O . ILE A 1 386 ? -17.044 4.578 10.639 1.00 97.88 386 ILE A O 1
ATOM 2893 N N . SER A 1 387 ? -17.394 3.536 12.598 1.00 97.38 387 SER A N 1
ATOM 2894 C CA . SER A 1 387 ? -18.557 4.293 13.047 1.00 97.38 387 SER A CA 1
ATOM 2895 C C . SER A 1 387 ? -18.281 4.843 14.449 1.00 97.38 387 SER A C 1
ATOM 2897 O O . SER A 1 387 ? -17.199 4.658 15.015 1.00 97.38 387 SER A O 1
ATOM 2899 N N . TYR A 1 388 ? -19.264 5.498 15.067 1.00 98.06 388 TYR A N 1
ATOM 2900 C CA . TYR A 1 388 ? -19.128 5.972 16.445 1.00 98.06 388 TYR A CA 1
ATOM 2901 C C . TYR A 1 388 ? -18.918 4.844 17.477 1.00 98.06 388 TYR A C 1
ATOM 2903 O O . TYR A 1 388 ? -18.423 5.126 18.574 1.00 98.06 388 TYR A O 1
ATOM 2911 N N . ASN A 1 389 ? -19.273 3.588 17.163 1.00 98.00 389 ASN A N 1
ATOM 2912 C CA . ASN A 1 389 ? -19.249 2.468 18.113 1.00 98.00 389 ASN A CA 1
ATOM 2913 C C . ASN A 1 389 ? -18.599 1.160 17.614 1.00 98.00 389 ASN A C 1
ATOM 2915 O O . ASN A 1 389 ? -18.367 0.267 18.434 1.00 98.00 389 ASN A O 1
ATOM 2919 N N . GLU A 1 390 ? -18.251 1.040 16.333 1.00 97.94 390 GLU A N 1
ATOM 2920 C CA . GLU A 1 390 ? -17.577 -0.138 15.773 1.00 97.94 390 GLU A CA 1
ATOM 2921 C C . GLU A 1 390 ? -16.510 0.217 14.740 1.00 97.94 390 GLU A C 1
ATOM 2923 O O . GLU A 1 390 ? -16.481 1.317 14.192 1.00 97.94 390 GLU A O 1
ATOM 2928 N N . PHE A 1 391 ? -15.615 -0.735 14.484 1.00 98.62 391 PHE A N 1
ATOM 2929 C CA . PHE A 1 391 ? -14.644 -0.645 13.404 1.00 98.62 391 PHE A CA 1
ATOM 2930 C C . PHE A 1 391 ? -14.271 -2.022 12.862 1.00 98.62 391 PHE A C 1
ATOM 2932 O O . PHE A 1 391 ? -14.387 -3.054 13.534 1.00 98.62 391 PHE A O 1
ATOM 2939 N N . CYS A 1 392 ? -13.737 -2.019 11.652 1.00 98.56 392 CYS A N 1
ATOM 2940 C CA . CYS A 1 392 ? -13.094 -3.158 11.033 1.00 98.56 392 CYS A CA 1
ATOM 2941 C C . CYS A 1 392 ? -12.097 -2.657 10.002 1.00 98.56 392 CYS A C 1
ATOM 2943 O O . CYS A 1 392 ? -12.368 -1.711 9.274 1.00 98.56 392 CYS A O 1
ATOM 2945 N N . PHE A 1 393 ? -10.924 -3.267 9.968 1.00 98.69 393 PHE A N 1
ATOM 2946 C CA . PHE A 1 393 ? -9.840 -2.866 9.093 1.00 98.69 393 PHE A CA 1
ATOM 2947 C C . PHE A 1 393 ? -9.108 -4.114 8.626 1.00 98.69 393 PHE A C 1
ATOM 2949 O O . PHE A 1 393 ? -8.563 -4.866 9.438 1.00 98.69 393 PHE A O 1
ATOM 2956 N N . ARG A 1 394 ? -9.104 -4.338 7.314 1.00 98.38 394 ARG A N 1
ATOM 2957 C CA . ARG A 1 394 ? -8.434 -5.455 6.657 1.00 98.38 394 ARG A CA 1
ATOM 2958 C C . ARG A 1 394 ? -7.365 -4.929 5.714 1.00 98.38 394 ARG A C 1
ATOM 2960 O O . ARG A 1 394 ? -7.596 -3.966 4.991 1.00 98.38 394 ARG A O 1
ATOM 2967 N N . ALA A 1 395 ? -6.210 -5.583 5.704 1.00 98.12 395 ALA A N 1
ATOM 2968 C CA . ALA A 1 395 ? -5.134 -5.308 4.765 1.00 98.12 395 ALA A CA 1
ATOM 2969 C C . ALA A 1 395 ? -4.643 -6.610 4.128 1.00 98.12 395 ALA A C 1
ATOM 2971 O O . ALA A 1 395 ? -4.290 -7.563 4.830 1.00 98.12 395 ALA A O 1
ATOM 2972 N N . CYS A 1 396 ? -4.636 -6.637 2.801 1.00 96.25 396 CYS A N 1
ATOM 2973 C CA . CYS A 1 396 ? -4.469 -7.832 1.993 1.00 96.25 396 CYS A CA 1
ATOM 2974 C C . CYS A 1 396 ? -3.137 -7.832 1.239 1.00 96.25 396 CYS A C 1
ATOM 2976 O O . CYS A 1 396 ? -2.578 -6.791 0.888 1.00 96.25 396 CYS A O 1
ATOM 2978 N N . VAL A 1 397 ? -2.629 -9.031 0.966 1.00 93.06 397 VAL A N 1
ATOM 2979 C CA . VAL A 1 397 ? -1.392 -9.263 0.219 1.00 93.06 397 VAL A CA 1
ATOM 2980 C C . VAL A 1 397 ? -1.588 -10.329 -0.857 1.00 93.06 397 VAL A C 1
ATOM 2982 O O . VAL A 1 397 ? -2.588 -11.040 -0.901 1.00 93.06 397 VAL A O 1
ATOM 2985 N N . GLY A 1 398 ? -0.602 -10.440 -1.746 1.00 87.75 398 GLY A N 1
ATOM 2986 C CA . GLY A 1 398 ? -0.578 -11.470 -2.776 1.00 87.75 398 GLY A CA 1
ATOM 2987 C C . GLY A 1 398 ? -1.460 -11.158 -3.993 1.00 87.75 398 GLY A C 1
ATOM 2988 O O . GLY A 1 398 ? -1.999 -10.061 -4.130 1.00 87.75 398 GLY A O 1
ATOM 2989 N N . PRO A 1 399 ? -1.600 -12.122 -4.917 1.00 83.31 399 PRO A N 1
ATOM 2990 C CA . PRO A 1 399 ? -2.246 -11.899 -6.213 1.00 83.31 399 PRO A CA 1
ATOM 2991 C C . PRO A 1 399 ? -3.759 -11.652 -6.118 1.00 83.31 399 PRO A C 1
ATOM 2993 O O . PRO A 1 399 ? -4.346 -11.125 -7.058 1.00 83.31 399 PRO A O 1
ATOM 2996 N N . ASN A 1 400 ? -4.388 -12.026 -5.000 1.00 88.19 400 ASN A N 1
ATOM 2997 C CA . ASN A 1 400 ? -5.817 -11.838 -4.752 1.00 88.19 400 ASN A CA 1
ATOM 2998 C C . ASN A 1 400 ? -6.108 -10.638 -3.839 1.00 88.19 400 ASN A C 1
ATOM 3000 O O . ASN A 1 400 ? -7.241 -10.497 -3.391 1.00 88.19 400 ASN A O 1
ATOM 3004 N N . ALA A 1 401 ? -5.123 -9.782 -3.549 1.00 91.56 401 ALA A N 1
ATOM 3005 C CA . ALA A 1 401 ? -5.260 -8.741 -2.535 1.00 91.56 401 ALA A CA 1
ATOM 3006 C C . ALA A 1 401 ? -6.485 -7.831 -2.767 1.00 91.56 401 ALA A C 1
ATOM 3008 O O . ALA A 1 401 ? -7.320 -7.710 -1.875 1.00 91.56 401 ALA A O 1
ATOM 3009 N N . ALA A 1 402 ? -6.674 -7.321 -3.990 1.00 90.12 402 ALA A N 1
ATOM 3010 C CA . ALA A 1 402 ? -7.837 -6.499 -4.350 1.00 90.12 402 ALA A CA 1
ATOM 3011 C C . ALA A 1 402 ? -9.167 -7.275 -4.268 1.00 90.12 402 ALA A C 1
ATOM 3013 O O . ALA A 1 402 ? -10.221 -6.719 -3.977 1.00 90.12 402 ALA A O 1
ATOM 3014 N N . ARG A 1 403 ? -9.138 -8.598 -4.493 1.00 90.94 403 ARG A N 1
ATOM 3015 C CA . ARG A 1 403 ? -10.321 -9.456 -4.328 1.00 90.94 403 ARG A CA 1
ATOM 3016 C C . ARG A 1 403 ? -10.673 -9.664 -2.854 1.00 90.94 403 ARG A C 1
ATOM 3018 O O . ARG A 1 403 ? -11.853 -9.760 -2.543 1.00 90.94 403 ARG A O 1
ATOM 3025 N N . ASN A 1 404 ? -9.678 -9.769 -1.980 1.00 93.56 404 ASN A N 1
ATOM 3026 C CA . ASN A 1 404 ? -9.872 -10.038 -0.554 1.00 93.56 404 ASN A CA 1
ATOM 3027 C C . ASN A 1 404 ? -10.149 -8.757 0.258 1.00 93.56 404 ASN A C 1
ATOM 3029 O O . ASN A 1 404 ? -10.703 -8.845 1.355 1.00 93.56 404 ASN A O 1
ATOM 3033 N N . CYS A 1 405 ? -9.777 -7.594 -0.288 1.00 94.44 405 CYS A N 1
ATOM 3034 C CA . CYS A 1 405 ? -10.006 -6.252 0.245 1.00 94.44 405 CYS A CA 1
ATOM 3035 C C . CYS A 1 405 ? -10.819 -5.417 -0.761 1.00 94.44 405 CYS A C 1
ATOM 3037 O O . CYS A 1 405 ? -10.349 -4.401 -1.260 1.00 94.44 405 CYS A O 1
ATOM 3039 N N . GLN A 1 406 ? -12.021 -5.889 -1.107 1.00 91.00 406 GLN A N 1
ATOM 3040 C CA . GLN A 1 406 ? -12.917 -5.165 -2.015 1.00 91.00 406 GLN A CA 1
ATOM 3041 C C . GLN A 1 406 ? -13.364 -3.835 -1.414 1.00 91.00 406 GLN A C 1
ATOM 3043 O O . GLN A 1 406 ? -13.651 -3.777 -0.222 1.00 91.00 406 GLN A O 1
ATOM 3048 N N . HIS A 1 407 ? -13.523 -2.841 -2.285 1.00 89.19 407 HIS A N 1
ATOM 3049 C CA . HIS A 1 407 ? -13.923 -1.475 -1.940 1.00 89.19 407 HIS A CA 1
ATOM 3050 C C . HIS A 1 407 ? -15.154 -1.001 -2.740 1.00 89.19 407 HIS A C 1
ATOM 3052 O O . HIS A 1 407 ? -15.261 0.136 -3.194 1.00 89.19 407 HIS A O 1
ATOM 3058 N N . ILE A 1 408 ? -16.062 -1.938 -3.036 1.00 90.12 408 ILE A N 1
ATOM 3059 C CA . ILE A 1 408 ? -17.293 -1.699 -3.818 1.00 90.12 408 ILE A CA 1
ATOM 3060 C C . ILE A 1 408 ? -18.572 -1.958 -3.004 1.00 90.12 408 ILE A C 1
ATOM 3062 O O . ILE A 1 408 ? -19.668 -2.023 -3.566 1.00 90.12 408 ILE A O 1
ATOM 3066 N N . TYR A 1 409 ? -18.431 -2.186 -1.695 1.00 91.56 409 TYR A N 1
ATOM 3067 C CA . TYR A 1 409 ? -19.513 -2.574 -0.784 1.00 91.56 409 TYR A CA 1
ATOM 3068 C C . TYR A 1 409 ? -19.610 -1.611 0.412 1.00 91.56 409 TYR A C 1
ATOM 3070 O O . TYR A 1 409 ? -19.942 -2.012 1.529 1.00 91.56 409 TYR A O 1
ATOM 3078 N N . ASP A 1 410 ? -19.391 -0.332 0.143 1.00 88.25 410 ASP A N 1
ATOM 3079 C CA . ASP A 1 410 ? -19.304 0.792 1.078 1.00 88.25 410 ASP A CA 1
ATOM 3080 C C . ASP A 1 410 ? -20.507 0.959 2.024 1.00 88.25 410 ASP A C 1
ATOM 3082 O O . ASP A 1 410 ? -20.343 1.325 3.185 1.00 88.25 410 ASP A O 1
ATOM 3086 N N . VAL A 1 411 ? -21.725 0.613 1.598 1.00 89.56 411 VAL A N 1
ATOM 3087 C CA . VAL A 1 411 ? -22.938 0.754 2.433 1.00 89.56 411 VAL A CA 1
ATOM 3088 C C . VAL A 1 411 ? -23.244 -0.464 3.313 1.00 89.56 411 VAL A C 1
ATOM 3090 O O . VAL A 1 411 ? -24.254 -0.471 4.017 1.00 89.56 411 VAL A O 1
ATOM 3093 N N . MET A 1 412 ? -22.434 -1.525 3.242 1.00 91.94 412 MET A N 1
ATOM 3094 C CA . MET A 1 412 ? -22.726 -2.793 3.925 1.00 91.94 412 MET A CA 1
ATOM 3095 C C . MET A 1 412 ? -22.212 -2.844 5.371 1.00 91.94 412 MET A C 1
ATOM 3097 O O . MET A 1 412 ? -22.749 -3.605 6.179 1.00 91.94 412 MET A O 1
ATOM 3101 N N . GLY A 1 413 ? -21.215 -2.019 5.707 1.00 93.25 413 GLY A N 1
ATOM 3102 C CA . GLY A 1 413 ? -20.650 -1.916 7.052 1.00 93.25 413 GLY A CA 1
ATOM 3103 C C . GLY A 1 413 ? -19.833 -3.135 7.492 1.00 93.25 413 GLY A C 1
ATOM 3104 O O . GLY A 1 413 ? -19.576 -4.073 6.730 1.00 93.25 413 GLY A O 1
ATOM 3105 N N . CYS A 1 414 ? -19.414 -3.123 8.758 1.00 96.56 414 CYS A N 1
ATOM 3106 C CA . CYS A 1 414 ? -18.406 -4.050 9.259 1.00 96.56 414 CYS A CA 1
ATOM 3107 C C . CYS A 1 414 ? -18.844 -5.508 9.309 1.00 96.56 414 CYS A C 1
ATOM 3109 O O . CYS A 1 414 ? -18.156 -6.372 8.771 1.00 96.56 414 CYS A O 1
ATOM 3111 N N . TYR A 1 415 ? -20.002 -5.789 9.905 1.00 95.19 415 TYR A N 1
ATOM 3112 C CA . TYR A 1 415 ? -20.480 -7.164 10.066 1.00 95.19 415 TYR A CA 1
ATOM 3113 C C . TYR A 1 415 ? -20.684 -7.906 8.745 1.00 95.19 415 TYR A C 1
ATOM 3115 O O . TYR A 1 415 ? -20.643 -9.135 8.730 1.00 95.19 415 TYR A O 1
ATOM 3123 N N . TRP A 1 416 ? -20.935 -7.177 7.655 1.00 95.50 416 TRP A N 1
ATOM 3124 C CA . TRP A 1 416 ? -21.140 -7.777 6.344 1.00 95.50 416 TRP A CA 1
ATOM 3125 C C . TRP A 1 416 ? -19.849 -7.896 5.544 1.00 95.50 416 TRP A C 1
ATOM 3127 O O . TRP A 1 416 ? -19.584 -8.966 4.999 1.00 95.50 416 TRP A O 1
ATOM 3137 N N . ASN A 1 417 ? -19.027 -6.843 5.513 1.00 95.69 417 ASN A N 1
ATOM 3138 C CA . ASN A 1 417 ? -17.773 -6.856 4.760 1.00 95.69 417 ASN A CA 1
ATOM 3139 C C . ASN A 1 417 ? -16.672 -7.674 5.447 1.00 95.69 417 ASN A C 1
ATOM 3141 O O . ASN A 1 417 ? -15.863 -8.299 4.766 1.00 95.69 417 ASN A O 1
ATOM 3145 N N . MET A 1 418 ? -16.628 -7.681 6.781 1.00 96.88 418 MET A N 1
ATOM 3146 C CA . MET A 1 418 ? -15.57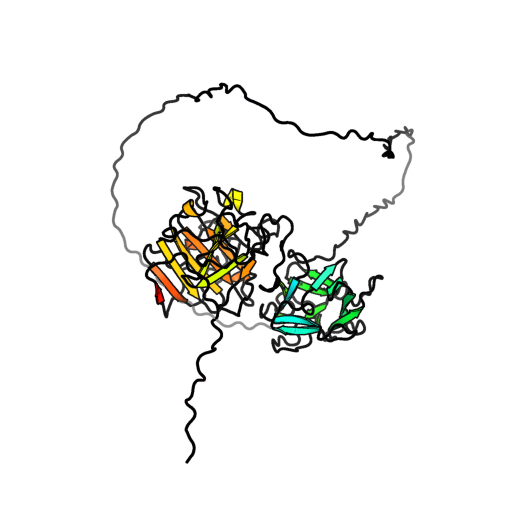9 -8.328 7.578 1.00 96.88 418 MET A CA 1
ATOM 3147 C C . MET A 1 418 ? -16.165 -9.125 8.753 1.00 96.88 418 MET A C 1
ATOM 3149 O O . MET A 1 418 ? -15.951 -8.766 9.913 1.00 96.88 418 MET A O 1
ATOM 3153 N N . PRO A 1 419 ? -16.895 -10.225 8.489 1.00 95.50 419 PRO A N 1
ATOM 3154 C CA . PRO A 1 419 ? -17.454 -11.062 9.544 1.00 95.50 419 PRO A CA 1
ATOM 3155 C C . PRO A 1 419 ? -16.366 -11.549 10.509 1.00 95.50 419 PRO A C 1
ATOM 3157 O O . PRO A 1 419 ? -15.340 -12.085 10.096 1.00 95.50 419 PRO A O 1
ATOM 3160 N N . ALA A 1 420 ? -16.581 -11.351 11.809 1.00 96.38 420 ALA A N 1
ATOM 3161 C CA . ALA A 1 420 ? -15.602 -11.652 12.850 1.00 96.38 420 ALA A CA 1
ATOM 3162 C C . ALA A 1 420 ? -16.262 -11.698 14.235 1.00 96.38 420 ALA A C 1
ATOM 3164 O O . ALA A 1 420 ? -17.479 -11.554 14.370 1.00 96.38 420 ALA A O 1
ATOM 3165 N N . ASN A 1 421 ? -15.450 -11.869 15.279 1.00 96.56 421 ASN A N 1
ATOM 3166 C CA . ASN A 1 421 ? -15.876 -11.616 16.648 1.00 96.56 421 ASN A CA 1
ATOM 3167 C C . ASN A 1 421 ? -15.899 -10.097 16.934 1.00 96.56 421 ASN A C 1
ATOM 3169 O O . ASN A 1 421 ? -14.902 -9.406 16.723 1.00 96.56 421 ASN A O 1
ATOM 3173 N N . TYR A 1 422 ? -17.029 -9.592 17.434 1.00 97.69 422 TYR A N 1
ATOM 3174 C CA . TYR A 1 422 ? -17.233 -8.195 17.852 1.00 97.69 422 TYR A CA 1
ATOM 3175 C C . TYR A 1 422 ? -17.659 -8.088 19.328 1.00 97.69 422 TYR A C 1
ATOM 3177 O O . TYR A 1 422 ? -18.136 -7.043 19.775 1.00 97.69 422 TYR A O 1
ATOM 3185 N N . ASP A 1 423 ? -17.509 -9.163 20.103 1.00 97.75 423 ASP A N 1
ATOM 3186 C CA . ASP A 1 423 ? -17.951 -9.206 21.491 1.00 97.75 423 ASP A CA 1
ATOM 3187 C C . ASP A 1 423 ? -17.203 -8.176 22.354 1.00 97.75 423 ASP A C 1
ATOM 3189 O O . ASP A 1 423 ? -15.971 -8.136 22.433 1.00 97.75 423 ASP A O 1
ATOM 3193 N N . SER A 1 424 ? -17.969 -7.354 23.073 1.00 97.69 424 SER A N 1
ATOM 3194 C CA . SER A 1 424 ? -17.413 -6.440 24.072 1.00 97.69 424 SER A CA 1
ATOM 3195 C C . SER A 1 424 ? -16.769 -7.221 25.223 1.00 97.69 424 SER A C 1
ATOM 3197 O O . SER A 1 424 ? -17.297 -8.225 25.702 1.00 97.69 424 SER A O 1
ATOM 3199 N N . GLY A 1 425 ? -15.615 -6.748 25.687 1.00 97.75 425 GLY A N 1
ATOM 3200 C CA . GLY A 1 425 ? -14.789 -7.393 26.705 1.00 97.75 425 GLY A CA 1
ATOM 3201 C C . GLY A 1 425 ? -13.865 -8.488 26.168 1.00 97.75 425 GLY A C 1
ATOM 3202 O O . GLY A 1 425 ? -13.078 -9.031 26.946 1.00 97.75 425 GLY A O 1
ATOM 3203 N N . VAL A 1 426 ? -13.921 -8.803 24.870 1.00 98.06 426 VAL A N 1
ATOM 3204 C CA . VAL A 1 426 ? -13.014 -9.761 24.231 1.00 98.06 426 VAL A CA 1
ATOM 3205 C C . VAL A 1 426 ? -11.889 -9.013 23.530 1.00 98.06 426 VAL A C 1
ATOM 3207 O O . VAL A 1 426 ? -12.126 -8.143 22.699 1.00 98.06 426 VAL A O 1
ATOM 3210 N N . PHE A 1 427 ? -10.647 -9.361 23.866 1.00 98.56 427 PHE A N 1
ATOM 3211 C CA . PHE A 1 427 ? -9.460 -8.849 23.189 1.00 98.56 427 PHE A CA 1
ATOM 3212 C C . PHE A 1 427 ? -8.562 -10.018 22.820 1.00 98.56 427 PHE A C 1
ATOM 3214 O O . PHE A 1 427 ? -7.927 -10.613 23.696 1.00 98.56 427 PHE A O 1
ATOM 3221 N N . GLU A 1 428 ? -8.503 -10.368 21.544 1.00 98.25 428 GLU A N 1
ATOM 3222 C CA . GLU A 1 428 ? -7.777 -11.553 21.105 1.00 98.25 428 GLU A CA 1
ATOM 3223 C C . GLU A 1 428 ? -7.103 -11.407 19.745 1.00 98.25 428 GLU A C 1
ATOM 3225 O O . GLU A 1 428 ? -7.451 -10.558 18.932 1.00 98.25 428 GLU A O 1
ATOM 3230 N N . SER A 1 429 ? -6.099 -12.249 19.535 1.00 98.62 429 SER A N 1
ATOM 3231 C CA . SER A 1 429 ? -5.344 -12.382 18.296 1.00 98.62 429 SER A CA 1
ATOM 3232 C C . SER A 1 429 ? -5.292 -13.854 17.927 1.00 98.62 429 SER A C 1
ATOM 3234 O O . SER A 1 429 ? -4.881 -14.670 18.751 1.00 98.62 429 SER A O 1
ATOM 3236 N N . CYS A 1 430 ? -5.742 -14.200 16.731 1.00 98.56 430 CYS A N 1
ATOM 3237 C CA . CYS A 1 430 ? -5.888 -15.573 16.266 1.00 98.56 430 CYS A CA 1
ATOM 3238 C C . CYS A 1 430 ? -5.196 -15.771 14.913 1.00 98.56 430 CYS A C 1
ATOM 3240 O O . CYS A 1 430 ? -5.033 -14.831 14.133 1.00 98.56 430 CYS A O 1
ATOM 3242 N N . ASP A 1 431 ? -4.853 -17.018 14.607 1.00 98.50 431 ASP A N 1
ATOM 3243 C CA . ASP A 1 431 ? -4.723 -17.449 13.216 1.00 98.50 431 ASP A CA 1
ATOM 3244 C C . ASP A 1 431 ? -6.134 -17.739 12.671 1.00 98.50 431 ASP A C 1
ATOM 3246 O O . ASP A 1 431 ? -7.012 -18.155 13.432 1.00 98.50 431 ASP A O 1
ATOM 3250 N N . ALA A 1 432 ? -6.370 -17.557 11.376 1.00 97.69 432 ALA A N 1
ATOM 3251 C CA . ALA A 1 432 ? -7.635 -17.909 10.734 1.00 97.69 432 ALA A CA 1
ATOM 3252 C C . ALA A 1 432 ? -7.435 -18.367 9.282 1.00 97.69 432 ALA A C 1
ATOM 3254 O O . ALA A 1 432 ? -6.400 -18.097 8.668 1.00 97.69 432 ALA A O 1
ATOM 3255 N N . ASP A 1 433 ? -8.432 -19.071 8.752 1.00 97.19 433 ASP A N 1
ATOM 3256 C CA . ASP A 1 433 ? -8.542 -19.321 7.313 1.00 97.19 433 ASP A CA 1
ATOM 3257 C C . ASP A 1 433 ? -8.959 -18.030 6.579 1.00 97.19 433 ASP A C 1
ATOM 3259 O O . ASP A 1 433 ? -9.468 -17.096 7.200 1.00 97.19 433 ASP A O 1
ATOM 3263 N N . ASP A 1 434 ? -8.755 -17.971 5.260 1.00 95.12 434 ASP A N 1
ATOM 3264 C CA . ASP A 1 434 ? -9.311 -16.878 4.456 1.00 95.12 434 ASP A CA 1
ATOM 3265 C C . ASP A 1 434 ? -10.845 -16.978 4.401 1.00 95.12 434 ASP A C 1
ATOM 3267 O O . ASP A 1 434 ? -11.406 -18.054 4.168 1.00 95.12 434 ASP A O 1
ATOM 3271 N N . ASP A 1 435 ? -11.522 -15.843 4.578 1.00 92.44 435 ASP A N 1
ATOM 3272 C CA . ASP A 1 435 ? -12.965 -15.720 4.389 1.00 92.44 435 ASP A CA 1
ATOM 3273 C C . ASP A 1 435 ? -13.349 -15.919 2.917 1.00 92.44 435 ASP A C 1
ATOM 3275 O O . ASP A 1 435 ? -12.568 -15.672 1.989 1.00 92.44 435 ASP A O 1
ATOM 3279 N N . GLU A 1 436 ? -14.613 -16.283 2.688 1.00 92.12 436 GLU A N 1
ATOM 3280 C CA . GLU A 1 436 ? -15.197 -16.127 1.359 1.00 92.12 436 GLU A CA 1
ATOM 3281 C C . GLU A 1 436 ? -15.196 -14.629 0.990 1.00 92.12 436 GLU A C 1
ATOM 3283 O O . GLU A 1 436 ? -15.654 -13.805 1.789 1.00 92.12 436 GLU A O 1
ATOM 3288 N N . PRO A 1 437 ? -14.677 -14.238 -0.188 1.00 91.81 437 PRO A N 1
ATOM 3289 C CA . PRO A 1 437 ? -14.546 -12.820 -0.514 1.00 91.81 437 PRO A CA 1
ATOM 3290 C C . PRO A 1 437 ? -15.874 -12.085 -0.619 1.00 91.81 437 PRO A C 1
ATOM 3292 O O . PRO A 1 437 ? -16.875 -12.649 -1.061 1.00 91.81 437 PRO A O 1
ATOM 3295 N N . MET A 1 438 ? -15.854 -10.796 -0.267 1.00 92.75 438 MET A N 1
ATOM 3296 C CA . MET A 1 438 ? -17.049 -9.960 -0.191 1.00 92.75 438 MET A CA 1
ATOM 3297 C C . MET A 1 438 ? -17.894 -10.056 -1.471 1.00 92.75 438 MET A C 1
ATOM 3299 O O . MET A 1 438 ? -17.408 -9.873 -2.593 1.00 92.75 438 MET A O 1
ATOM 3303 N N . GLY A 1 439 ? -19.180 -10.362 -1.292 1.00 91.62 439 GLY A N 1
ATOM 3304 C CA . GLY A 1 439 ? -20.155 -10.492 -2.371 1.00 91.62 439 GLY A CA 1
ATOM 3305 C C . GLY A 1 439 ? -20.058 -11.773 -3.204 1.00 91.62 439 GLY A C 1
ATOM 3306 O O . GLY A 1 439 ? -20.822 -11.912 -4.159 1.00 91.62 439 GLY A O 1
ATOM 3307 N N . VAL A 1 440 ? -19.179 -12.728 -2.885 1.00 92.81 440 VAL A N 1
ATOM 3308 C CA . VAL A 1 440 ? -19.069 -14.001 -3.615 1.00 92.81 440 VAL A CA 1
ATOM 3309 C C . VAL A 1 440 ? -19.898 -15.089 -2.936 1.00 92.81 440 VAL A C 1
ATOM 3311 O O . VAL A 1 440 ? -19.553 -15.598 -1.883 1.00 92.81 440 VAL A O 1
ATOM 3314 N N . TYR A 1 441 ? -20.971 -15.537 -3.585 1.00 91.62 441 TYR A N 1
ATOM 3315 C CA . TYR A 1 441 ? -21.847 -16.595 -3.079 1.00 91.62 441 TYR A CA 1
ATOM 3316 C C . TYR A 1 441 ? -21.792 -17.813 -4.004 1.00 91.62 441 TYR A C 1
ATOM 3318 O O . TYR A 1 441 ? -22.524 -17.923 -4.998 1.00 91.62 441 TYR A O 1
ATOM 3326 N N . GLY A 1 442 ? -20.889 -18.743 -3.681 1.00 88.75 442 GLY A N 1
ATOM 3327 C CA . GLY A 1 442 ? -20.644 -19.956 -4.457 1.00 88.75 442 GLY A CA 1
ATOM 3328 C C . GLY A 1 442 ? -20.046 -19.647 -5.830 1.00 88.75 442 GLY A C 1
ATOM 3329 O O . GLY A 1 442 ? -18.859 -19.389 -5.954 1.00 88.75 442 GLY A O 1
ATOM 3330 N N . THR A 1 443 ? -20.867 -19.696 -6.882 1.00 89.31 443 THR A N 1
ATOM 3331 C CA . THR A 1 443 ? -20.440 -19.351 -8.259 1.00 89.31 443 THR A CA 1
ATOM 3332 C C . THR A 1 443 ? -20.993 -18.010 -8.738 1.00 89.31 443 THR A C 1
ATOM 3334 O O . THR A 1 443 ? -20.802 -17.641 -9.894 1.00 89.31 443 THR A O 1
ATOM 3337 N N . SER A 1 444 ? -21.707 -17.295 -7.866 1.00 89.12 444 SER A N 1
ATOM 3338 C CA . SER A 1 444 ? -22.339 -16.015 -8.178 1.00 89.12 444 SER A CA 1
ATOM 3339 C C . SER A 1 444 ? -21.661 -14.868 -7.440 1.00 89.12 444 SER A C 1
ATOM 3341 O O . SER A 1 444 ? -21.145 -15.056 -6.341 1.00 89.12 444 SER A O 1
ATOM 3343 N N . THR A 1 445 ? -21.692 -13.683 -8.042 1.00 91.75 445 THR A N 1
ATOM 3344 C CA . THR A 1 445 ? -21.276 -12.434 -7.402 1.00 91.75 445 THR A CA 1
ATOM 3345 C C . THR A 1 445 ? -22.504 -11.555 -7.235 1.00 91.75 445 THR A C 1
ATOM 3347 O O . THR A 1 445 ? -23.247 -11.330 -8.195 1.00 91.75 445 THR A O 1
ATOM 3350 N N . TRP A 1 446 ? -22.739 -11.097 -6.013 1.00 93.62 446 TRP A N 1
ATOM 3351 C CA . TRP A 1 446 ? -23.730 -10.082 -5.700 1.00 93.62 446 TRP A CA 1
ATOM 3352 C C . TRP A 1 446 ? -23.090 -8.700 -5.803 1.00 93.62 446 TRP A C 1
ATOM 3354 O O . TRP A 1 446 ? -21.924 -8.529 -5.474 1.00 93.62 446 TRP A O 1
ATOM 3364 N N . PHE A 1 447 ? -23.867 -7.716 -6.246 1.00 91.38 447 PHE A N 1
ATOM 3365 C CA . PHE A 1 447 ? -23.438 -6.325 -6.319 1.00 91.38 447 PHE A CA 1
ATOM 3366 C C . PHE A 1 447 ? -24.357 -5.470 -5.460 1.00 91.38 447 PHE A C 1
ATOM 3368 O O . PHE A 1 447 ? -25.567 -5.714 -5.402 1.00 91.38 447 PHE A O 1
ATOM 3375 N N . GLN A 1 448 ? -23.777 -4.453 -4.830 1.00 89.81 448 GLN A N 1
ATOM 3376 C CA . GLN A 1 448 ? -24.505 -3.538 -3.968 1.00 89.81 448 GLN A CA 1
ATOM 3377 C C . GLN A 1 448 ? -25.723 -2.918 -4.670 1.00 89.81 448 GLN A C 1
ATOM 3379 O O . GLN A 1 448 ? -25.699 -2.611 -5.862 1.00 89.81 448 GLN A O 1
ATOM 3384 N N . GLY A 1 449 ? -26.826 -2.782 -3.929 1.00 89.38 449 GLY A N 1
ATOM 3385 C CA . GLY A 1 449 ? -28.093 -2.252 -4.440 1.00 89.38 449 GLY A CA 1
ATOM 3386 C C . GLY A 1 449 ? -29.004 -3.286 -5.116 1.00 89.38 449 GLY A C 1
ATOM 3387 O O . GLY A 1 449 ? -30.140 -2.960 -5.465 1.00 89.38 449 GLY A O 1
ATOM 3388 N N . VAL A 1 450 ? -28.566 -4.541 -5.272 1.00 90.88 450 VAL A N 1
ATOM 3389 C CA . VAL A 1 450 ? -29.404 -5.628 -5.803 1.00 90.88 450 VAL A CA 1
ATOM 3390 C C . VAL A 1 450 ? -30.243 -6.271 -4.692 1.00 90.88 450 VAL A C 1
ATOM 3392 O O . VAL A 1 450 ? -29.729 -6.625 -3.635 1.00 90.88 450 VAL A O 1
ATOM 3395 N N . SER A 1 451 ? -31.542 -6.477 -4.948 1.00 89.12 451 SER A N 1
ATOM 3396 C CA . SER A 1 451 ? -32.485 -7.081 -3.995 1.00 89.12 451 SER A CA 1
ATOM 3397 C C . SER A 1 451 ? -32.820 -8.549 -4.338 1.00 89.12 451 SER A C 1
ATOM 3399 O O . SER A 1 451 ? -33.107 -8.836 -5.504 1.00 89.12 451 SER A O 1
ATOM 3401 N N . PRO A 1 452 ? -32.860 -9.468 -3.350 1.00 90.94 452 PRO A N 1
ATOM 3402 C CA . PRO A 1 452 ? -32.541 -9.234 -1.942 1.00 90.94 452 PRO A CA 1
ATOM 3403 C C . PRO A 1 452 ? -31.032 -9.081 -1.717 1.00 90.94 452 PRO A C 1
ATOM 3405 O O . PRO A 1 452 ? -30.231 -9.737 -2.383 1.00 90.94 452 PRO A O 1
ATOM 3408 N N . THR A 1 453 ? -30.664 -8.243 -0.748 1.00 94.12 453 THR A N 1
ATOM 3409 C CA . THR A 1 453 ? -29.313 -8.252 -0.186 1.00 94.12 453 THR A CA 1
ATOM 3410 C C . THR A 1 453 ? -29.115 -9.583 0.543 1.00 94.12 453 THR A C 1
ATOM 3412 O O . THR A 1 453 ? -29.962 -9.932 1.371 1.00 94.12 453 THR A O 1
ATOM 3415 N N . PRO A 1 454 ? -28.071 -10.358 0.220 1.00 93.62 454 PRO A N 1
ATOM 3416 C CA . PRO A 1 454 ? -27.798 -11.618 0.890 1.00 93.62 454 PRO A CA 1
ATOM 3417 C C . PRO A 1 454 ? -27.290 -11.389 2.316 1.00 93.62 454 PRO A C 1
ATOM 3419 O O . PRO A 1 454 ? -26.717 -10.343 2.633 1.00 93.62 454 PRO A O 1
ATOM 3422 N N . ASP A 1 455 ? -27.472 -12.406 3.156 1.00 94.50 455 ASP A N 1
ATOM 3423 C CA . ASP A 1 455 ? -26.893 -12.437 4.497 1.00 94.50 455 ASP A CA 1
ATOM 3424 C C . ASP A 1 455 ? -25.356 -12.341 4.430 1.00 94.50 455 ASP A C 1
ATOM 3426 O O . ASP A 1 455 ? -24.751 -12.798 3.447 1.00 94.50 455 ASP A O 1
ATOM 3430 N N . PRO A 1 456 ? -24.710 -11.767 5.462 1.00 93.56 456 PRO A N 1
ATOM 3431 C CA . PRO A 1 456 ? -23.256 -11.723 5.541 1.00 93.56 456 PRO A CA 1
ATOM 3432 C C . PRO A 1 456 ? -22.662 -13.135 5.512 1.00 93.56 456 PRO A C 1
ATOM 3434 O O . PRO A 1 456 ? -23.292 -14.104 5.954 1.00 93.56 456 PRO A O 1
ATOM 3437 N N . HIS A 1 457 ? -21.434 -13.264 5.006 1.00 95.25 457 HIS A N 1
ATOM 3438 C CA . HIS A 1 457 ? -20.711 -14.528 5.117 1.00 95.25 457 HIS A CA 1
ATOM 3439 C C . HIS A 1 457 ? -20.514 -14.904 6.595 1.00 95.25 457 HIS A C 1
ATOM 3441 O O . HIS A 1 457 ? -20.407 -14.025 7.453 1.00 95.25 457 HIS A O 1
ATOM 3447 N N . PRO A 1 458 ? -20.480 -16.203 6.937 1.00 94.56 458 PRO A N 1
ATOM 3448 C CA . PRO A 1 458 ? -20.000 -16.598 8.251 1.00 94.56 458 PRO A CA 1
ATOM 3449 C C . PRO A 1 458 ? -18.523 -16.210 8.384 1.00 94.56 458 PRO A C 1
ATOM 3451 O O . PRO A 1 458 ? -17.774 -16.324 7.416 1.00 94.56 458 PRO A O 1
ATOM 3454 N N . ALA A 1 459 ? -18.106 -15.809 9.585 1.00 94.31 459 ALA A N 1
ATOM 3455 C CA . ALA A 1 459 ? -16.687 -15.637 9.884 1.00 94.31 459 ALA A CA 1
ATOM 3456 C C . ALA A 1 459 ? -15.934 -16.955 9.647 1.00 94.31 459 ALA A C 1
ATOM 3458 O O . ALA A 1 459 ? -16.425 -18.026 10.036 1.00 94.31 459 ALA A O 1
ATOM 3459 N N . ALA A 1 460 ? -14.756 -16.883 9.025 1.00 94.06 460 ALA A N 1
ATOM 3460 C CA . ALA A 1 460 ? -13.882 -18.034 8.868 1.00 94.06 460 ALA A CA 1
ATOM 3461 C C . ALA A 1 460 ? -13.487 -18.642 10.219 1.00 94.06 460 ALA A C 1
ATOM 3463 O O . ALA A 1 460 ? -13.545 -18.018 11.284 1.00 94.06 460 ALA A O 1
ATOM 3464 N N . ALA A 1 461 ? -13.075 -19.908 10.173 1.00 96.25 461 ALA A N 1
ATOM 3465 C CA . ALA A 1 461 ? -12.618 -20.604 11.360 1.00 96.25 461 ALA A CA 1
ATOM 3466 C C . ALA A 1 461 ? -11.335 -19.950 11.894 1.00 96.25 461 ALA A C 1
ATOM 3468 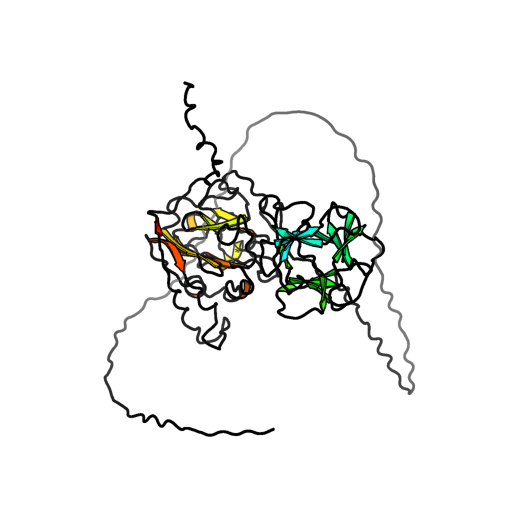O O . ALA A 1 461 ? -10.351 -19.800 11.170 1.00 96.25 461 ALA A O 1
ATOM 3469 N N . SER A 1 462 ? -11.341 -19.607 13.181 1.00 96.50 462 SER A N 1
ATOM 3470 C CA . SER A 1 462 ? -10.171 -19.109 13.898 1.00 96.50 462 SER A CA 1
ATOM 3471 C C . SER A 1 462 ? -9.542 -20.199 14.771 1.00 96.50 462 SER A C 1
ATOM 3473 O O . SER A 1 462 ? -10.186 -21.158 15.210 1.00 96.50 462 SER A O 1
ATOM 3475 N N . SER A 1 463 ? -8.241 -20.077 15.009 1.00 97.69 463 SER A N 1
ATOM 3476 C CA . SER A 1 463 ? -7.441 -21.013 15.791 1.00 97.69 463 SER A CA 1
ATOM 3477 C C . SER A 1 463 ? -6.274 -20.301 16.480 1.00 97.69 463 SER A C 1
ATOM 3479 O O . SER A 1 463 ? -6.005 -19.128 16.231 1.00 97.69 463 SER A O 1
ATOM 3481 N N . ASN A 1 464 ? -5.592 -20.995 17.399 1.00 97.88 464 ASN A N 1
ATOM 3482 C CA . ASN A 1 464 ? -4.426 -20.474 18.132 1.00 97.88 464 ASN A CA 1
ATOM 3483 C C . ASN A 1 464 ? -4.647 -19.105 18.809 1.00 97.88 464 ASN A C 1
ATOM 3485 O O . ASN A 1 464 ? -3.699 -18.346 19.008 1.00 97.88 464 ASN A O 1
ATOM 3489 N N . CYS A 1 465 ? -5.890 -18.803 19.190 1.00 97.94 465 CYS A N 1
ATOM 3490 C CA . CYS A 1 465 ? -6.259 -17.516 19.760 1.00 97.94 465 CYS A CA 1
ATOM 3491 C C . CYS A 1 465 ? -5.529 -17.240 21.079 1.00 97.94 465 CYS A C 1
ATOM 3493 O O . CYS A 1 465 ? -5.580 -18.028 22.029 1.00 97.94 465 CYS A O 1
ATOM 3495 N N . ARG A 1 466 ? -4.875 -16.079 21.148 1.00 97.75 466 ARG A N 1
ATOM 3496 C CA . ARG A 1 466 ? -4.288 -15.511 22.362 1.00 97.75 466 ARG A CA 1
ATOM 3497 C C . ARG A 1 466 ? -5.137 -14.340 22.834 1.00 97.75 466 ARG A C 1
ATOM 3499 O O . ARG A 1 466 ? -5.364 -13.398 22.085 1.00 97.75 466 ARG A O 1
ATOM 3506 N N . THR A 1 467 ? -5.532 -14.347 24.099 1.00 97.12 467 THR A N 1
ATOM 3507 C CA . THR A 1 467 ? -6.270 -13.230 24.700 1.00 97.12 467 THR A CA 1
ATOM 3508 C C . THR A 1 467 ? -5.327 -12.253 25.393 1.00 97.12 467 THR A C 1
ATOM 3510 O O . THR A 1 467 ? -4.370 -12.669 26.054 1.00 97.12 467 THR A O 1
ATOM 3513 N N . VAL A 1 468 ? -5.630 -10.961 25.320 1.00 95.56 468 VAL A N 1
ATOM 3514 C CA . VAL A 1 468 ? -5.051 -9.927 26.187 1.00 95.56 468 VAL A CA 1
ATOM 3515 C C . VAL A 1 468 ? -6.139 -9.377 27.117 1.00 95.56 468 VAL A C 1
ATOM 3517 O O . VAL A 1 468 ? -7.312 -9.443 26.777 1.00 95.56 468 VAL A O 1
ATOM 3520 N N . PRO A 1 469 ? -5.809 -8.855 28.311 1.00 93.88 469 PRO A N 1
ATOM 3521 C CA . PRO A 1 469 ? -6.845 -8.361 29.225 1.00 93.88 469 PRO A CA 1
ATOM 3522 C C . PRO A 1 469 ? -7.572 -7.115 28.705 1.00 93.88 469 PRO A C 1
ATOM 3524 O O . PRO A 1 469 ? -8.737 -6.896 29.014 1.00 93.88 469 PRO A O 1
ATOM 3527 N N . THR A 1 470 ? -6.848 -6.262 27.981 1.00 93.44 470 THR A N 1
ATOM 3528 C CA . THR A 1 470 ? -7.335 -5.008 27.404 1.00 93.44 470 THR A CA 1
ATOM 3529 C C . THR A 1 470 ? -6.362 -4.542 26.324 1.00 93.44 470 THR A C 1
ATOM 3531 O O . THR A 1 470 ? -5.207 -4.984 26.291 1.00 93.44 470 THR A O 1
ATOM 3534 N N . VAL A 1 471 ? -6.811 -3.620 25.478 1.00 94.75 471 VAL A N 1
ATOM 3535 C CA . VAL A 1 471 ? -5.978 -2.903 24.515 1.00 94.75 471 VAL A CA 1
ATOM 3536 C C . VAL A 1 471 ? -5.979 -1.425 24.889 1.00 94.75 471 VAL A C 1
ATOM 3538 O O . VAL A 1 471 ? -7.029 -0.804 25.032 1.00 94.75 471 VAL A O 1
ATOM 3541 N N . GLY A 1 472 ? -4.784 -0.865 25.048 1.00 91.81 472 GLY A N 1
ATOM 3542 C CA . GLY A 1 472 ? -4.568 0.536 25.390 1.00 91.81 472 GLY A CA 1
ATOM 3543 C C . GLY A 1 472 ? -3.222 1.024 24.871 1.00 91.81 472 GLY A C 1
ATOM 3544 O O . GLY A 1 472 ? -2.472 0.272 24.230 1.00 91.81 472 GLY A O 1
ATOM 3545 N N . VAL A 1 473 ? -2.901 2.285 25.151 1.00 93.31 473 VAL A N 1
ATOM 3546 C CA . VAL A 1 473 ? -1.686 2.913 24.630 1.00 93.31 473 VAL A CA 1
ATOM 3547 C C . VAL A 1 473 ? -0.447 2.252 25.219 1.00 93.31 473 VAL A C 1
ATOM 3549 O O . VAL A 1 473 ? -0.240 2.191 26.429 1.00 93.31 473 VAL A O 1
ATOM 3552 N N . SER A 1 474 ? 0.449 1.803 24.346 1.00 91.75 474 SER A N 1
ATOM 3553 C CA . SER A 1 474 ? 1.767 1.306 24.750 1.00 91.75 474 SER A CA 1
ATOM 3554 C C . SER A 1 474 ? 2.863 1.832 23.831 1.00 91.75 474 SER A C 1
ATOM 3556 O O . SER A 1 474 ? 2.601 2.356 22.752 1.00 91.75 474 SER A O 1
ATOM 3558 N N . SER A 1 475 ? 4.119 1.781 24.268 1.00 90.19 475 SER A N 1
ATOM 3559 C CA . SER A 1 475 ? 5.238 2.198 23.419 1.00 90.19 475 SER A CA 1
ATOM 3560 C C . SER A 1 475 ? 5.618 1.109 22.430 1.00 90.19 475 SER A C 1
ATOM 3562 O O . SER A 1 475 ? 5.568 -0.085 22.743 1.00 90.19 475 SER A O 1
ATOM 3564 N N . LEU A 1 476 ? 6.050 1.518 21.234 1.00 85.25 476 LEU A N 1
ATOM 3565 C CA . LEU A 1 476 ? 6.761 0.609 20.347 1.00 85.25 476 LEU A CA 1
ATOM 3566 C C . LEU A 1 476 ? 7.951 0.005 21.094 1.00 85.25 476 LEU A C 1
ATOM 3568 O O . LEU A 1 476 ? 8.834 0.711 21.595 1.00 85.25 476 LEU A O 1
ATOM 3572 N N . LYS A 1 477 ? 7.992 -1.328 21.151 1.00 72.69 477 LYS A N 1
ATOM 3573 C CA . LYS A 1 477 ? 9.154 -2.042 21.669 1.00 72.69 477 LYS A CA 1
ATOM 3574 C C . LYS A 1 477 ? 10.324 -1.730 20.739 1.00 72.69 477 LYS A C 1
ATOM 3576 O O . LYS A 1 477 ? 10.393 -2.249 19.629 1.00 72.69 477 LYS A O 1
ATOM 3581 N N . LYS A 1 478 ? 11.270 -0.896 21.186 1.00 57.25 478 LYS A N 1
ATOM 3582 C CA . LYS A 1 478 ? 12.567 -0.774 20.506 1.00 57.25 478 LYS A CA 1
ATOM 3583 C C . LYS A 1 478 ? 13.140 -2.188 20.411 1.00 57.25 478 LYS A C 1
ATOM 3585 O O . LYS A 1 478 ? 13.245 -2.844 21.451 1.00 57.25 478 LYS A O 1
ATOM 3590 N N . LYS A 1 479 ? 13.504 -2.664 19.210 1.00 46.50 479 LYS A N 1
ATOM 3591 C CA . LYS A 1 479 ? 14.361 -3.852 19.068 1.00 46.50 479 LYS A CA 1
ATOM 3592 C C . LYS A 1 479 ? 15.600 -3.568 19.918 1.00 46.50 479 LYS A C 1
ATOM 3594 O O . LYS A 1 479 ? 16.476 -2.819 19.498 1.00 46.50 479 LYS A O 1
ATOM 3599 N N . ARG A 1 480 ? 15.657 -4.085 21.149 1.00 38.56 480 ARG A N 1
ATOM 3600 C CA . ARG A 1 480 ? 16.918 -4.145 21.879 1.00 38.56 480 ARG A CA 1
ATOM 3601 C C . ARG A 1 480 ? 17.786 -5.032 21.004 1.00 38.56 480 ARG A C 1
ATOM 3603 O O . ARG A 1 480 ? 17.461 -6.206 20.837 1.00 38.56 480 ARG A O 1
ATOM 3610 N N . ALA A 1 481 ? 18.818 -4.455 20.391 1.00 38.44 481 ALA A N 1
ATOM 3611 C CA . ALA A 1 481 ? 19.899 -5.247 19.839 1.00 38.44 481 ALA A CA 1
ATOM 3612 C C . ALA A 1 481 ? 20.263 -6.290 20.899 1.00 38.44 481 ALA A C 1
ATOM 3614 O O . ALA A 1 481 ? 20.314 -5.979 22.093 1.00 38.44 481 ALA A O 1
ATOM 3615 N N . LEU A 1 482 ? 20.416 -7.534 20.466 1.00 36.53 482 LEU A N 1
ATOM 3616 C CA . LEU A 1 482 ? 20.720 -8.689 21.296 1.00 36.53 482 LEU A CA 1
ATOM 3617 C C . LEU A 1 482 ? 22.159 -8.596 21.858 1.00 36.53 482 LEU A C 1
ATOM 3619 O O . LEU A 1 482 ? 22.916 -9.553 21.810 1.00 36.53 482 LEU A O 1
ATOM 3623 N N . GLU A 1 483 ? 22.579 -7.447 22.384 1.00 40.41 483 GLU A N 1
ATOM 3624 C CA . GLU A 1 483 ? 23.826 -7.264 23.118 1.00 40.41 483 GLU A CA 1
ATOM 3625 C C . GLU A 1 483 ? 23.580 -7.586 24.592 1.00 40.41 483 GLU A C 1
ATOM 3627 O O . GLU A 1 483 ? 23.430 -6.688 25.419 1.00 40.41 483 GLU A O 1
ATOM 3632 N N . LYS A 1 484 ? 23.463 -8.882 24.916 1.00 37.22 484 LYS A N 1
ATOM 3633 C CA . LYS A 1 484 ? 23.782 -9.447 26.247 1.00 37.22 484 LYS A CA 1
ATOM 3634 C C . LYS A 1 484 ? 23.607 -10.971 26.301 1.00 37.22 484 LYS A C 1
ATOM 3636 O O . LYS A 1 484 ? 22.971 -11.487 27.209 1.00 37.22 484 LYS A O 1
ATOM 3641 N N . ILE A 1 485 ? 24.205 -11.716 25.369 1.00 39.38 485 ILE A N 1
ATOM 3642 C CA . ILE A 1 485 ? 24.529 -13.142 25.592 1.00 39.38 485 ILE A CA 1
ATOM 3643 C C . ILE A 1 485 ? 25.924 -13.437 25.020 1.00 39.38 485 ILE A C 1
ATOM 3645 O O . ILE A 1 485 ? 26.093 -14.220 24.097 1.00 39.38 485 ILE A O 1
ATOM 3649 N N . THR A 1 486 ? 26.943 -12.783 25.574 1.00 40.94 486 THR A N 1
ATOM 3650 C CA . THR A 1 486 ? 28.346 -13.225 25.483 1.00 40.94 486 THR A CA 1
ATOM 3651 C C . THR A 1 486 ? 29.105 -12.663 26.680 1.00 40.94 486 THR A C 1
ATOM 3653 O O . THR A 1 486 ? 29.953 -11.787 26.582 1.00 40.94 486 THR A O 1
ATOM 3656 N N . ALA A 1 487 ? 28.757 -13.165 27.860 1.00 38.72 487 ALA A N 1
ATOM 3657 C CA . ALA A 1 487 ? 29.650 -13.146 29.009 1.00 38.72 487 ALA A CA 1
ATOM 3658 C C . ALA A 1 487 ? 29.809 -14.597 29.473 1.00 38.72 487 ALA A C 1
ATOM 3660 O O . ALA A 1 487 ? 29.225 -15.020 30.466 1.00 38.72 487 ALA A O 1
ATOM 3661 N N . LEU A 1 488 ? 30.543 -15.386 28.684 1.00 39.34 488 LEU A N 1
ATOM 3662 C CA . LEU A 1 488 ? 31.135 -16.622 29.185 1.00 39.34 488 LEU A CA 1
ATOM 3663 C C . LEU A 1 488 ? 32.334 -16.231 30.064 1.00 39.34 488 LEU A C 1
ATOM 3665 O O . LEU A 1 488 ? 33.137 -15.395 29.639 1.00 39.34 488 LEU A O 1
ATOM 3669 N N . PRO A 1 489 ? 32.464 -16.786 31.279 1.00 43.47 489 PRO A N 1
ATOM 3670 C CA . PRO A 1 489 ? 33.589 -16.489 32.145 1.00 43.47 489 PRO A CA 1
ATOM 3671 C C . PRO A 1 489 ? 34.864 -17.089 31.551 1.00 43.47 489 PRO A C 1
ATOM 3673 O O . PRO A 1 489 ? 34.922 -18.269 31.209 1.00 43.47 489 PRO A O 1
ATOM 3676 N N . THR A 1 490 ? 35.894 -16.257 31.446 1.00 37.59 490 THR A N 1
ATOM 3677 C CA . THR A 1 490 ? 37.269 -16.663 31.162 1.00 37.59 490 THR A CA 1
ATOM 3678 C C . THR A 1 490 ? 37.720 -17.687 32.203 1.00 37.59 490 THR A C 1
ATOM 3680 O O . THR A 1 490 ? 37.898 -17.346 33.373 1.00 37.59 490 THR A O 1
ATOM 3683 N N . SER A 1 491 ? 37.905 -18.938 31.786 1.00 42.66 491 SER A N 1
ATOM 3684 C CA . SER A 1 491 ? 38.608 -19.945 32.574 1.00 42.66 491 SER A CA 1
ATOM 3685 C C . SER A 1 491 ? 40.089 -19.572 32.672 1.00 42.66 491 SER A C 1
ATOM 3687 O O . SER A 1 491 ? 40.752 -19.344 31.661 1.00 42.66 491 SER A O 1
ATOM 3689 N N . THR A 1 492 ? 40.586 -19.502 33.901 1.00 39.81 492 THR A N 1
ATOM 3690 C CA . THR A 1 492 ? 41.998 -19.343 34.272 1.00 39.81 492 THR A CA 1
ATOM 3691 C C . THR A 1 492 ? 42.868 -20.507 33.781 1.00 39.81 492 THR A C 1
ATOM 3693 O O . THR A 1 492 ? 42.360 -21.625 33.682 1.00 39.81 492 THR A O 1
ATOM 3696 N N . PRO A 1 493 ? 44.172 -20.284 33.528 1.00 51.50 493 PRO A N 1
ATOM 3697 C CA . PRO A 1 493 ? 45.066 -21.311 33.009 1.00 51.50 493 PRO A CA 1
ATOM 3698 C C . PRO A 1 493 ? 45.634 -22.190 34.134 1.00 51.50 493 PRO A C 1
ATOM 3700 O O . PRO A 1 493 ? 46.063 -21.671 35.165 1.00 51.50 493 PRO A O 1
ATOM 3703 N N . PHE A 1 494 ? 45.683 -23.500 33.891 1.00 41.97 494 PHE A N 1
ATOM 3704 C CA . PHE A 1 494 ? 46.642 -24.439 34.474 1.00 41.97 494 PHE A CA 1
ATOM 3705 C C . PHE A 1 494 ? 47.130 -25.383 33.383 1.00 41.97 494 PHE A C 1
ATOM 3707 O O . PHE A 1 494 ? 46.280 -25.796 32.559 1.00 41.97 494 PHE A O 1
#